Protein AF-A0A975XY23-F1 (afdb_monomer)

Mean predicted aligned error: 4.05 Å

Sequence (725 aa):
MSLVEAKDGEFTYAFKDMNANGKLDAFEDWRLGASERAADLAPQLSKEQQAGLMLFSSHERAPGDGLTDAQKDYLQSSHLRNVLNAGPSDTKQNVQWVNEMQAFVETLAGEGTPYVPVNYSSDPRSDASHTGLFTQSGEISKWPSSLGLAATFKPETVLEFGQMASAEYKALGISTALSPQIDLASEPRWLRNAGTFGEDSKMAGAMAKAYVEGFQGTFDESGQSIGWGADSVNAMIKHWPGDGAGEGGRESHTNAGKFAVFPGKNQQEHMSVFKEAIGAGAVMTDYSVILDGEGGSLYDDGIVATSYGAKRLSMLRDDNKYEGVICTDWGVTKALSDSADLPFGMAYGAEKMSPVERRFVILKNGTDMFGGDNDAKPVLEAYAMWDAAHAKGEVPVDAKTRWAQSAARVLTMEFNADAFDDPYLVLEDSQAEVGSQDKVDAGVEAQLNSVVTLKNNGVIKLDEKADFSDKVVYVPHTFDRGWDGVFGKAEVTEGLSVNEDVLKKYFKEVVTDSVTDNADGTFTYKAPDLAKVDMVLVGLNSPNNGNAFTKAGWNQKDNTWYPLTLQYKPYTADGANVRKTSIGGDTKEDGSKENRSYFGATSKISNAADLEAFERAVEAVKASGKDIPVLTLLRANNPVIPAEFEAASDAIVVGFGTADEALVRIALGLHESNGRLPMQFPKDMDTVEANKEDVPKDVTPYKDSAGNTYDYGFGLHADGKPITD

pLDDT: mean 96.42, std 3.15, range [70.56, 98.88]

Foldseek 3Di:
DDWAWDDDPPDIDIWDPQQAPNDDWPLRPLVDALLRNLLRVLLLADLLLLLLLQEAAAEDACLQVAQDPVNLCLCQVSVHQHYEHPYALQLVSLQRNLFRQQVSQSVNHYNSHGGDGHAYEYEDDQFQQPFFDFDAFLAFAHFFALCLLLLLLDLVLLLVLLQLVLLLCVLSLHQAYADQAAAAQQQQLAQQLLSHSFHQLVSSLSNLQSNQCNQLFDADPVRHTPGFDQSHHFYAYDAPPHLNQFFLNFFCQDPLGQAREFAVVQSVSSNSSCLSNLPGQHYEHDLHQYYYSQLFRPDPQGRWGQLLRLVRLCCSCPVSVRLHAYEYAAQCLPDCVVDVPDLTHRVGPNNPPDSLVSLLSSLQSPHLHYHHDSHSVSVVVSLVVQQVCVVVVNGPDHSSVSSSSSSSNSSSSCSSNVCPPDSHHDSVSSSCSRRPVVSSVSSLVSQLQSKFWQFALLLQDADLPDAAAAAEEEFEKFKFQAADFSVGHTDIDIDTLRDPVLVVVGHNYYAYWDWDQDPVRDIDTDHDQCPRHQAYEAHDEFFAQHHNGRSGQADPVVGAGARRAQELDKDFQQDPLFDPATSDADQDPVRDGDGRGRHRHIGDGRTSRSLVRLVNVLVSCVVNVDDHAYEYEYAYSGAHQCVSHQQSHNIYMYGSSHHSNSSVCSSNNSGKHNTFRSAARANGVNQSSNRNSSRGQSHQHHQGPVRGTNHGRWGAISVGDTDDD

Structure (mmCIF, N/CA/C/O backbone):
data_AF-A0A975XY23-F1
#
_entry.id   AF-A0A975XY23-F1
#
loop_
_atom_site.group_PDB
_atom_site.id
_atom_site.type_symbol
_atom_site.label_atom_id
_atom_site.label_alt_id
_atom_site.label_comp_id
_atom_site.label_asym_id
_atom_site.label_entity_id
_atom_site.label_seq_id
_atom_site.pdbx_PDB_ins_code
_atom_site.Cartn_x
_atom_site.Cartn_y
_atom_site.Cartn_z
_atom_site.occupancy
_atom_site.B_iso_or_equiv
_atom_site.auth_seq_id
_atom_site.auth_comp_id
_atom_site.auth_asym_id
_atom_site.auth_atom_id
_atom_site.pdbx_PDB_model_num
ATOM 1 N N . MET A 1 1 ? -17.551 -17.965 30.437 1.00 85.50 1 MET A N 1
ATOM 2 C CA . MET A 1 1 ? -18.830 -17.223 30.517 1.00 85.50 1 MET A CA 1
ATOM 3 C C . MET A 1 1 ? -19.971 -18.192 30.794 1.00 85.50 1 MET A C 1
ATOM 5 O O . MET A 1 1 ? -19.805 -19.383 30.537 1.00 85.50 1 MET A O 1
ATOM 9 N N . SER A 1 2 ? -21.069 -17.717 31.384 1.00 90.81 2 SER A N 1
ATOM 10 C CA . SER A 1 2 ? -22.278 -18.531 31.581 1.00 90.81 2 SER A CA 1
ATOM 11 C C . SER A 1 2 ? -23.135 -18.524 30.301 1.00 90.81 2 SER A C 1
ATOM 13 O O . SER A 1 2 ? -22.818 -17.784 29.369 1.00 90.81 2 SER A O 1
ATOM 15 N N . LEU A 1 3 ? -24.161 -19.377 30.219 1.00 93.88 3 LEU A N 1
ATOM 16 C CA . LEU A 1 3 ? -25.125 -19.352 29.115 1.00 93.88 3 LEU A CA 1
ATOM 17 C C . LEU A 1 3 ? -26.481 -18.864 29.616 1.00 93.88 3 LEU A C 1
ATOM 19 O O . LEU A 1 3 ? -26.939 -19.294 30.679 1.00 93.88 3 LEU A O 1
ATOM 23 N N . VAL A 1 4 ? -27.140 -18.043 28.805 1.00 94.38 4 VAL A N 1
ATOM 24 C CA . VAL A 1 4 ? -28.539 -17.643 28.985 1.00 94.38 4 VAL A CA 1
ATOM 25 C C . VAL A 1 4 ? -29.372 -18.261 27.867 1.00 94.38 4 VAL A C 1
ATOM 27 O O . VAL A 1 4 ? -28.935 -18.319 26.719 1.00 94.38 4 VAL A O 1
ATOM 30 N N . GLU A 1 5 ? -30.569 -18.748 28.189 1.00 94.56 5 GLU A N 1
ATOM 31 C CA . GLU A 1 5 ? -31.474 -19.357 27.210 1.00 94.56 5 GLU A CA 1
ATOM 32 C C . GLU A 1 5 ? -32.650 -18.428 26.894 1.00 94.56 5 GLU A C 1
ATOM 34 O O . GLU A 1 5 ? -33.266 -17.862 27.802 1.00 94.56 5 GLU A O 1
ATOM 39 N N . ALA A 1 6 ? -33.028 -18.336 25.617 1.00 93.69 6 ALA A N 1
ATOM 40 C CA . ALA A 1 6 ? -34.267 -17.687 25.193 1.00 93.69 6 ALA A CA 1
ATOM 41 C C . ALA A 1 6 ? -35.078 -18.591 24.262 1.00 93.69 6 ALA A C 1
ATOM 43 O O . ALA A 1 6 ? -34.534 -19.357 23.467 1.00 93.69 6 ALA A O 1
ATOM 44 N N . LYS A 1 7 ? -36.407 -18.498 24.368 1.00 92.38 7 LYS A N 1
ATOM 45 C CA . LYS A 1 7 ? -37.341 -19.238 23.513 1.00 92.38 7 LYS A CA 1
ATOM 46 C C . LYS A 1 7 ? -37.873 -18.348 22.405 1.00 92.38 7 LYS A C 1
ATOM 48 O O . LYS A 1 7 ? -38.327 -17.240 22.684 1.00 92.38 7 LYS A O 1
ATOM 53 N N . ASP A 1 8 ? -37.897 -18.875 21.191 1.00 88.69 8 ASP A N 1
ATOM 54 C CA . ASP A 1 8 ? -38.548 -18.253 20.042 1.00 88.69 8 ASP A CA 1
ATOM 55 C C . ASP A 1 8 ? -39.270 -19.333 19.224 1.00 88.69 8 ASP A C 1
ATOM 57 O O . ASP A 1 8 ? -38.670 -20.238 18.637 1.00 88.69 8 ASP A O 1
ATOM 61 N N . GLY A 1 9 ? -40.602 -19.297 19.303 1.00 91.44 9 GLY A N 1
ATOM 62 C CA . GLY A 1 9 ? -41.465 -20.379 18.847 1.00 91.44 9 GLY A CA 1
ATOM 63 C C . GLY A 1 9 ? -41.171 -21.701 19.566 1.00 91.44 9 GLY A C 1
ATOM 64 O O . GLY A 1 9 ? -41.231 -21.787 20.793 1.00 91.44 9 GLY A O 1
ATOM 65 N N . GLU A 1 10 ? -40.878 -22.734 18.777 1.00 94.06 10 GLU A N 1
ATOM 66 C CA . GLU A 1 10 ? -40.547 -24.086 19.252 1.00 94.06 10 GLU A CA 1
ATOM 67 C C . GLU A 1 10 ? -39.045 -24.263 19.551 1.00 94.06 10 GLU A C 1
ATOM 69 O O . GLU A 1 10 ? -38.635 -25.316 20.042 1.00 94.06 10 GLU A O 1
ATOM 74 N N . PHE A 1 11 ? -38.214 -23.258 19.257 1.00 94.12 11 PHE A N 1
ATOM 75 C CA . PHE A 1 11 ? -36.767 -23.333 19.432 1.00 94.12 11 PHE A CA 1
ATOM 76 C C . PHE A 1 11 ? -36.334 -22.705 20.762 1.00 94.12 11 PHE A C 1
ATOM 78 O O . PHE A 1 11 ? -36.850 -21.665 21.181 1.00 94.12 11 PHE A O 1
ATOM 85 N N . THR A 1 12 ? -35.356 -23.337 21.413 1.00 94.62 12 THR A N 1
ATOM 86 C CA . THR A 1 12 ? -34.594 -22.753 22.524 1.00 94.62 12 THR A CA 1
ATOM 87 C C . THR A 1 12 ? -33.194 -22.447 22.011 1.00 94.62 12 THR A C 1
ATOM 89 O O . THR A 1 12 ? -32.491 -23.361 21.581 1.00 94.62 12 THR A O 1
ATOM 92 N N . TYR A 1 13 ? -32.801 -21.180 22.071 1.00 94.81 13 TYR A N 1
ATOM 93 C CA . TYR A 1 13 ? -31.472 -20.702 21.701 1.00 94.81 13 TYR A CA 1
ATOM 94 C C . TYR A 1 13 ? -30.647 -20.420 22.958 1.00 94.81 13 TYR A C 1
ATOM 96 O O . TYR A 1 13 ? -31.206 -20.045 23.992 1.00 94.81 13 TYR A O 1
ATOM 104 N N . ALA A 1 14 ? -29.329 -20.596 22.859 1.00 94.44 14 ALA A N 1
ATOM 105 C CA . ALA A 1 14 ? -28.373 -20.285 23.915 1.00 94.44 14 ALA A CA 1
ATOM 106 C C . ALA A 1 14 ? -27.482 -19.110 23.494 1.00 94.44 14 ALA A C 1
ATOM 108 O O . ALA A 1 14 ? -27.076 -19.019 22.336 1.00 94.44 14 ALA A O 1
ATOM 109 N N . PHE A 1 15 ? -27.171 -18.246 24.455 1.00 95.19 15 PHE A N 1
ATOM 110 C CA . PHE A 1 15 ? -26.383 -17.030 24.276 1.00 95.19 15 PHE A CA 1
ATOM 111 C C . PHE A 1 15 ? -25.298 -16.963 25.349 1.00 95.19 15 PHE A C 1
ATOM 113 O O . PHE A 1 15 ? -25.511 -17.425 26.475 1.00 95.19 15 PHE A O 1
ATOM 120 N N . LYS A 1 16 ? -24.131 -16.412 25.006 1.00 93.56 16 LYS A N 1
ATOM 121 C CA . LYS A 1 16 ? -23.053 -16.173 25.974 1.00 93.56 16 LYS A CA 1
ATOM 122 C C . LYS A 1 16 ? -23.460 -14.986 26.858 1.00 93.56 16 LYS A C 1
ATOM 124 O O . LYS A 1 16 ? -23.727 -13.917 26.331 1.00 93.56 16 LYS A O 1
ATOM 129 N N . ASP A 1 17 ? -23.467 -15.184 28.175 1.00 94.88 17 ASP A N 1
ATOM 130 C CA . ASP A 1 17 ? -23.595 -14.111 29.174 1.00 94.88 17 ASP A CA 1
ATOM 131 C C . ASP A 1 17 ? -22.243 -13.391 29.282 1.00 94.88 17 ASP A C 1
ATOM 133 O O . ASP A 1 17 ? -21.351 -13.791 30.044 1.00 94.88 17 ASP A O 1
ATOM 137 N N . MET A 1 18 ? -22.058 -12.408 28.409 1.00 95.25 18 MET A N 1
ATOM 138 C CA . MET A 1 18 ? -20.816 -11.689 28.157 1.00 95.25 18 MET A CA 1
ATOM 139 C C . MET A 1 18 ? -20.544 -10.609 29.207 1.00 95.25 18 MET A C 1
ATOM 141 O O . MET A 1 18 ? -19.396 -10.192 29.352 1.00 95.25 18 MET A O 1
ATOM 145 N N . ASN A 1 19 ? -21.545 -10.174 29.977 1.00 94.75 19 ASN A N 1
ATOM 146 C CA . ASN A 1 19 ? -21.364 -9.242 31.100 1.00 94.75 19 ASN A CA 1
ATOM 147 C C . ASN A 1 19 ? -21.636 -9.864 32.488 1.00 94.75 19 ASN A C 1
ATOM 149 O O . ASN A 1 19 ? -21.569 -9.161 33.501 1.00 94.75 19 ASN A O 1
ATOM 153 N N . ALA A 1 20 ? -21.883 -11.177 32.536 1.00 94.12 20 ALA A N 1
ATOM 154 C CA . ALA A 1 20 ? -22.108 -11.977 33.739 1.00 94.12 20 ALA A CA 1
ATOM 155 C C . ALA A 1 20 ? -23.301 -11.515 34.599 1.00 94.12 20 ALA A C 1
ATOM 157 O O . ALA A 1 20 ? -23.264 -11.639 35.828 1.00 94.12 20 ALA A O 1
ATOM 158 N N . ASN A 1 21 ? -24.354 -10.973 33.979 1.00 93.81 21 ASN A N 1
ATOM 159 C CA . ASN A 1 21 ? -25.525 -10.460 34.692 1.00 93.81 21 ASN A CA 1
ATOM 160 C C . ASN A 1 21 ? -26.702 -11.460 34.760 1.00 93.81 21 ASN A C 1
ATOM 162 O O . ASN A 1 21 ? -27.697 -11.201 35.454 1.00 93.81 21 ASN A O 1
ATOM 166 N N . GLY A 1 22 ? -26.588 -12.605 34.074 1.00 93.62 22 GLY A N 1
ATOM 167 C CA . GLY A 1 22 ? -27.581 -13.680 34.059 1.00 93.62 22 GLY A CA 1
ATOM 168 C C . GLY A 1 22 ? -28.865 -13.378 33.277 1.00 93.62 22 GLY A C 1
ATOM 169 O O . GLY A 1 22 ? -29.885 -14.037 33.509 1.00 93.62 22 GLY A O 1
ATOM 170 N N . LYS A 1 23 ? -28.858 -12.379 32.392 1.00 94.06 23 LYS A N 1
ATOM 171 C CA . LYS A 1 23 ? -29.959 -12.003 31.495 1.00 94.06 23 LYS A CA 1
ATOM 172 C C . LYS A 1 23 ? -29.430 -11.939 30.069 1.00 94.06 23 LYS A C 1
ATOM 174 O O . LYS A 1 23 ? -28.252 -11.722 29.875 1.00 94.06 23 LYS A O 1
ATOM 179 N N . LEU A 1 24 ? -30.323 -12.125 29.100 1.00 96.06 24 LEU A N 1
ATOM 180 C CA . LEU A 1 24 ? -30.006 -11.889 27.696 1.00 96.06 24 LEU A CA 1
ATOM 181 C C . LEU A 1 24 ? -30.137 -10.390 27.415 1.00 96.06 24 LEU A C 1
ATOM 183 O O . LEU A 1 24 ? -31.264 -9.885 27.359 1.00 96.06 24 LEU A O 1
ATOM 187 N N . ASP A 1 25 ? -29.010 -9.700 27.270 1.00 96.25 25 ASP A N 1
ATOM 188 C CA . ASP A 1 25 ? -28.976 -8.314 26.793 1.00 96.25 25 ASP A CA 1
ATOM 189 C C . ASP A 1 25 ? -28.987 -8.253 25.258 1.00 96.25 25 ASP A C 1
ATOM 191 O O . ASP A 1 25 ? -28.688 -9.234 24.574 1.00 96.25 25 ASP A O 1
ATOM 195 N N . ALA A 1 26 ? -29.345 -7.099 24.686 1.00 97.44 26 ALA A N 1
ATOM 196 C CA . ALA A 1 26 ? -29.489 -6.985 23.235 1.00 97.44 26 ALA A CA 1
ATOM 197 C C . ALA A 1 26 ? -28.151 -7.219 22.516 1.00 97.44 26 ALA A C 1
ATOM 199 O O . ALA A 1 26 ? -28.124 -7.867 21.475 1.00 97.44 26 ALA A O 1
ATOM 200 N N . PHE A 1 27 ? -27.026 -6.770 23.082 1.00 97.50 27 PHE A N 1
ATOM 201 C CA . PHE A 1 27 ? -25.713 -7.010 22.476 1.00 97.50 27 PHE A CA 1
ATOM 202 C C . PHE A 1 27 ? -25.276 -8.484 22.460 1.00 97.50 27 PHE A C 1
ATOM 204 O O . PHE A 1 27 ? -24.426 -8.863 21.654 1.00 97.50 27 PHE A O 1
ATOM 211 N N . GLU A 1 28 ? -25.852 -9.325 23.314 1.00 96.75 28 GLU A N 1
ATOM 212 C CA . GLU A 1 28 ? -25.565 -10.762 23.371 1.00 96.75 28 GLU A CA 1
ATOM 213 C C . GLU A 1 28 ? -26.428 -11.555 22.383 1.00 96.75 28 GLU A C 1
ATOM 215 O O . GLU A 1 28 ? -26.100 -12.692 22.042 1.00 96.75 28 GLU A O 1
ATOM 220 N N . ASP A 1 29 ? -27.522 -10.961 21.902 1.00 96.25 29 ASP A N 1
ATOM 221 C CA . ASP A 1 29 ? -28.452 -11.586 20.974 1.00 96.25 29 ASP A CA 1
ATOM 222 C C . ASP A 1 29 ? -27.944 -11.483 19.527 1.00 96.25 29 ASP A C 1
ATOM 224 O O . ASP A 1 29 ? -28.204 -10.509 18.819 1.00 96.25 29 ASP A O 1
ATOM 228 N N . TRP A 1 30 ? -27.246 -12.525 19.064 1.00 93.19 30 TRP A N 1
ATOM 229 C CA . TRP A 1 30 ? -26.711 -12.645 17.697 1.00 93.19 30 TRP A CA 1
ATOM 230 C C . TRP A 1 30 ? -27.771 -12.580 16.584 1.00 93.19 30 TRP A C 1
ATOM 232 O O . TRP A 1 30 ? -27.433 -12.504 15.407 1.00 93.19 30 TRP A O 1
ATOM 242 N N . ARG A 1 31 ? -29.067 -12.579 16.925 1.00 92.44 31 ARG A N 1
ATOM 243 C CA . ARG A 1 31 ? -30.161 -12.376 15.962 1.00 92.44 31 ARG A CA 1
ATOM 244 C C . ARG A 1 31 ? -30.393 -10.899 15.634 1.00 92.44 31 ARG A C 1
ATOM 246 O O . ARG A 1 31 ? -31.107 -10.602 14.676 1.00 92.44 31 ARG A O 1
ATOM 253 N N . LEU A 1 32 ? -29.857 -9.983 16.441 1.00 95.69 32 LEU A N 1
ATOM 254 C CA . LEU A 1 32 ? -29.961 -8.540 16.235 1.00 95.69 32 LEU A CA 1
ATOM 255 C C . LEU A 1 32 ? -28.815 -8.026 15.359 1.00 95.69 32 LEU A C 1
ATOM 257 O O . LEU A 1 32 ? -27.720 -8.584 15.328 1.00 95.69 32 LEU A O 1
ATOM 261 N N . GLY A 1 33 ? -29.069 -6.929 14.646 1.00 95.38 33 GLY A N 1
ATOM 262 C CA . GLY A 1 33 ? -28.073 -6.327 13.761 1.00 95.38 33 GLY A CA 1
ATOM 263 C C . GLY A 1 33 ? -26.907 -5.697 14.528 1.00 95.38 33 GLY A C 1
ATOM 264 O O . GLY A 1 33 ? -27.077 -5.193 15.640 1.00 95.38 33 GLY A O 1
ATOM 265 N N . ALA A 1 34 ? -25.732 -5.646 13.897 1.00 96.44 34 ALA A N 1
ATOM 266 C CA . ALA A 1 34 ? -24.498 -5.129 14.493 1.00 96.44 34 ALA A CA 1
ATOM 267 C C . ALA A 1 34 ? -24.652 -3.747 15.151 1.00 96.44 34 ALA A C 1
ATOM 269 O O . ALA A 1 34 ? -24.221 -3.552 16.285 1.00 96.44 34 ALA A O 1
ATOM 270 N N . SER A 1 35 ? -25.311 -2.793 14.485 1.00 96.88 35 SER A N 1
ATOM 271 C CA . SER A 1 35 ? -25.507 -1.444 15.038 1.00 96.88 35 SER A CA 1
ATOM 272 C C . SER A 1 35 ? -26.429 -1.416 16.260 1.00 96.88 35 SER A C 1
ATOM 274 O O . SER A 1 35 ? -26.233 -0.587 17.146 1.00 96.88 35 SER A O 1
ATOM 276 N N . GLU A 1 36 ? -27.421 -2.308 16.333 1.00 98.31 36 GLU A N 1
ATOM 277 C CA . GLU A 1 36 ? -28.307 -2.426 17.497 1.00 98.31 36 GLU A CA 1
ATOM 278 C C . GLU A 1 36 ? -27.542 -3.002 18.692 1.00 98.31 36 GLU A C 1
ATOM 280 O O . GLU A 1 36 ? -27.562 -2.422 19.779 1.00 98.31 36 GLU A O 1
ATOM 285 N N . ARG A 1 37 ? -26.772 -4.071 18.458 1.00 98.50 37 ARG A N 1
ATOM 286 C CA . ARG A 1 37 ? -25.898 -4.688 19.465 1.00 98.50 37 ARG A CA 1
ATOM 287 C C . ARG A 1 37 ? -24.836 -3.708 19.972 1.00 98.50 37 ARG A C 1
ATOM 289 O O . ARG A 1 37 ? -24.637 -3.563 21.177 1.00 98.50 37 ARG A O 1
ATOM 296 N N . ALA A 1 38 ? -24.203 -2.961 19.070 1.00 98.44 38 ALA A N 1
ATOM 297 C CA . ALA A 1 38 ? -23.215 -1.946 19.420 1.00 98.44 38 ALA A CA 1
ATOM 298 C C . ALA A 1 38 ? -23.811 -0.784 20.227 1.00 98.44 38 ALA A C 1
ATOM 300 O O . ALA A 1 38 ? -23.180 -0.308 21.173 1.00 98.44 38 ALA A O 1
ATOM 301 N N . ALA A 1 39 ? -25.020 -0.331 19.878 1.00 98.31 39 ALA A N 1
ATOM 302 C CA . ALA A 1 39 ? -25.715 0.730 20.605 1.00 98.31 39 ALA A CA 1
ATOM 303 C C . ALA A 1 39 ? -26.092 0.313 22.035 1.00 98.31 39 ALA A C 1
ATOM 305 O O . ALA A 1 39 ? -26.118 1.168 22.924 1.00 98.31 39 ALA A O 1
ATOM 306 N N . ASP A 1 40 ? -26.351 -0.977 22.257 1.00 98.56 40 ASP A N 1
ATOM 307 C CA . ASP A 1 40 ? -26.618 -1.538 23.580 1.00 98.56 40 ASP A CA 1
ATOM 308 C C . ASP A 1 40 ? -25.338 -1.712 24.414 1.00 98.56 40 ASP A C 1
ATOM 310 O O . ASP A 1 40 ? -25.300 -1.282 25.569 1.00 98.56 40 ASP A O 1
ATOM 314 N N . LEU A 1 41 ? -24.261 -2.262 23.837 1.00 98.56 41 LEU A N 1
ATOM 315 C CA . LEU A 1 41 ? -23.009 -2.525 24.562 1.00 98.56 41 LEU A CA 1
ATOM 316 C C . LEU A 1 41 ? -22.213 -1.252 24.878 1.00 98.56 41 LEU A C 1
ATOM 318 O O . LEU A 1 41 ? -21.717 -1.090 25.994 1.00 98.56 41 LEU A O 1
ATOM 322 N N . ALA A 1 42 ? -22.089 -0.324 23.926 1.00 98.56 42 ALA A N 1
ATOM 323 C CA . ALA A 1 42 ? -21.238 0.859 24.070 1.00 98.56 42 ALA A CA 1
ATOM 324 C C . ALA A 1 42 ? -21.446 1.647 25.385 1.00 98.56 42 ALA A C 1
ATOM 326 O O . ALA A 1 42 ? -20.446 1.957 26.039 1.00 98.56 42 ALA A O 1
ATOM 327 N N . PRO A 1 43 ? -22.679 1.978 25.828 1.00 97.19 43 PRO A N 1
ATOM 328 C CA . PRO A 1 43 ? -22.900 2.693 27.088 1.00 97.19 43 PRO A CA 1
ATOM 329 C C . PRO A 1 43 ? -22.715 1.836 28.353 1.00 97.19 43 PRO A C 1
ATOM 331 O O . PRO A 1 43 ? -22.664 2.411 29.444 1.00 97.19 43 PRO A O 1
ATOM 334 N N . GLN A 1 44 ? -22.647 0.505 28.228 1.00 96.69 44 GLN A N 1
ATOM 335 C CA . GLN A 1 44 ? -22.396 -0.423 29.339 1.00 96.69 44 GLN A CA 1
ATOM 336 C C . GLN A 1 44 ? -20.902 -0.560 29.658 1.00 96.69 44 GLN A C 1
ATOM 338 O O . GLN A 1 44 ? -20.546 -0.873 30.793 1.00 96.69 44 GLN A O 1
ATOM 343 N N . LEU A 1 45 ? -20.032 -0.297 28.679 1.00 98.38 45 LEU A N 1
ATOM 344 C CA . LEU A 1 45 ? -18.583 -0.308 28.860 1.00 98.38 45 LEU A CA 1
ATOM 345 C C . LEU A 1 45 ? -18.114 0.810 29.803 1.00 98.38 45 LEU A C 1
ATOM 347 O O . LEU A 1 45 ? -18.626 1.935 29.780 1.00 98.38 45 LEU A O 1
ATOM 351 N N . SER A 1 46 ? -17.082 0.522 30.601 1.00 98.00 46 SER A N 1
ATOM 352 C CA . SER A 1 46 ? -16.388 1.555 31.377 1.00 98.00 46 SER A CA 1
ATOM 353 C C . SER A 1 46 ? -15.679 2.557 30.456 1.00 98.00 46 SER A C 1
ATOM 355 O O . SER A 1 46 ? -15.391 2.262 29.294 1.00 98.00 46 SER A O 1
ATOM 357 N N . LYS A 1 47 ? -15.333 3.747 30.968 1.00 98.06 47 LYS A N 1
ATOM 358 C CA . LYS A 1 47 ? -14.551 4.719 30.180 1.00 98.06 47 LYS A CA 1
ATOM 359 C C . LYS A 1 47 ? -13.174 4.160 29.796 1.00 98.06 47 LYS A C 1
ATOM 361 O O . LYS A 1 47 ? -12.642 4.531 28.757 1.00 98.06 47 LYS A O 1
ATOM 366 N N . GLU A 1 48 ? -12.610 3.270 30.614 1.00 98.44 48 GLU A N 1
ATOM 367 C CA . GLU A 1 48 ? -11.357 2.566 30.347 1.00 98.44 48 GLU A CA 1
ATOM 368 C C . GLU A 1 48 ? -11.513 1.569 29.191 1.00 98.44 48 GLU A C 1
ATOM 370 O O . GLU A 1 48 ? -10.691 1.582 28.280 1.00 98.44 48 GLU A O 1
ATOM 375 N N . GLN A 1 49 ? -12.596 0.784 29.156 1.00 98.62 49 GLN A N 1
ATOM 376 C CA . GLN A 1 49 ? -12.901 -0.100 28.023 1.00 98.62 49 GLN A CA 1
ATOM 377 C C . GLN A 1 49 ? -13.185 0.694 26.742 1.00 98.62 49 GLN A C 1
ATOM 379 O O . GLN A 1 49 ? -12.656 0.369 25.683 1.00 98.62 49 GLN A O 1
ATOM 384 N N . GLN A 1 50 ? -13.963 1.778 26.837 1.00 98.75 50 GLN A N 1
ATOM 385 C CA . GLN A 1 50 ? -14.229 2.664 25.700 1.00 98.75 50 GLN A CA 1
ATOM 386 C C . GLN A 1 50 ? -12.944 3.322 25.178 1.00 98.75 50 GLN A C 1
ATOM 388 O O . GLN A 1 50 ? -12.785 3.452 23.971 1.00 98.75 50 GLN A O 1
ATOM 393 N N . ALA A 1 51 ? -12.022 3.725 26.060 1.00 98.62 51 ALA A N 1
ATOM 394 C CA . ALA A 1 51 ? -10.717 4.246 25.658 1.00 98.62 51 ALA A CA 1
ATOM 395 C C . ALA A 1 51 ? -9.848 3.161 25.004 1.00 98.62 51 ALA A C 1
ATOM 397 O O . ALA A 1 51 ? -9.193 3.448 24.008 1.00 98.62 51 ALA A O 1
ATOM 398 N N . GLY A 1 52 ? -9.884 1.926 25.511 1.00 98.56 52 GLY A N 1
ATOM 399 C CA . GLY A 1 52 ? -9.178 0.783 24.930 1.00 98.56 52 GLY A CA 1
ATOM 400 C C . GLY A 1 52 ? -9.629 0.433 23.508 1.00 98.56 52 GLY A C 1
ATOM 401 O O . GLY A 1 52 ? -8.794 0.122 22.661 1.00 98.56 52 GLY A O 1
ATOM 402 N N . LEU A 1 53 ? -10.922 0.585 23.203 1.00 98.62 53 LEU A N 1
ATOM 403 C CA . LEU A 1 53 ? -11.456 0.466 21.838 1.00 98.62 53 LEU A CA 1
ATOM 404 C C . LEU A 1 53 ? -10.917 1.541 20.878 1.00 98.62 53 LEU A C 1
ATOM 406 O O . LEU A 1 53 ? -10.852 1.311 19.675 1.00 98.62 53 LEU A O 1
ATOM 410 N N . MET A 1 54 ? -10.520 2.713 21.383 1.00 98.62 54 MET A N 1
ATOM 411 C CA . MET A 1 54 ? -9.935 3.786 20.563 1.00 98.62 54 MET A CA 1
ATOM 412 C C . MET A 1 54 ? -8.455 3.544 20.240 1.00 98.62 54 MET A C 1
ATOM 414 O O . MET A 1 54 ? -7.867 4.295 19.461 1.00 98.62 54 MET A O 1
ATOM 418 N N . LEU A 1 55 ? -7.826 2.546 20.859 1.00 98.38 55 LEU A N 1
ATOM 419 C CA . LEU A 1 55 ? -6.427 2.217 20.629 1.00 98.38 55 LEU A CA 1
ATOM 420 C C . LEU A 1 55 ? -6.292 1.236 19.470 1.00 98.38 55 LEU A C 1
ATOM 422 O O . LEU A 1 55 ? -7.031 0.253 19.402 1.00 98.38 55 LEU A O 1
ATOM 426 N N . PHE A 1 56 ? -5.301 1.480 18.616 1.00 96.50 56 PHE A N 1
ATOM 427 C CA . PHE A 1 56 ? -4.775 0.515 17.660 1.00 96.50 56 PHE A CA 1
ATOM 428 C C . PHE A 1 56 ? -3.317 0.226 18.009 1.00 96.50 56 PHE A C 1
ATOM 430 O O . PHE A 1 56 ? -2.510 1.157 18.089 1.00 96.50 56 PHE A O 1
ATOM 437 N N . SER A 1 57 ? -2.964 -1.044 18.206 1.00 97.12 57 SER A N 1
ATOM 438 C CA . SER A 1 57 ? -1.633 -1.399 18.693 1.00 97.12 57 SER A CA 1
ATOM 439 C C . SER A 1 57 ? -0.496 -0.975 17.753 1.00 97.12 57 SER A C 1
ATOM 441 O O . SER A 1 57 ? -0.648 -0.730 16.551 1.00 97.12 57 SER A O 1
ATOM 443 N N . SER A 1 58 ? 0.717 -0.948 18.297 1.00 93.06 58 SER A N 1
ATOM 444 C CA . SER A 1 58 ? 1.935 -1.090 17.508 1.00 93.06 58 SER A CA 1
ATOM 445 C C . SER A 1 58 ? 1.942 -2.411 16.728 1.00 93.06 58 SER A C 1
ATOM 447 O O . SER A 1 58 ? 1.185 -3.330 17.025 1.00 93.06 58 SER A O 1
ATOM 449 N N . HIS A 1 59 ? 2.842 -2.516 15.753 1.00 94.62 59 HIS A N 1
ATOM 450 C CA . HIS A 1 59 ? 2.985 -3.709 14.922 1.00 94.62 59 HIS A CA 1
ATOM 451 C C . HIS A 1 59 ? 3.470 -4.913 15.748 1.00 94.62 59 HIS A C 1
ATOM 453 O O . HIS A 1 59 ? 4.599 -4.897 16.245 1.00 94.62 59 HIS A O 1
ATOM 459 N N . GLU A 1 60 ? 2.658 -5.964 15.836 1.00 96.69 60 GLU A N 1
ATOM 460 C CA . GLU A 1 60 ? 3.016 -7.250 16.442 1.00 96.69 60 GLU A CA 1
ATOM 461 C C . GLU A 1 60 ? 3.610 -8.171 15.370 1.00 96.69 60 GLU A C 1
ATOM 463 O O . GLU A 1 60 ? 2.951 -8.479 14.381 1.00 96.69 60 GLU A O 1
ATOM 468 N N . ARG A 1 61 ? 4.874 -8.587 15.517 1.00 95.75 61 ARG A N 1
ATOM 469 C CA . ARG A 1 61 ? 5.633 -9.248 14.429 1.00 95.75 61 ARG A CA 1
ATOM 470 C C . ARG A 1 61 ? 5.941 -10.726 14.656 1.00 95.75 61 ARG A C 1
ATOM 472 O O . ARG A 1 61 ? 6.420 -11.384 13.736 1.00 95.75 61 ARG A O 1
ATOM 479 N N . ALA A 1 62 ? 5.700 -11.240 15.859 1.00 96.50 62 ALA A N 1
ATOM 480 C CA . ALA A 1 62 ? 6.147 -12.568 16.275 1.00 96.50 62 ALA A CA 1
ATOM 481 C C . ALA A 1 62 ? 4.990 -13.427 16.823 1.00 96.50 62 ALA A C 1
ATOM 483 O O . ALA A 1 62 ? 5.024 -13.818 17.987 1.00 96.50 62 ALA A O 1
ATOM 484 N N . PRO A 1 63 ? 3.965 -13.756 16.010 1.00 96.44 63 PRO A N 1
ATOM 485 C CA . PRO A 1 63 ? 2.883 -14.643 16.446 1.00 96.44 63 PRO A CA 1
ATOM 486 C C . PRO A 1 63 ? 3.400 -16.020 16.908 1.00 96.44 63 PRO A C 1
ATOM 488 O O . PRO A 1 63 ? 2.809 -16.637 17.787 1.00 96.44 63 PRO A O 1
ATOM 491 N N . GLY A 1 64 ? 4.543 -16.486 16.386 1.00 96.81 64 GLY A N 1
ATOM 492 C CA . GLY A 1 64 ? 5.177 -17.738 16.814 1.00 96.81 64 GLY A CA 1
ATOM 493 C C . GLY A 1 64 ? 5.645 -17.778 18.275 1.00 96.81 64 GLY A C 1
ATOM 494 O O . GLY A 1 64 ? 5.875 -18.871 18.792 1.00 96.81 64 GLY A O 1
ATOM 495 N N . ASP A 1 65 ? 5.744 -16.628 18.949 1.00 97.19 65 ASP A N 1
ATOM 496 C CA . ASP A 1 65 ? 6.060 -16.557 20.381 1.00 97.19 65 ASP A CA 1
ATOM 497 C C . ASP A 1 65 ? 4.830 -16.828 21.272 1.00 97.19 65 ASP A C 1
ATOM 499 O O . ASP A 1 65 ? 4.969 -16.963 22.491 1.00 97.19 65 ASP A O 1
ATOM 503 N N . GLY A 1 66 ? 3.632 -16.928 20.682 1.00 97.06 66 GLY A N 1
ATOM 504 C CA . GLY A 1 66 ? 2.371 -16.983 21.418 1.00 97.06 66 GLY A CA 1
ATOM 505 C C . GLY A 1 66 ? 2.054 -15.663 22.127 1.00 97.06 66 GLY A C 1
ATOM 506 O O . GLY A 1 66 ? 2.626 -14.610 21.835 1.00 97.06 66 GLY A O 1
ATOM 507 N N . LEU A 1 67 ? 1.092 -15.692 23.048 1.00 98.12 67 LEU A N 1
ATOM 508 C CA . LEU A 1 67 ? 0.685 -14.523 23.823 1.00 98.12 67 LEU A CA 1
ATOM 509 C C . LEU A 1 67 ? 1.784 -14.113 24.819 1.00 98.12 67 LEU A C 1
ATOM 511 O O . LEU A 1 67 ? 2.025 -14.774 25.838 1.00 98.12 67 LEU A O 1
ATOM 515 N N . THR A 1 68 ? 2.398 -12.957 24.573 1.00 98.12 68 THR A N 1
ATOM 516 C CA . THR A 1 68 ? 3.490 -12.430 25.404 1.00 98.12 68 THR A CA 1
ATOM 517 C C . THR A 1 68 ? 2.988 -11.650 26.624 1.00 98.12 68 THR A C 1
ATOM 519 O O . THR A 1 68 ? 1.849 -11.185 26.676 1.00 98.12 68 THR A O 1
ATOM 522 N N . ASP A 1 69 ? 3.852 -11.447 27.623 1.00 98.06 69 ASP A N 1
ATOM 523 C CA . ASP A 1 69 ? 3.492 -10.666 28.815 1.00 98.06 69 ASP A CA 1
ATOM 524 C C . ASP A 1 69 ? 3.268 -9.176 28.511 1.00 98.06 69 ASP A C 1
ATOM 526 O O . ASP A 1 69 ? 2.406 -8.556 29.127 1.00 98.06 69 ASP A O 1
ATOM 530 N N . ALA A 1 70 ? 3.979 -8.610 27.529 1.00 97.12 70 ALA A N 1
ATOM 531 C CA . ALA A 1 70 ? 3.740 -7.238 27.074 1.00 97.12 70 ALA A CA 1
ATOM 532 C C . ALA A 1 70 ? 2.351 -7.089 26.434 1.00 97.12 70 ALA A C 1
ATOM 534 O O . ALA A 1 70 ? 1.673 -6.083 26.639 1.00 97.12 70 ALA A O 1
ATOM 535 N N . GLN A 1 71 ? 1.910 -8.116 25.702 1.00 98.25 71 GLN A N 1
ATOM 536 C CA . GLN A 1 71 ? 0.575 -8.151 25.115 1.00 98.25 71 GLN A CA 1
ATOM 537 C C . GLN A 1 71 ? -0.506 -8.304 26.187 1.00 98.25 71 GLN A C 1
ATOM 539 O O . GLN A 1 71 ? -1.476 -7.550 26.194 1.00 98.25 71 GLN A O 1
ATOM 544 N N . LYS A 1 72 ? -0.311 -9.200 27.165 1.00 98.56 72 LYS A N 1
ATOM 545 C CA . LYS A 1 72 ? -1.210 -9.301 28.331 1.00 98.56 72 LYS A CA 1
ATOM 546 C C . LYS A 1 72 ? -1.348 -7.964 29.054 1.00 98.56 72 LYS A C 1
ATOM 548 O O . LYS A 1 72 ? -2.460 -7.594 29.428 1.00 98.56 72 LYS A O 1
ATOM 553 N N . ASP A 1 73 ? -0.239 -7.243 29.223 1.00 98.31 73 ASP A N 1
ATOM 554 C CA . ASP A 1 73 ? -0.226 -5.952 29.903 1.00 98.31 73 ASP A CA 1
ATOM 555 C C . ASP A 1 73 ? -1.123 -4.929 29.200 1.00 98.31 73 ASP A C 1
ATOM 557 O O . ASP A 1 73 ? -2.010 -4.382 29.854 1.00 98.31 73 ASP A O 1
ATOM 561 N N . TYR A 1 74 ? -1.004 -4.707 27.884 1.00 98.25 74 TYR A N 1
ATOM 562 C CA . TYR A 1 74 ? -1.892 -3.745 27.210 1.00 98.25 74 TYR A CA 1
ATOM 563 C C . TYR A 1 74 ? -3.346 -4.236 27.103 1.00 98.25 74 TYR A C 1
ATOM 565 O O . TYR A 1 74 ? -4.273 -3.424 27.191 1.00 98.25 74 TYR A O 1
ATOM 573 N N . LEU A 1 75 ? -3.575 -5.550 26.957 1.00 98.62 75 LEU A N 1
ATOM 574 C CA . LEU A 1 75 ? -4.922 -6.132 26.864 1.00 98.62 75 LEU A CA 1
ATOM 575 C C . LEU A 1 75 ? -5.689 -5.960 28.182 1.00 98.62 75 LEU A C 1
ATOM 577 O O . LEU A 1 75 ? -6.907 -5.751 28.171 1.00 98.62 75 LEU A O 1
ATOM 581 N N . GLN A 1 76 ? -4.975 -6.040 29.308 1.00 98.12 76 GLN A N 1
ATOM 582 C CA . GLN A 1 76 ? -5.530 -5.919 30.651 1.00 98.12 76 GLN A CA 1
ATOM 583 C C . GLN A 1 76 ? -5.556 -4.474 31.157 1.00 98.12 76 GLN A C 1
ATOM 585 O O . GLN A 1 76 ? -6.587 -4.026 31.648 1.00 98.12 76 GLN A O 1
ATOM 590 N N . SER A 1 77 ? -4.434 -3.754 31.085 1.00 97.50 77 SER A N 1
ATOM 591 C CA . SER A 1 77 ? -4.281 -2.430 31.707 1.00 97.50 77 SER A CA 1
ATOM 592 C C . SER A 1 77 ? -4.882 -1.301 30.873 1.00 97.50 77 SER A C 1
ATOM 594 O O . SER A 1 77 ? -5.441 -0.358 31.429 1.00 97.50 77 SER A O 1
ATOM 596 N N . SER A 1 78 ? -4.784 -1.406 29.546 1.00 98.25 78 SER A N 1
ATOM 597 C CA . SER A 1 78 ? -5.275 -0.394 28.606 1.00 98.25 78 SER A CA 1
ATOM 598 C C . SER A 1 78 ? -6.560 -0.814 27.903 1.00 98.25 78 SER A C 1
ATOM 600 O O . SER A 1 78 ? -7.094 -0.041 27.116 1.00 98.25 78 SER A O 1
ATOM 602 N N . HIS A 1 79 ? -7.065 -2.022 28.184 1.00 98.44 79 HIS A N 1
ATOM 603 C CA . HIS A 1 79 ? -8.239 -2.601 27.528 1.00 98.44 79 HIS A CA 1
ATOM 604 C C . HIS A 1 79 ? -8.166 -2.557 25.995 1.00 98.44 79 HIS A C 1
ATOM 606 O O . HIS A 1 79 ? -9.201 -2.520 25.334 1.00 98.44 79 HIS A O 1
ATOM 612 N N . LEU A 1 80 ? -6.960 -2.549 25.420 1.00 98.56 80 LEU A N 1
ATOM 613 C CA . LEU A 1 80 ? -6.783 -2.493 23.974 1.00 98.56 80 LEU A CA 1
ATOM 614 C C . LEU A 1 80 ? -7.445 -3.720 23.340 1.00 98.56 80 LEU A C 1
ATOM 616 O O . LEU A 1 80 ? -7.314 -4.830 23.864 1.00 98.56 80 LEU A O 1
ATOM 620 N N . ARG A 1 81 ? -8.174 -3.515 22.241 1.00 98.06 81 ARG A N 1
ATOM 621 C CA . ARG A 1 81 ? -8.822 -4.604 21.489 1.00 98.06 81 ARG A CA 1
ATOM 622 C C . ARG A 1 81 ? -8.470 -4.650 20.011 1.00 98.06 81 ARG A C 1
ATOM 624 O O . ARG A 1 81 ? -8.648 -5.702 19.424 1.00 98.06 81 ARG A O 1
ATOM 631 N N . ASN A 1 82 ? -7.887 -3.601 19.432 1.00 98.25 82 ASN A N 1
ATOM 632 C CA . ASN A 1 82 ? -7.487 -3.597 18.022 1.00 98.25 82 ASN A CA 1
ATOM 633 C C . ASN A 1 82 ? -5.983 -3.859 17.883 1.00 98.25 82 ASN A C 1
ATOM 635 O O . ASN A 1 82 ? -5.164 -2.963 18.109 1.00 98.25 82 ASN A O 1
ATOM 639 N N . VAL A 1 83 ? -5.623 -5.092 17.531 1.00 98.44 83 VAL A N 1
ATOM 640 C CA . VAL A 1 83 ? -4.239 -5.576 17.475 1.00 98.44 83 VAL A CA 1
ATOM 641 C C . VAL A 1 83 ? -3.778 -5.718 16.025 1.00 98.44 83 VAL A C 1
ATOM 643 O O . VAL A 1 83 ? -4.356 -6.471 15.246 1.00 98.44 83 VAL A O 1
ATOM 646 N N . LEU A 1 84 ? -2.706 -5.014 15.658 1.00 97.94 84 LEU A N 1
ATOM 647 C CA . LEU A 1 84 ? -2.102 -5.093 14.329 1.00 97.94 84 LEU A CA 1
ATOM 648 C C . LEU A 1 84 ? -1.145 -6.285 14.228 1.00 97.94 84 LEU A C 1
ATOM 650 O O . LEU A 1 84 ? -0.030 -6.254 14.753 1.00 97.94 84 LEU A O 1
ATOM 654 N N . ASN A 1 85 ? -1.563 -7.304 13.481 1.00 97.75 85 ASN A N 1
ATOM 655 C CA . ASN A 1 85 ? -0.741 -8.433 13.083 1.00 97.75 85 ASN A CA 1
ATOM 656 C C . ASN A 1 85 ? 0.138 -8.057 11.880 1.00 97.75 85 ASN A C 1
ATOM 658 O O . ASN A 1 85 ? -0.312 -8.026 10.735 1.00 97.75 85 ASN A O 1
ATOM 662 N N . ALA A 1 86 ? 1.418 -7.828 12.151 1.00 95.88 86 ALA A N 1
ATOM 663 C CA . ALA A 1 86 ? 2.476 -7.587 11.174 1.00 95.88 86 ALA A CA 1
ATOM 664 C C . ALA A 1 86 ? 3.469 -8.768 11.092 1.00 95.88 86 ALA A C 1
ATOM 666 O O . ALA A 1 86 ? 4.624 -8.590 10.691 1.00 95.88 86 ALA A O 1
ATOM 667 N N . GLY A 1 87 ? 3.047 -9.953 11.545 1.00 95.44 87 GLY A N 1
ATOM 668 C CA . GLY A 1 87 ? 3.808 -11.197 11.482 1.00 95.44 87 GLY A CA 1
ATOM 669 C C . GLY A 1 87 ? 3.587 -11.982 10.181 1.00 95.44 87 GLY A C 1
ATOM 670 O O . GLY A 1 87 ? 2.737 -11.618 9.362 1.00 95.44 87 GLY A O 1
ATOM 671 N N . PRO A 1 88 ? 4.332 -13.084 9.980 1.00 94.94 88 PRO A N 1
ATOM 672 C CA . PRO A 1 88 ? 4.187 -13.946 8.807 1.00 94.94 88 PRO A CA 1
ATOM 673 C C . PRO A 1 88 ? 2.791 -14.581 8.732 1.00 94.94 88 PRO A C 1
ATOM 675 O O . PRO A 1 88 ? 2.117 -14.744 9.747 1.00 94.94 88 PRO A O 1
ATOM 678 N N . SER A 1 89 ? 2.375 -15.004 7.538 1.00 95.88 89 SER A N 1
ATOM 679 C CA . SER A 1 89 ? 1.106 -15.723 7.313 1.00 95.88 89 SER A CA 1
ATOM 680 C C . SER A 1 89 ? 1.191 -17.224 7.641 1.00 95.88 89 SER A C 1
ATOM 682 O O . SER A 1 89 ? 0.540 -18.036 6.996 1.00 95.88 89 SER A O 1
ATOM 684 N N . ASP A 1 90 ? 2.012 -17.617 8.620 1.00 97.12 90 ASP A N 1
ATOM 685 C CA . ASP A 1 90 ? 2.084 -19.008 9.086 1.00 97.12 90 ASP A CA 1
ATOM 686 C C . ASP A 1 90 ? 0.804 -19.352 9.856 1.00 97.12 90 ASP A C 1
ATOM 688 O O . ASP A 1 90 ? 0.570 -18.844 10.957 1.00 97.12 90 ASP A O 1
ATOM 692 N N . THR A 1 91 ? -0.034 -20.211 9.281 1.00 97.94 91 THR A N 1
ATOM 693 C CA . THR A 1 91 ? -1.347 -20.547 9.840 1.00 97.94 91 THR A CA 1
ATOM 694 C C . THR A 1 91 ? -1.262 -21.097 11.259 1.00 97.94 91 THR A C 1
ATOM 696 O O . THR A 1 91 ? -2.058 -20.725 12.116 1.00 97.94 91 THR A O 1
ATOM 699 N N . LYS A 1 92 ? -0.272 -21.946 11.556 1.00 98.19 92 LYS A N 1
ATOM 700 C CA . LYS A 1 92 ? -0.146 -22.562 12.881 1.00 98.19 92 LYS A CA 1
ATOM 701 C C . LYS A 1 92 ? 0.193 -21.522 13.943 1.00 98.19 92 LYS A C 1
ATOM 703 O O . LYS A 1 92 ? -0.400 -21.543 15.020 1.00 98.19 92 LYS A O 1
ATOM 708 N N . GLN A 1 93 ? 1.137 -20.635 13.640 1.00 98.25 93 GLN A N 1
ATOM 709 C CA . GLN A 1 93 ? 1.539 -19.561 14.548 1.00 98.25 93 GLN A CA 1
ATOM 710 C C . GLN A 1 93 ? 0.382 -18.590 14.798 1.00 98.25 93 GLN A C 1
ATOM 712 O O . GLN A 1 93 ? 0.107 -18.252 15.946 1.00 98.25 93 GLN A O 1
ATOM 717 N N . ASN A 1 94 ? -0.329 -18.186 13.742 1.00 98.38 94 ASN A N 1
ATOM 718 C CA . ASN A 1 94 ? -1.452 -17.256 13.864 1.00 98.38 94 ASN A CA 1
ATOM 719 C C . ASN A 1 94 ? -2.621 -17.866 14.647 1.00 98.38 94 ASN A C 1
ATOM 721 O O . ASN A 1 94 ? -3.090 -17.240 15.592 1.00 98.38 94 ASN A O 1
ATOM 725 N N . VAL A 1 95 ? -3.033 -19.102 14.340 1.00 98.62 95 VAL A N 1
ATOM 726 C CA . VAL A 1 95 ? -4.123 -19.784 15.064 1.00 98.62 95 VAL A CA 1
ATOM 727 C C . VAL A 1 95 ? -3.808 -19.927 16.550 1.00 98.62 95 VAL A C 1
ATOM 729 O O . VAL A 1 95 ? -4.664 -19.658 17.391 1.00 98.62 95 VAL A O 1
ATOM 732 N N . GLN A 1 96 ? -2.575 -20.314 16.890 1.00 98.56 96 GLN A N 1
ATOM 733 C CA . GLN A 1 96 ? -2.149 -20.389 18.285 1.00 98.56 96 GLN A CA 1
ATOM 734 C C . GLN A 1 96 ? -2.258 -19.019 18.969 1.00 98.56 96 GLN A C 1
ATOM 736 O O . GLN A 1 96 ? -2.889 -18.904 20.018 1.00 98.56 96 GLN A O 1
ATOM 741 N N . TRP A 1 97 ? -1.657 -17.990 18.373 1.00 98.62 97 TRP A N 1
ATOM 742 C CA . TRP A 1 97 ? -1.582 -16.651 18.950 1.00 98.62 97 TRP A CA 1
ATOM 743 C C . TRP A 1 97 ? -2.957 -15.995 19.126 1.00 98.62 97 TRP A C 1
ATOM 745 O O . TRP A 1 97 ? -3.252 -15.469 20.201 1.00 98.62 97 TRP A O 1
ATOM 755 N N . VAL A 1 98 ? -3.818 -16.091 18.108 1.00 98.56 98 VAL A N 1
ATOM 756 C CA . VAL A 1 98 ? -5.204 -15.602 18.139 1.00 98.56 98 VAL A CA 1
ATOM 757 C C . VAL A 1 98 ? -5.977 -16.284 19.264 1.00 98.56 98 VAL A C 1
ATOM 759 O O . VAL A 1 98 ? -6.513 -15.612 20.144 1.00 98.56 98 VAL A O 1
ATOM 762 N N . ASN A 1 99 ? -5.965 -17.618 19.313 1.00 98.69 99 ASN A N 1
ATOM 763 C CA . ASN A 1 99 ? -6.728 -18.358 20.317 1.00 98.69 99 ASN A CA 1
ATOM 764 C C . ASN A 1 99 ? -6.230 -18.098 21.748 1.00 98.69 99 ASN A C 1
ATOM 766 O O . ASN A 1 99 ? -7.040 -17.997 22.668 1.00 98.69 99 ASN A O 1
ATOM 770 N N . GLU A 1 100 ? -4.917 -17.964 21.959 1.00 98.75 100 GLU A N 1
ATOM 771 C CA . GLU A 1 100 ? -4.349 -17.626 23.270 1.00 98.75 100 GLU A CA 1
ATOM 772 C C . GLU A 1 100 ? -4.768 -16.224 23.739 1.00 98.75 100 GLU A C 1
ATOM 774 O O . GLU A 1 100 ? -5.127 -16.039 24.905 1.00 98.75 100 GLU A O 1
ATOM 779 N N . MET A 1 101 ? -4.755 -15.239 22.839 1.00 98.62 101 MET A N 1
ATOM 780 C CA . MET A 1 101 ? -5.200 -13.873 23.115 1.00 98.62 101 MET A CA 1
ATOM 781 C C . MET A 1 101 ? -6.698 -13.792 23.416 1.00 98.62 101 MET A C 1
ATOM 783 O O . MET A 1 101 ? -7.076 -13.166 24.409 1.00 98.62 101 MET A O 1
ATOM 787 N N . GLN A 1 102 ? -7.535 -14.451 22.609 1.00 98.06 102 GLN A N 1
ATOM 788 C CA . GLN A 1 102 ? -8.982 -14.505 22.831 1.00 98.06 102 GLN A CA 1
ATOM 789 C C . GLN A 1 102 ? -9.304 -15.164 24.174 1.00 98.06 102 GLN A C 1
ATOM 791 O O . GLN A 1 102 ? -10.009 -14.577 24.997 1.00 98.06 102 GLN A O 1
ATOM 796 N N . ALA A 1 103 ? -8.683 -16.313 24.465 1.00 98.12 103 ALA A N 1
ATOM 797 C CA . ALA A 1 103 ? -8.832 -16.982 25.754 1.00 98.12 103 ALA A CA 1
ATOM 798 C C . ALA A 1 103 ? -8.411 -16.082 26.922 1.00 98.12 103 ALA A C 1
ATOM 800 O O . ALA A 1 103 ? -9.078 -16.059 27.955 1.00 98.12 103 ALA A O 1
ATOM 801 N N . PHE A 1 104 ? -7.336 -15.304 26.773 1.00 98.62 104 PHE A N 1
ATOM 802 C CA . PHE A 1 104 ? -6.912 -14.364 27.805 1.00 98.62 104 PHE A CA 1
ATOM 803 C C . PHE A 1 104 ? -7.944 -13.256 28.044 1.00 98.62 104 PHE A C 1
ATOM 805 O O . PHE A 1 104 ? -8.316 -13.038 29.198 1.00 98.62 104 PHE A O 1
ATOM 812 N N . VAL A 1 105 ? -8.452 -12.585 27.004 1.00 98.06 105 VAL A N 1
ATOM 813 C CA . VAL A 1 105 ? -9.429 -11.495 27.197 1.00 98.06 105 VAL A CA 1
ATOM 814 C C . VAL A 1 105 ? -10.777 -11.981 27.730 1.00 98.06 105 VAL A C 1
ATOM 816 O O . VAL A 1 105 ? -11.427 -11.241 28.468 1.00 98.06 105 VAL A O 1
ATOM 819 N N . GLU A 1 106 ? -11.167 -13.232 27.469 1.00 96.19 106 GLU A N 1
ATOM 820 C CA . GLU A 1 106 ? -12.335 -13.848 28.111 1.00 96.19 106 GLU A CA 1
ATOM 821 C C . GLU A 1 106 ? -12.179 -13.967 29.634 1.00 96.19 106 GLU A C 1
ATOM 823 O O . GLU A 1 106 ? -13.155 -13.799 30.365 1.00 96.19 106 GLU A O 1
ATOM 828 N N . THR A 1 107 ? -10.962 -14.210 30.144 1.00 96.31 107 THR A N 1
ATOM 829 C CA . THR A 1 107 ? -10.715 -14.276 31.601 1.00 96.31 107 THR A CA 1
ATOM 830 C C . THR A 1 107 ? -10.833 -12.922 32.297 1.00 96.31 107 THR A C 1
ATOM 832 O O . THR A 1 107 ? -10.963 -12.875 33.520 1.00 96.31 107 THR A O 1
ATOM 835 N N . LEU A 1 108 ? -10.779 -11.826 31.533 1.00 95.94 108 LEU A N 1
ATOM 836 C CA . LEU A 1 108 ? -10.898 -10.466 32.054 1.00 95.94 108 LEU A CA 1
ATOM 837 C C . LEU A 1 108 ? -12.360 -10.021 32.203 1.00 95.94 108 LEU A C 1
ATOM 839 O O . LEU A 1 108 ? -12.621 -9.030 32.886 1.00 95.94 108 LEU A O 1
ATOM 843 N N . ALA A 1 109 ? -13.296 -10.724 31.560 1.00 94.31 109 ALA A N 1
ATOM 844 C CA . ALA A 1 109 ? -14.712 -10.395 31.590 1.00 94.31 109 ALA A CA 1
ATOM 845 C C . ALA A 1 109 ? -15.377 -10.826 32.906 1.00 94.31 109 ALA A C 1
ATOM 847 O O . ALA A 1 109 ? -15.025 -11.839 33.517 1.00 94.31 109 ALA A O 1
ATOM 848 N N . GLY A 1 110 ? -16.381 -10.068 33.334 1.00 91.00 110 GLY A N 1
ATOM 849 C CA . GLY A 1 110 ? -17.156 -10.363 34.532 1.00 91.00 110 GLY A CA 1
ATOM 850 C C . GLY A 1 110 ? -18.184 -9.282 34.837 1.00 91.00 110 GLY A C 1
ATOM 851 O O . GLY A 1 110 ? -18.385 -8.356 34.053 1.00 91.00 110 GLY A O 1
ATOM 852 N N . GLU A 1 111 ? -18.817 -9.381 36.006 1.00 87.88 111 GLU A N 1
ATOM 853 C CA . GLU A 1 111 ? -19.813 -8.400 36.440 1.00 87.88 111 GLU A CA 1
ATOM 854 C C . GLU A 1 111 ? -19.185 -6.995 36.494 1.00 87.88 111 GLU A C 1
ATOM 856 O O . GLU A 1 111 ? -18.210 -6.758 37.210 1.00 87.88 111 GLU A O 1
ATOM 861 N N . GLY A 1 112 ? -19.732 -6.061 35.710 1.00 87.12 112 GLY A N 1
ATOM 862 C CA . GLY A 1 112 ? -19.222 -4.689 35.591 1.00 87.12 112 GLY A CA 1
ATOM 863 C C . GLY A 1 112 ? -18.074 -4.490 34.591 1.00 87.12 112 GLY A C 1
ATOM 864 O O . GLY A 1 112 ? -17.677 -3.346 34.377 1.00 87.12 112 GLY A O 1
ATOM 865 N N . THR A 1 113 ? -17.592 -5.558 33.949 1.00 94.62 113 THR A N 1
ATOM 866 C CA . THR A 1 113 ? -16.599 -5.517 32.864 1.00 94.62 113 THR A CA 1
ATOM 867 C C . THR A 1 113 ? -17.062 -6.446 31.736 1.00 94.62 113 THR A C 1
ATOM 869 O O . THR A 1 113 ? -16.646 -7.608 31.695 1.00 94.62 113 THR A O 1
ATOM 872 N N . PRO A 1 114 ? -17.935 -5.973 30.825 1.00 96.81 114 PRO A N 1
ATOM 873 C CA . PRO A 1 114 ? -18.402 -6.782 29.702 1.00 96.81 114 PRO A CA 1
ATOM 874 C C . PRO A 1 114 ? -17.251 -7.316 28.843 1.00 96.81 114 PRO A C 1
ATOM 876 O O . PRO A 1 114 ? -16.234 -6.639 28.662 1.00 96.81 114 PRO A O 1
ATOM 879 N N . TYR A 1 115 ? -17.416 -8.520 28.304 1.00 97.00 115 TYR A N 1
ATOM 880 C CA . TYR A 1 115 ? -16.503 -9.113 27.336 1.00 97.00 115 TYR A CA 1
ATOM 881 C C . TYR A 1 115 ? -16.495 -8.311 26.029 1.00 97.00 115 TYR A C 1
ATOM 883 O O . TYR A 1 115 ? -17.540 -7.908 25.524 1.00 97.00 115 TYR A O 1
ATOM 891 N N . VAL A 1 116 ? -15.294 -8.107 25.491 1.00 98.19 116 VAL A N 1
ATOM 892 C CA . VAL A 1 116 ? -15.045 -7.565 24.152 1.00 98.19 116 VAL A CA 1
ATOM 893 C C . VAL A 1 116 ? -13.887 -8.382 23.565 1.00 98.19 116 VAL A C 1
ATOM 895 O O . VAL A 1 116 ? -12.842 -8.454 24.236 1.00 98.19 116 VAL A O 1
ATOM 898 N N . PRO A 1 117 ? -14.056 -9.015 22.389 1.00 97.88 117 PRO A N 1
ATOM 899 C CA . PRO A 1 117 ? -13.036 -9.833 21.740 1.00 97.88 117 PRO A CA 1
ATOM 900 C C . PRO A 1 117 ? -11.873 -8.976 21.238 1.00 97.88 117 PRO A C 1
ATOM 902 O O . PRO A 1 117 ? -11.979 -7.757 21.113 1.00 97.88 117 PRO A O 1
ATOM 905 N N . VAL A 1 118 ? -10.744 -9.611 20.934 1.00 98.44 118 VAL A N 1
ATOM 906 C CA . VAL A 1 118 ? -9.665 -8.950 20.192 1.00 98.44 118 VAL A CA 1
ATOM 907 C C . VAL A 1 118 ? -10.038 -8.905 18.705 1.00 98.44 118 VAL A C 1
ATOM 909 O O . VAL A 1 118 ? -10.350 -9.934 18.113 1.00 98.44 118 VAL A O 1
ATOM 912 N N . ASN A 1 119 ? -9.981 -7.716 18.108 1.00 97.62 119 ASN A N 1
ATOM 913 C CA . ASN A 1 119 ? -10.030 -7.475 16.670 1.00 97.62 119 ASN A CA 1
ATOM 914 C C . ASN A 1 119 ? -8.601 -7.469 16.118 1.00 97.62 119 ASN A C 1
ATOM 916 O O . ASN A 1 119 ? -7.787 -6.619 16.494 1.00 97.62 119 ASN A O 1
ATOM 920 N N . TYR A 1 120 ? -8.296 -8.387 15.206 1.00 98.12 120 TYR A N 1
ATOM 921 C CA . TYR A 1 120 ? -6.986 -8.443 14.563 1.00 98.12 120 TYR A CA 1
ATOM 922 C C . TYR A 1 120 ? -7.032 -7.738 13.220 1.00 98.12 120 TYR A C 1
ATOM 924 O O . TYR A 1 120 ? -7.956 -7.935 12.426 1.00 98.12 120 TYR A O 1
ATOM 932 N N . SER A 1 121 ? -5.999 -6.952 12.939 1.00 97.75 121 SER A N 1
ATOM 933 C CA . SER A 1 121 ? -5.834 -6.305 11.646 1.00 97.75 121 SER A CA 1
ATOM 934 C C . SER A 1 121 ? -4.528 -6.653 10.965 1.00 97.75 121 SER A C 1
ATOM 936 O O . SER A 1 121 ? -3.613 -7.194 11.583 1.00 97.75 121 SER A O 1
ATOM 938 N N . SER A 1 122 ? -4.440 -6.339 9.676 1.00 97.69 122 SER A N 1
ATOM 939 C CA . SER A 1 122 ? -3.205 -6.490 8.920 1.00 97.69 122 SER A CA 1
ATOM 940 C C . SER A 1 122 ? -3.106 -5.496 7.772 1.00 97.69 122 SER A C 1
ATOM 942 O O . SER A 1 122 ? -4.098 -5.221 7.096 1.00 97.69 122 SER A O 1
ATOM 944 N N . ASP A 1 123 ? -1.884 -5.049 7.486 1.00 95.38 123 ASP A N 1
ATOM 945 C CA . ASP A 1 123 ? -1.507 -4.546 6.161 1.00 95.38 123 ASP A CA 1
ATOM 946 C C . ASP A 1 123 ? -1.657 -5.649 5.086 1.00 95.38 123 ASP A C 1
ATOM 948 O O . ASP A 1 123 ? -1.769 -6.831 5.437 1.00 95.38 123 ASP A O 1
ATOM 952 N N . PRO A 1 124 ? -1.677 -5.306 3.782 1.00 95.00 124 PRO A N 1
ATOM 953 C CA . PRO A 1 124 ? -1.786 -6.280 2.691 1.00 95.00 124 PRO A CA 1
ATOM 954 C C . PRO A 1 124 ? -0.771 -7.433 2.776 1.00 95.00 124 PRO A C 1
ATOM 956 O O . PRO A 1 124 ? 0.423 -7.200 2.952 1.00 95.00 124 PRO A O 1
ATOM 959 N N . ARG A 1 125 ? -1.231 -8.681 2.602 1.00 94.62 125 ARG A N 1
ATOM 960 C CA . ARG A 1 125 ? -0.388 -9.895 2.698 1.00 94.62 125 ARG A CA 1
ATOM 961 C C . ARG A 1 125 ? -0.159 -10.624 1.371 1.00 94.62 125 ARG A C 1
ATOM 963 O O . ARG A 1 125 ? 0.758 -11.445 1.271 1.00 94.62 125 ARG A O 1
ATOM 970 N N . SER A 1 126 ? -0.955 -10.310 0.355 1.00 95.19 126 SER A N 1
ATOM 971 C CA . SER A 1 126 ? -1.023 -11.073 -0.897 1.00 95.19 126 SER A CA 1
ATOM 972 C C . SER A 1 126 ? -0.154 -10.518 -2.032 1.00 95.19 126 SER A C 1
ATOM 974 O O . SER A 1 126 ? -0.248 -11.006 -3.144 1.00 95.19 126 SER A O 1
ATOM 976 N N . ASP A 1 127 ? 0.717 -9.536 -1.791 1.00 93.38 127 ASP A N 1
ATOM 977 C CA . ASP A 1 127 ? 1.546 -8.929 -2.849 1.00 93.38 127 ASP A CA 1
ATOM 978 C C . ASP A 1 127 ? 2.637 -9.889 -3.379 1.00 93.38 127 ASP A C 1
ATOM 980 O O . ASP A 1 127 ? 3.419 -10.446 -2.593 1.00 93.38 127 ASP A O 1
ATOM 984 N N . ALA A 1 128 ? 2.684 -10.073 -4.705 1.00 95.81 128 ALA A N 1
ATOM 985 C CA . ALA A 1 128 ? 3.643 -10.905 -5.434 1.00 95.81 128 ALA A CA 1
ATOM 986 C C . ALA A 1 128 ? 4.958 -10.188 -5.810 1.00 95.81 128 ALA A C 1
ATOM 988 O O . ALA A 1 128 ? 5.893 -10.852 -6.262 1.00 95.81 128 ALA A O 1
ATOM 989 N N . SER A 1 129 ? 5.074 -8.872 -5.600 1.00 85.69 129 SER A N 1
ATOM 990 C CA . SER A 1 129 ? 6.189 -8.010 -6.046 1.00 85.69 129 SER A CA 1
ATOM 991 C C . SER A 1 129 ? 7.609 -8.464 -5.666 1.00 85.69 129 SER A C 1
ATOM 993 O O . SER A 1 129 ? 8.572 -8.085 -6.329 1.00 85.69 129 SER A O 1
ATOM 995 N N . HIS A 1 130 ? 7.755 -9.282 -4.621 1.00 79.44 130 HIS A N 1
ATOM 996 C CA . HIS A 1 130 ? 9.044 -9.775 -4.116 1.00 79.44 130 HIS A CA 1
ATOM 997 C C . HIS A 1 130 ? 9.255 -11.277 -4.370 1.00 79.44 130 HIS A C 1
ATOM 999 O O . HIS A 1 130 ? 10.103 -11.906 -3.736 1.00 79.44 130 HIS A O 1
ATOM 1005 N N . THR A 1 131 ? 8.464 -11.875 -5.263 1.00 80.31 131 THR A N 1
ATOM 1006 C CA . THR A 1 131 ? 8.512 -13.311 -5.556 1.00 80.31 131 THR A CA 1
ATOM 1007 C C . THR A 1 131 ? 9.096 -13.572 -6.941 1.00 80.31 131 THR A C 1
ATOM 1009 O O . THR A 1 131 ? 8.810 -12.874 -7.910 1.00 80.31 131 THR A O 1
ATOM 1012 N N . GLY A 1 132 ? 9.956 -14.586 -7.046 1.00 78.44 132 GLY A N 1
ATOM 1013 C CA . GLY A 1 132 ? 10.423 -15.057 -8.351 1.00 78.44 132 GLY A CA 1
ATOM 1014 C C . GLY A 1 132 ? 9.384 -15.953 -9.023 1.00 78.44 132 GLY A C 1
ATOM 1015 O O . GLY A 1 132 ? 9.006 -15.748 -10.173 1.00 78.44 132 GLY A O 1
ATOM 1016 N N . LEU A 1 133 ? 8.923 -16.949 -8.273 1.00 90.12 133 LEU A N 1
ATOM 1017 C CA . LEU A 1 133 ? 8.040 -18.017 -8.726 1.00 90.12 133 LEU A CA 1
ATOM 1018 C C . LEU A 1 133 ? 6.600 -17.742 -8.305 1.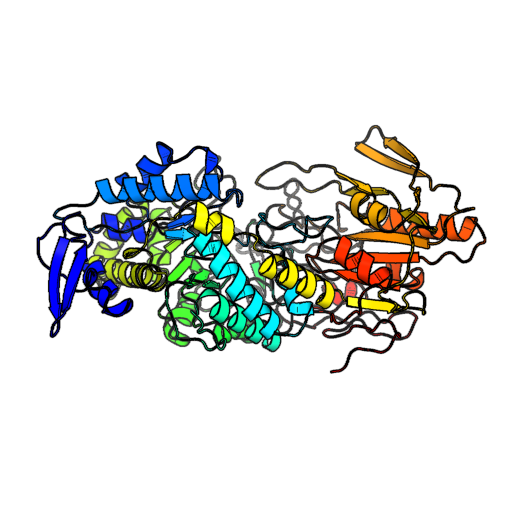00 90.12 133 LEU A C 1
ATOM 1020 O O . LEU A 1 133 ? 6.365 -17.063 -7.306 1.00 90.12 133 LEU A O 1
ATOM 1024 N N . PHE A 1 134 ? 5.650 -18.349 -9.014 1.00 93.94 134 PHE A N 1
ATOM 1025 C CA . PHE A 1 134 ? 4.286 -18.432 -8.504 1.00 93.94 134 PHE A CA 1
ATOM 1026 C C . PHE A 1 134 ? 4.232 -19.182 -7.170 1.00 93.94 134 PHE A C 1
ATOM 1028 O O . PHE A 1 134 ? 4.962 -20.154 -6.946 1.00 93.94 134 PHE A O 1
ATOM 1035 N N . THR A 1 135 ? 3.333 -18.721 -6.309 1.00 90.75 135 THR A N 1
ATOM 1036 C CA . THR A 1 135 ? 3.040 -19.322 -5.008 1.00 90.75 135 THR A CA 1
ATOM 1037 C C . THR A 1 135 ? 2.522 -20.740 -5.156 1.00 90.75 135 THR A C 1
ATOM 1039 O O . THR A 1 135 ? 1.899 -21.090 -6.157 1.00 90.75 135 THR A O 1
ATOM 1042 N N . GLN A 1 136 ? 2.782 -21.562 -4.146 1.00 89.31 136 GLN A N 1
ATOM 1043 C CA . GLN A 1 136 ? 2.308 -22.939 -4.091 1.00 89.31 136 GLN A CA 1
ATOM 1044 C C . GLN A 1 136 ? 1.162 -23.076 -3.091 1.00 89.31 136 GLN A C 1
ATOM 1046 O O . GLN A 1 136 ? 1.017 -22.267 -2.177 1.00 89.31 136 GLN A O 1
ATOM 1051 N N . SER A 1 137 ? 0.351 -24.123 -3.248 1.00 91.62 137 SER A N 1
ATOM 1052 C CA . SER A 1 137 ? -0.730 -24.390 -2.299 1.00 91.62 137 SER A CA 1
ATOM 1053 C C . SER A 1 137 ? -0.198 -24.610 -0.875 1.00 91.62 137 SER A C 1
ATOM 1055 O O . SER A 1 137 ? 0.832 -25.259 -0.678 1.00 91.62 137 SER A O 1
ATOM 1057 N N . GLY A 1 138 ? -0.915 -24.066 0.110 1.00 89.50 138 GLY A N 1
ATOM 1058 C CA . GLY A 1 138 ? -0.531 -24.030 1.524 1.00 89.50 138 GLY A CA 1
ATOM 1059 C C . GLY A 1 138 ? 0.262 -22.783 1.934 1.00 89.50 138 GLY A C 1
ATOM 1060 O O . GLY A 1 138 ? 0.583 -22.626 3.112 1.00 89.50 138 GLY A O 1
ATOM 1061 N N . GLU A 1 139 ? 0.564 -21.887 0.992 1.00 91.06 139 GLU A N 1
ATOM 1062 C CA . GLU A 1 139 ? 1.076 -20.540 1.248 1.00 91.06 139 GLU A CA 1
ATOM 1063 C C . GLU A 1 139 ? 0.006 -19.512 0.883 1.00 91.06 139 GLU A C 1
ATOM 1065 O O . GLU A 1 139 ? -0.688 -19.689 -0.116 1.00 91.06 139 GLU A O 1
ATOM 1070 N N . ILE A 1 140 ? -0.100 -18.421 1.651 1.00 96.19 140 ILE A N 1
ATOM 1071 C CA . ILE A 1 140 ? -1.070 -17.356 1.357 1.00 96.19 140 ILE A CA 1
ATOM 1072 C C . ILE A 1 140 ? -1.000 -16.940 -0.114 1.00 96.19 140 ILE A C 1
ATOM 1074 O O . ILE A 1 140 ? 0.088 -16.657 -0.634 1.00 96.19 140 ILE A O 1
ATOM 1078 N N . SER A 1 141 ? -2.154 -16.916 -0.776 1.00 97.75 141 SER A N 1
ATOM 1079 C CA . SER A 1 141 ?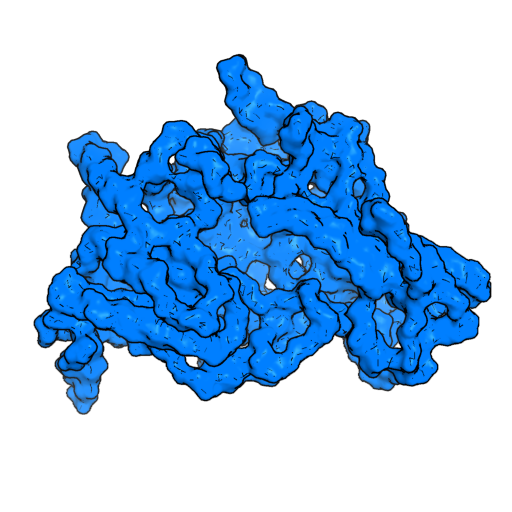 -2.220 -16.691 -2.214 1.00 97.75 141 SER A CA 1
ATOM 1080 C C . SER A 1 141 ? -1.582 -15.350 -2.596 1.00 97.75 141 SER A C 1
ATOM 1082 O O . SER A 1 141 ? -1.722 -14.339 -1.894 1.00 97.75 141 SER A O 1
ATOM 1084 N N . LYS A 1 142 ? -0.822 -15.337 -3.701 1.00 97.62 142 LYS A N 1
ATOM 1085 C CA . LYS A 1 142 ? -0.154 -14.127 -4.194 1.00 97.62 142 LYS A CA 1
ATOM 1086 C C . LYS A 1 142 ? -0.806 -13.614 -5.463 1.00 97.62 142 LYS A C 1
ATOM 1088 O O . LYS A 1 142 ? -1.036 -14.350 -6.419 1.00 97.62 142 LYS A O 1
ATOM 1093 N N . TRP A 1 143 ? -1.042 -12.318 -5.444 1.00 98.19 143 TRP A N 1
ATOM 1094 C CA . TRP A 1 143 ? -1.761 -11.530 -6.420 1.00 98.19 143 TRP A CA 1
ATOM 1095 C C . TRP A 1 143 ? -0.878 -10.357 -6.844 1.00 98.19 143 TRP A C 1
ATOM 1097 O O . TRP A 1 143 ? 0.083 -10.022 -6.140 1.00 98.19 143 TRP A O 1
ATOM 1107 N N . PRO A 1 144 ? -1.185 -9.707 -7.977 1.00 97.38 144 PRO A N 1
ATOM 1108 C CA . PRO A 1 144 ? -0.552 -8.440 -8.308 1.00 97.38 144 PRO A CA 1
ATOM 1109 C C . PRO A 1 144 ? -0.747 -7.423 -7.178 1.00 97.38 144 PRO A C 1
ATOM 1111 O O . PRO A 1 144 ? -1.726 -7.499 -6.430 1.00 97.38 144 PRO A O 1
ATOM 1114 N N . SER A 1 145 ? 0.126 -6.418 -7.088 1.00 96.88 145 SER A N 1
ATOM 1115 C CA . SER A 1 145 ? -0.162 -5.256 -6.237 1.00 96.88 145 SER A CA 1
ATOM 1116 C C . SER A 1 145 ? -1.461 -4.567 -6.683 1.00 96.88 145 SER A C 1
ATOM 1118 O O . SER A 1 145 ? -1.962 -4.824 -7.779 1.00 96.88 145 SER A O 1
ATOM 1120 N N . SER A 1 146 ? -2.004 -3.638 -5.888 1.00 97.50 146 SER A N 1
ATOM 1121 C CA . SER A 1 146 ? -3.186 -2.851 -6.291 1.00 97.50 146 SER A CA 1
ATOM 1122 C C . SER A 1 146 ? -3.021 -2.217 -7.677 1.00 97.50 146 SER A C 1
ATOM 1124 O O . SER A 1 146 ? -3.957 -2.203 -8.475 1.00 97.50 146 SER A O 1
ATOM 1126 N N . LEU A 1 147 ? -1.809 -1.755 -7.996 1.00 97.56 147 LEU A N 1
ATOM 1127 C CA . LEU A 1 147 ? -1.502 -1.164 -9.292 1.00 97.56 147 LEU A CA 1
ATOM 1128 C C . LEU A 1 147 ? -1.495 -2.214 -10.418 1.00 97.56 147 LEU A C 1
ATOM 1130 O O . LEU A 1 147 ? -1.930 -1.925 -11.531 1.00 97.56 147 LEU A O 1
ATOM 1134 N N . GLY A 1 148 ? -1.067 -3.447 -10.134 1.00 98.12 148 GLY A N 1
ATOM 1135 C CA . GLY A 1 148 ? -1.201 -4.576 -11.058 1.00 98.12 148 GLY A CA 1
ATOM 1136 C C . GLY A 1 148 ? -2.640 -5.030 -11.246 1.00 98.12 148 GLY A C 1
ATOM 1137 O O . GLY A 1 148 ? -3.068 -5.254 -12.374 1.00 98.12 148 GLY A O 1
ATOM 1138 N N . LEU A 1 149 ? -3.440 -5.064 -10.183 1.00 98.62 149 LEU A N 1
ATOM 1139 C CA . LEU A 1 149 ? -4.877 -5.295 -10.302 1.00 98.62 149 LEU A CA 1
ATOM 1140 C C . LEU A 1 149 ? -5.534 -4.211 -11.170 1.00 98.62 149 LEU A C 1
ATOM 1142 O O . LEU A 1 149 ? -6.331 -4.532 -12.051 1.00 98.62 149 LEU A O 1
ATOM 1146 N N . ALA A 1 150 ? -5.138 -2.945 -11.011 1.00 98.44 150 ALA A N 1
ATOM 1147 C CA . ALA A 1 150 ? -5.595 -1.858 -11.874 1.00 98.44 150 ALA A CA 1
ATOM 1148 C C . ALA A 1 150 ? -5.186 -2.054 -13.342 1.00 98.44 150 ALA A C 1
ATOM 1150 O O . ALA A 1 150 ? -5.974 -1.740 -14.233 1.00 98.44 150 ALA A O 1
ATOM 1151 N N . ALA A 1 151 ? -4.012 -2.637 -13.609 1.00 98.56 151 ALA A N 1
ATOM 1152 C CA . ALA A 1 151 ? -3.558 -2.948 -14.964 1.00 98.56 151 ALA A CA 1
ATOM 1153 C C . ALA A 1 151 ? -4.433 -3.994 -15.682 1.00 98.56 151 ALA A C 1
ATOM 1155 O O . ALA A 1 151 ? -4.388 -4.085 -16.908 1.00 98.56 151 ALA A O 1
ATOM 1156 N N . THR A 1 152 ? -5.287 -4.733 -14.962 1.00 98.31 152 THR A N 1
ATOM 1157 C CA . THR A 1 152 ? -6.292 -5.618 -15.581 1.00 98.31 152 THR A CA 1
ATOM 1158 C C . THR A 1 152 ? -7.478 -4.859 -16.182 1.00 98.31 152 THR A C 1
ATOM 1160 O O . THR A 1 152 ? -8.182 -5.411 -17.024 1.00 98.31 152 THR A O 1
ATOM 1163 N N . PHE A 1 153 ? -7.729 -3.615 -15.742 1.00 97.94 153 PHE A N 1
ATOM 1164 C CA . PHE A 1 153 ? -8.900 -2.802 -16.108 1.00 97.94 153 PHE A CA 1
ATOM 1165 C C . PHE A 1 153 ? -10.254 -3.488 -15.827 1.00 97.94 153 PHE A C 1
ATOM 1167 O O . PHE A 1 153 ? -11.269 -3.136 -16.429 1.00 97.94 153 PHE A O 1
ATOM 1174 N N . LYS A 1 154 ? -10.278 -4.450 -14.893 1.00 97.75 154 LYS A N 1
ATOM 1175 C CA . LYS A 1 154 ? -11.451 -5.249 -14.520 1.00 97.75 154 LYS A CA 1
ATOM 1176 C C . LYS A 1 154 ? -11.725 -5.177 -13.013 1.00 97.75 154 LYS A C 1
ATOM 1178 O O . LYS A 1 154 ? -11.074 -5.894 -12.249 1.00 97.75 154 LYS A O 1
ATOM 1183 N N . PRO A 1 155 ? -12.693 -4.356 -12.567 1.00 98.56 155 PRO A N 1
ATOM 1184 C CA . PRO A 1 155 ? -13.170 -4.370 -11.183 1.00 98.56 155 PRO A CA 1
ATOM 1185 C C . PRO A 1 155 ? -13.614 -5.758 -10.712 1.00 98.56 155 PRO A C 1
ATOM 1187 O O . PRO A 1 155 ? -13.490 -6.073 -9.534 1.00 98.56 155 PRO A O 1
ATOM 1190 N N . GLU A 1 156 ? -14.062 -6.617 -11.626 1.00 97.88 156 GLU A N 1
ATOM 1191 C CA . GLU A 1 156 ? -14.447 -7.999 -11.340 1.00 97.88 156 GLU A CA 1
ATOM 1192 C C . GLU A 1 156 ? -13.273 -8.825 -10.794 1.00 97.88 156 GLU A C 1
ATOM 1194 O O . GLU A 1 156 ? -13.457 -9.582 -9.846 1.00 97.88 156 GLU A O 1
ATOM 1199 N N . THR A 1 157 ? -12.056 -8.624 -11.314 1.00 98.50 157 THR A N 1
ATOM 1200 C CA . THR A 1 157 ? -10.844 -9.276 -10.788 1.00 98.50 157 THR A CA 1
ATOM 1201 C C . THR A 1 157 ? -10.533 -8.804 -9.364 1.00 98.50 157 THR A C 1
ATOM 1203 O O . THR A 1 157 ? -10.042 -9.571 -8.542 1.00 98.50 157 THR A O 1
ATOM 1206 N N . VAL A 1 158 ? -10.821 -7.536 -9.045 1.00 98.75 158 VAL A N 1
ATOM 1207 C CA . VAL A 1 158 ? -10.617 -6.989 -7.692 1.00 98.75 158 VAL A CA 1
ATOM 1208 C C . VAL A 1 158 ? -11.672 -7.496 -6.714 1.00 98.75 158 VAL A C 1
ATOM 1210 O O . VAL A 1 158 ? -11.347 -7.737 -5.555 1.00 98.75 158 VAL A O 1
ATOM 1213 N N . LEU A 1 159 ? -12.910 -7.693 -7.173 1.00 98.62 159 LEU A N 1
ATOM 1214 C CA . LEU A 1 159 ? -13.959 -8.335 -6.383 1.00 98.62 159 LEU A CA 1
ATOM 1215 C C . LEU A 1 159 ? -13.576 -9.781 -6.038 1.00 98.62 159 LEU A C 1
ATOM 1217 O O . LEU A 1 159 ? -13.642 -10.154 -4.870 1.00 98.62 159 LEU A O 1
ATOM 1221 N N . GLU A 1 160 ? -13.128 -10.559 -7.028 1.00 98.38 160 GLU A N 1
ATOM 1222 C CA . GLU A 1 160 ? -12.657 -11.939 -6.835 1.00 98.38 160 GLU A CA 1
ATOM 1223 C C . GLU A 1 160 ? -11.467 -11.995 -5.868 1.00 98.38 160 GLU A C 1
ATOM 1225 O O . GLU A 1 160 ? -11.484 -12.760 -4.902 1.00 98.38 160 GLU A O 1
ATOM 1230 N N . PHE A 1 161 ? -10.475 -11.117 -6.058 1.00 98.62 161 PHE A N 1
ATOM 1231 C CA . PHE A 1 161 ? -9.375 -10.965 -5.109 1.00 98.62 161 PHE A CA 1
ATOM 1232 C C . PHE A 1 161 ? -9.883 -10.662 -3.695 1.00 98.62 161 PHE A C 1
ATOM 1234 O O . PHE A 1 161 ? -9.437 -11.290 -2.738 1.00 98.62 161 PHE A O 1
ATOM 1241 N N . GLY A 1 162 ? -10.816 -9.716 -3.555 1.00 98.31 162 GLY A N 1
ATOM 1242 C CA . GLY A 1 162 ? -11.377 -9.330 -2.266 1.00 98.31 162 GLY A CA 1
ATOM 1243 C C . GLY A 1 162 ? -12.051 -10.496 -1.547 1.00 98.31 162 GLY A C 1
ATOM 1244 O O . GLY A 1 162 ? -11.778 -10.711 -0.371 1.00 98.31 162 GLY A O 1
ATOM 1245 N N . GLN A 1 163 ? -12.852 -11.287 -2.263 1.00 97.69 163 GLN A N 1
ATOM 1246 C CA . GLN A 1 163 ? -13.515 -12.482 -1.729 1.00 97.69 163 GLN A CA 1
ATOM 1247 C C . GLN A 1 163 ? -12.498 -13.514 -1.227 1.00 97.69 163 GLN A C 1
ATOM 1249 O O . GLN A 1 163 ? -12.570 -13.974 -0.087 1.00 97.69 163 GLN A O 1
ATOM 1254 N N . MET A 1 164 ? -11.513 -13.846 -2.064 1.00 97.81 164 MET A N 1
ATOM 1255 C CA . MET A 1 164 ? -10.510 -14.862 -1.743 1.00 97.81 164 MET A CA 1
ATOM 1256 C C . MET A 1 164 ? -9.582 -14.418 -0.609 1.00 97.81 164 MET A C 1
ATOM 1258 O O . MET A 1 164 ? -9.309 -15.195 0.306 1.00 97.81 164 MET A O 1
ATOM 1262 N N . ALA A 1 165 ? -9.136 -13.161 -0.629 1.00 98.25 165 ALA A N 1
ATOM 1263 C CA . ALA A 1 165 ? -8.289 -12.605 0.416 1.00 98.25 165 ALA A CA 1
ATOM 1264 C C . ALA A 1 165 ? -9.040 -12.455 1.747 1.00 98.25 165 ALA A C 1
ATOM 1266 O O . ALA A 1 165 ? -8.437 -12.686 2.794 1.00 98.25 165 ALA A O 1
ATOM 1267 N N . SER A 1 166 ? -10.337 -12.121 1.730 1.00 97.94 166 SER A N 1
ATOM 1268 C CA . SER A 1 166 ? -11.164 -12.065 2.943 1.00 97.94 166 SER A CA 1
ATOM 1269 C C . SER A 1 166 ? -11.213 -13.417 3.651 1.00 97.94 166 SER A C 1
ATOM 1271 O O . SER A 1 166 ? -10.949 -13.499 4.853 1.00 97.94 166 SER A O 1
ATOM 1273 N N . ALA A 1 167 ? -11.446 -14.492 2.893 1.00 97.12 167 ALA A N 1
ATOM 1274 C CA . ALA A 1 167 ? -11.476 -15.849 3.427 1.00 97.12 167 ALA A CA 1
ATOM 1275 C C . ALA A 1 167 ? -10.121 -16.266 4.033 1.00 97.12 167 ALA A C 1
ATOM 1277 O O . ALA A 1 167 ? -10.067 -16.770 5.157 1.00 97.12 167 ALA A O 1
ATOM 1278 N N . GLU A 1 168 ? -9.002 -15.966 3.357 1.00 98.12 168 GLU A N 1
ATOM 1279 C CA . GLU A 1 168 ? -7.664 -16.214 3.918 1.00 98.12 168 GLU A CA 1
ATOM 1280 C C . GLU A 1 168 ? -7.388 -15.369 5.172 1.00 98.12 168 GLU A C 1
ATOM 1282 O O . GLU A 1 168 ? -6.754 -15.842 6.117 1.00 98.12 168 GLU A O 1
ATOM 1287 N N . TYR A 1 169 ? -7.859 -14.120 5.212 1.00 98.19 169 TYR A N 1
ATOM 1288 C CA . TYR A 1 169 ? -7.694 -13.234 6.364 1.00 98.19 169 TYR A CA 1
ATOM 1289 C C . TYR A 1 169 ? -8.472 -13.761 7.571 1.00 98.19 169 TYR A C 1
ATOM 1291 O O . TYR A 1 169 ? -7.882 -13.896 8.646 1.00 98.19 169 TYR A O 1
ATOM 1299 N N . LYS A 1 170 ? -9.738 -14.157 7.392 1.00 96.38 170 LYS A N 1
ATOM 1300 C CA . LYS A 1 170 ? -10.540 -14.805 8.441 1.00 96.38 170 LYS A CA 1
ATOM 1301 C C . LYS A 1 170 ? -9.879 -16.079 8.950 1.00 96.38 170 LYS A C 1
ATOM 1303 O O . LYS A 1 170 ? -9.771 -16.255 10.161 1.00 96.38 170 LYS A O 1
ATOM 1308 N N . ALA A 1 171 ? -9.341 -16.910 8.058 1.00 97.38 171 ALA A N 1
ATOM 1309 C CA . ALA A 1 171 ? -8.613 -18.122 8.427 1.00 97.38 171 ALA A CA 1
ATOM 1310 C C . ALA A 1 171 ? -7.329 -17.852 9.240 1.00 97.38 171 ALA A C 1
ATOM 1312 O O . ALA A 1 171 ? -6.880 -18.720 9.991 1.00 97.38 171 ALA A O 1
ATOM 1313 N N . LEU A 1 172 ? -6.757 -16.648 9.145 1.00 97.81 172 LEU A N 1
ATOM 1314 C CA . LEU A 1 172 ? -5.643 -16.167 9.973 1.00 97.81 172 LEU A CA 1
ATOM 1315 C C . LEU A 1 172 ? -6.099 -15.377 11.217 1.00 97.81 172 LEU A C 1
ATOM 1317 O O . LEU A 1 172 ? -5.252 -14.888 11.968 1.00 97.81 172 LEU A O 1
ATOM 1321 N N . GLY A 1 173 ? -7.410 -15.244 11.441 1.00 96.62 173 GLY A N 1
ATOM 1322 C CA . GLY A 1 173 ? -8.021 -14.502 12.551 1.00 96.62 173 GLY A CA 1
ATOM 1323 C C . GLY A 1 173 ? -8.147 -13.004 12.322 1.00 96.62 173 GLY A C 1
ATOM 1324 O O . GLY A 1 173 ? -8.519 -12.280 13.239 1.00 96.62 173 GLY A O 1
ATOM 1325 N N . ILE A 1 174 ? -7.828 -12.524 11.123 1.00 97.88 174 ILE A N 1
ATOM 1326 C CA . ILE A 1 174 ? -7.853 -11.110 10.766 1.00 97.88 174 ILE A CA 1
ATOM 1327 C C . ILE A 1 174 ? -9.284 -10.714 10.403 1.00 97.88 174 ILE A C 1
ATOM 1329 O O . ILE A 1 174 ? -9.873 -11.256 9.475 1.00 97.88 174 ILE A O 1
ATOM 1333 N N . SER A 1 175 ? -9.818 -9.723 11.113 1.00 96.44 175 SER A N 1
ATOM 1334 C CA . SER A 1 175 ? -11.170 -9.177 10.937 1.00 96.44 175 SER A CA 1
ATOM 1335 C C . SER A 1 175 ? -11.175 -7.727 10.440 1.00 96.44 175 SER A C 1
ATOM 1337 O O . SER A 1 175 ? -12.238 -7.168 10.170 1.00 96.44 175 SER A O 1
ATOM 1339 N N . THR A 1 176 ? -9.999 -7.106 10.284 1.00 98.25 176 THR A N 1
ATOM 1340 C CA . THR A 1 176 ? -9.840 -5.775 9.676 1.00 98.25 176 THR A CA 1
ATOM 1341 C C . THR A 1 176 ? -8.642 -5.731 8.721 1.00 98.25 176 THR A C 1
ATOM 1343 O O . THR A 1 176 ? -7.491 -5.863 9.128 1.00 98.25 176 THR A O 1
ATOM 1346 N N . ALA A 1 177 ? -8.876 -5.477 7.441 1.00 98.38 177 ALA A N 1
ATOM 1347 C CA . ALA A 1 177 ? -7.828 -5.200 6.470 1.00 98.38 177 ALA A CA 1
ATOM 1348 C C . ALA A 1 177 ? -7.482 -3.700 6.491 1.00 98.38 177 ALA A C 1
ATOM 1350 O O . ALA A 1 177 ? -8.351 -2.853 6.282 1.00 98.38 177 ALA A O 1
ATOM 1351 N N . LEU A 1 178 ? -6.210 -3.346 6.719 1.00 98.12 178 LEU A N 1
ATOM 1352 C CA . LEU A 1 178 ? -5.710 -1.962 6.637 1.00 98.12 178 LEU A CA 1
ATOM 1353 C C . LEU A 1 178 ? -5.494 -1.538 5.175 1.00 98.12 178 LEU A C 1
ATOM 1355 O O . LEU A 1 178 ? -4.429 -1.049 4.789 1.00 98.12 178 LEU A O 1
ATOM 1359 N N . SER A 1 179 ? -6.495 -1.800 4.345 1.00 97.94 179 SER A N 1
ATOM 1360 C CA . SER A 1 179 ? -6.470 -1.709 2.893 1.00 97.94 179 SER A CA 1
ATOM 1361 C C . SER A 1 179 ? -7.903 -1.628 2.347 1.00 97.94 179 SER A C 1
ATOM 1363 O O . SER A 1 179 ? -8.853 -1.982 3.053 1.00 97.94 179 SER A O 1
ATOM 1365 N N . PRO A 1 180 ? -8.083 -1.154 1.103 1.00 98.12 180 PRO A N 1
ATOM 1366 C CA . PRO A 1 180 ? -7.068 -0.763 0.119 1.00 98.12 180 PRO A CA 1
ATOM 1367 C C . PRO A 1 180 ? -6.512 0.652 0.331 1.00 98.12 180 PRO A C 1
ATOM 1369 O O . PRO A 1 180 ? -7.167 1.524 0.903 1.00 98.12 180 PRO A O 1
ATOM 1372 N N . GLN A 1 181 ? -5.304 0.894 -0.187 1.00 98.12 181 GLN A N 1
ATOM 1373 C CA . GLN A 1 181 ? -4.839 2.254 -0.464 1.00 98.12 181 GLN A CA 1
ATOM 1374 C C . GLN A 1 181 ? -5.492 2.725 -1.772 1.00 98.12 181 GLN A C 1
ATOM 1376 O O . GLN A 1 181 ? -5.311 2.113 -2.820 1.00 98.12 181 GLN A O 1
ATOM 1381 N N . ILE A 1 182 ? -6.264 3.804 -1.697 1.00 98.38 182 ILE A N 1
ATOM 1382 C CA . ILE A 1 182 ? -7.099 4.330 -2.787 1.00 98.38 182 ILE A CA 1
ATOM 1383 C C . ILE A 1 182 ? -6.755 5.778 -3.138 1.00 98.38 182 ILE A C 1
ATOM 1385 O O . ILE A 1 182 ? -7.527 6.461 -3.806 1.00 98.38 182 ILE A O 1
ATOM 1389 N N . ASP A 1 183 ? -5.596 6.253 -2.682 1.00 98.50 183 ASP A N 1
ATOM 1390 C CA . ASP A 1 183 ? -5.027 7.513 -3.148 1.00 98.50 183 ASP A CA 1
ATOM 1391 C C . ASP A 1 183 ? -4.867 7.492 -4.674 1.00 98.50 183 ASP A C 1
ATOM 1393 O O . ASP A 1 183 ? -4.590 6.448 -5.270 1.00 98.50 183 ASP A O 1
ATOM 1397 N N . LEU A 1 184 ? -5.019 8.654 -5.304 1.00 9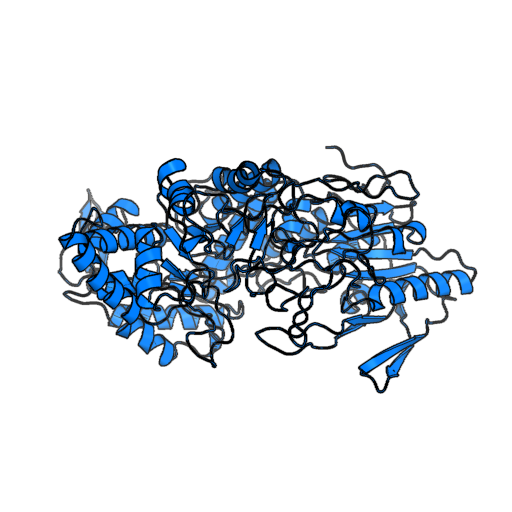7.94 184 LEU A N 1
ATOM 1398 C CA . LEU A 1 184 ? -4.848 8.800 -6.744 1.00 97.94 184 LEU A CA 1
ATOM 1399 C C . LEU A 1 184 ? -3.366 8.995 -7.078 1.00 97.94 184 LEU A C 1
ATOM 1401 O O . LEU A 1 184 ? -2.726 9.871 -6.501 1.00 97.94 184 LEU A O 1
ATOM 1405 N N . ALA A 1 185 ? -2.824 8.235 -8.032 1.00 98.06 185 ALA A N 1
ATOM 1406 C CA . ALA A 1 185 ? -1.429 8.367 -8.469 1.00 98.06 185 ALA A CA 1
ATOM 1407 C C . ALA A 1 185 ? -1.205 9.603 -9.372 1.00 98.06 185 ALA A C 1
ATOM 1409 O O . ALA A 1 185 ? -0.819 9.470 -10.530 1.00 98.06 185 ALA A O 1
ATOM 1410 N N . SER A 1 186 ? -1.498 10.811 -8.876 1.00 98.44 186 SER A N 1
ATOM 1411 C CA . SER A 1 186 ? -1.417 12.051 -9.665 1.00 98.44 186 SER A CA 1
ATOM 1412 C C . SER A 1 186 ? -0.008 12.637 -9.777 1.00 98.44 186 SER A C 1
ATOM 1414 O O . SER A 1 186 ? 0.297 13.272 -10.783 1.00 98.44 186 SER A O 1
ATOM 1416 N N . GLU A 1 187 ? 0.858 12.402 -8.785 1.00 98.44 187 GLU A N 1
ATOM 1417 C CA . GLU A 1 187 ? 2.283 12.733 -8.856 1.00 98.44 187 GLU A CA 1
ATOM 1418 C C . GLU A 1 187 ? 3.088 11.474 -9.239 1.00 98.44 187 GLU A C 1
ATOM 1420 O O . GLU A 1 187 ? 3.254 10.551 -8.429 1.00 98.44 187 GLU A O 1
ATOM 1425 N N . PRO A 1 188 ? 3.635 11.396 -10.464 1.00 98.06 188 PRO A N 1
ATOM 1426 C CA . PRO A 1 188 ? 4.260 10.175 -10.972 1.00 98.06 188 PRO A CA 1
ATOM 1427 C C . PRO A 1 188 ? 5.541 9.776 -10.213 1.00 98.06 188 PRO A C 1
ATOM 1429 O O . PRO A 1 188 ? 5.932 8.605 -10.247 1.00 98.06 188 PRO A O 1
ATOM 1432 N N . ARG A 1 189 ? 6.182 10.701 -9.482 1.00 98.31 189 ARG A N 1
ATOM 1433 C CA . ARG A 1 189 ? 7.344 10.425 -8.614 1.00 98.31 189 ARG A CA 1
ATOM 1434 C C . ARG A 1 189 ? 6.974 9.922 -7.220 1.00 98.31 189 ARG A C 1
ATOM 1436 O O . ARG A 1 189 ? 7.877 9.549 -6.473 1.00 98.31 189 ARG A O 1
ATOM 1443 N N . TRP A 1 190 ? 5.695 9.935 -6.842 1.00 98.31 190 TRP A N 1
ATOM 1444 C CA . TRP A 1 190 ? 5.282 9.578 -5.488 1.00 98.31 190 TRP A CA 1
ATOM 1445 C C . TRP A 1 190 ? 5.621 8.122 -5.160 1.00 98.31 190 TRP A C 1
ATOM 1447 O O . TRP A 1 190 ? 5.279 7.195 -5.895 1.00 98.31 190 TRP A O 1
ATOM 1457 N N . LEU A 1 191 ? 6.305 7.909 -4.033 1.00 96.62 191 LEU A N 1
ATOM 1458 C CA . LEU A 1 191 ? 6.919 6.619 -3.682 1.00 96.62 191 LEU A CA 1
ATOM 1459 C C . LEU A 1 191 ? 5.921 5.496 -3.363 1.00 96.62 191 LEU A C 1
ATOM 1461 O O . LEU A 1 191 ? 6.329 4.362 -3.122 1.00 96.62 191 LEU A O 1
ATOM 1465 N N . ARG A 1 192 ? 4.622 5.805 -3.312 1.00 96.19 192 ARG A N 1
ATOM 1466 C CA . ARG A 1 192 ? 3.557 4.862 -2.946 1.00 96.19 192 ARG A CA 1
ATOM 1467 C C . ARG A 1 192 ? 2.588 4.563 -4.090 1.00 96.19 192 ARG A C 1
ATOM 1469 O O . ARG A 1 192 ? 1.567 3.922 -3.844 1.00 96.19 192 ARG A O 1
ATOM 1476 N N . ASN A 1 193 ? 2.917 4.955 -5.325 1.00 97.38 193 ASN A N 1
ATOM 1477 C CA . ASN A 1 193 ? 2.083 4.702 -6.508 1.00 97.38 193 ASN A CA 1
ATOM 1478 C C . ASN A 1 193 ? 1.737 3.213 -6.688 1.00 97.38 193 ASN A C 1
ATOM 1480 O O . ASN A 1 193 ? 0.594 2.894 -7.011 1.00 97.38 193 ASN A O 1
ATOM 1484 N N . ALA A 1 194 ? 2.660 2.299 -6.371 1.00 95.00 194 ALA A N 1
ATOM 1485 C CA . ALA A 1 194 ? 2.439 0.849 -6.437 1.00 95.00 194 ALA A CA 1
ATOM 1486 C C . ALA A 1 194 ? 1.265 0.332 -5.579 1.00 95.00 194 ALA A C 1
ATOM 1488 O O . ALA A 1 194 ? 0.707 -0.723 -5.881 1.00 95.00 194 ALA A O 1
ATOM 1489 N N . GLY A 1 195 ? 0.893 1.056 -4.517 1.00 95.38 195 GLY A N 1
ATOM 1490 C CA . GLY A 1 195 ? -0.226 0.704 -3.640 1.00 95.38 195 GLY A CA 1
ATOM 1491 C C . GLY A 1 195 ? -1.590 1.216 -4.113 1.00 95.38 195 GLY A C 1
ATOM 1492 O O . GLY A 1 195 ? -2.600 0.803 -3.551 1.00 95.38 195 GLY A O 1
ATOM 1493 N N . THR A 1 196 ? -1.626 2.098 -5.115 1.00 98.06 196 THR A N 1
ATOM 1494 C CA . THR A 1 196 ? -2.850 2.735 -5.636 1.00 98.06 196 THR A CA 1
ATOM 1495 C C . THR A 1 196 ? -3.554 1.874 -6.686 1.00 98.06 196 THR A C 1
ATOM 1497 O O . THR A 1 196 ? -2.993 0.896 -7.172 1.00 98.06 196 THR A O 1
ATOM 1500 N N . PHE A 1 197 ? -4.748 2.293 -7.115 1.00 98.69 197 PHE A N 1
ATOM 1501 C CA . PHE A 1 197 ? -5.404 1.771 -8.322 1.00 98.69 197 PHE A CA 1
ATOM 1502 C C . PHE A 1 197 ? -5.119 2.614 -9.585 1.00 98.69 197 PHE A C 1
ATOM 1504 O O . PHE A 1 197 ? -5.907 2.613 -10.531 1.00 98.69 197 PHE A O 1
ATOM 1511 N N . GLY A 1 198 ? -3.989 3.328 -9.613 1.00 98.06 198 GLY A N 1
ATOM 1512 C CA . GLY A 1 198 ? -3.553 4.145 -10.746 1.00 98.06 198 GLY A CA 1
ATOM 1513 C C . GLY A 1 198 ? -4.048 5.591 -10.699 1.00 98.06 198 GLY A C 1
ATOM 1514 O O . GLY A 1 198 ? -4.433 6.115 -9.653 1.00 98.06 198 GLY A O 1
ATOM 1515 N N . GLU A 1 199 ? -3.984 6.264 -11.847 1.00 97.56 199 GLU A N 1
ATOM 1516 C CA . GLU A 1 199 ? -4.212 7.715 -11.948 1.00 97.56 199 GLU A CA 1
ATOM 1517 C C . GLU A 1 199 ? -5.608 8.106 -12.473 1.00 97.56 199 GLU A C 1
ATOM 1519 O O . GLU A 1 199 ? -5.972 9.276 -12.441 1.00 97.56 199 GLU A O 1
ATOM 1524 N N . ASP A 1 200 ? -6.429 7.171 -12.961 1.00 98.38 200 ASP A N 1
ATOM 1525 C CA . ASP A 1 200 ? -7.808 7.488 -13.365 1.00 98.38 200 ASP A CA 1
ATOM 1526 C C . ASP A 1 200 ? -8.776 7.347 -12.190 1.00 98.38 200 ASP A C 1
ATOM 1528 O O . ASP A 1 200 ? -9.020 6.247 -11.699 1.00 98.38 200 ASP A O 1
ATOM 1532 N N . SER A 1 201 ? -9.380 8.460 -11.776 1.00 98.38 201 SER A N 1
ATOM 1533 C CA . SER A 1 201 ? -10.273 8.516 -10.616 1.00 98.38 201 SER A CA 1
ATOM 1534 C C . SER A 1 201 ? -11.516 7.628 -10.744 1.00 98.38 201 SER A C 1
ATOM 1536 O O . SER A 1 201 ? -11.973 7.069 -9.747 1.00 98.38 201 SER A O 1
ATOM 1538 N N . LYS A 1 202 ? -12.059 7.440 -11.954 1.00 98.38 202 LYS A N 1
ATOM 1539 C CA . LYS A 1 202 ? -13.250 6.600 -12.161 1.00 98.38 202 LYS A CA 1
ATOM 1540 C C . LYS A 1 202 ? -12.914 5.124 -12.042 1.00 98.38 202 LYS A C 1
ATOM 1542 O O . LYS A 1 202 ? -13.618 4.402 -11.341 1.00 98.38 202 LYS A O 1
ATOM 1547 N N . MET A 1 203 ? -11.854 4.682 -12.716 1.00 98.50 203 MET A N 1
ATOM 1548 C CA . MET A 1 203 ? -11.388 3.305 -12.616 1.00 98.50 203 MET A CA 1
ATOM 1549 C C . MET A 1 203 ? -10.919 3.003 -11.192 1.00 98.50 203 MET A C 1
ATOM 1551 O O . MET A 1 203 ? -11.349 2.009 -10.619 1.00 98.50 203 MET A O 1
ATOM 1555 N N . ALA A 1 204 ? -10.132 3.890 -10.575 1.00 98.62 204 ALA A N 1
ATOM 1556 C CA . ALA A 1 204 ? -9.699 3.732 -9.190 1.00 98.62 204 ALA A CA 1
ATOM 1557 C C . ALA A 1 204 ? -10.888 3.641 -8.219 1.00 98.62 204 ALA A C 1
ATOM 1559 O O . ALA A 1 204 ? -10.888 2.779 -7.345 1.00 98.62 204 ALA A O 1
ATOM 1560 N N . GLY A 1 205 ? -11.928 4.463 -8.404 1.00 98.69 205 GLY A N 1
ATOM 1561 C CA . GLY A 1 205 ? -13.170 4.386 -7.630 1.00 98.69 205 GLY A CA 1
ATOM 1562 C C . GLY A 1 205 ? -13.912 3.059 -7.810 1.00 98.69 205 GLY A C 1
ATOM 1563 O O . GLY A 1 205 ? -14.334 2.454 -6.826 1.00 98.69 205 GLY A O 1
ATOM 1564 N N . ALA A 1 206 ? -14.019 2.560 -9.046 1.00 98.81 206 ALA A N 1
ATOM 1565 C CA . ALA A 1 206 ? -14.646 1.268 -9.333 1.00 98.81 206 ALA A CA 1
ATOM 1566 C C . ALA A 1 206 ? -13.876 0.092 -8.704 1.00 98.81 206 ALA A C 1
ATOM 1568 O O . ALA A 1 206 ? -14.489 -0.788 -8.102 1.00 98.81 206 ALA A O 1
ATOM 1569 N N . MET A 1 207 ? -12.543 0.108 -8.788 1.00 98.81 207 MET A N 1
ATOM 1570 C CA . MET A 1 207 ? -11.667 -0.893 -8.167 1.00 98.81 207 MET A CA 1
ATOM 1571 C C . MET A 1 207 ? -11.745 -0.836 -6.636 1.00 98.81 207 MET A C 1
ATOM 1573 O O . MET A 1 207 ? -11.896 -1.865 -5.983 1.00 98.81 207 MET A O 1
ATOM 1577 N N . ALA A 1 208 ? -11.713 0.367 -6.053 1.00 98.75 208 ALA A N 1
ATOM 1578 C CA . ALA A 1 208 ? -11.854 0.573 -4.614 1.00 98.75 208 ALA A CA 1
ATOM 1579 C C . ALA A 1 208 ? -13.195 0.048 -4.090 1.00 98.75 208 ALA A C 1
ATOM 1581 O O . ALA A 1 208 ? -13.236 -0.634 -3.067 1.00 98.75 208 ALA A O 1
ATOM 1582 N N . LYS A 1 209 ? -14.285 0.324 -4.810 1.00 98.75 209 LYS A N 1
ATOM 1583 C CA . LYS A 1 209 ? -15.609 -0.199 -4.482 1.00 98.75 209 LYS A CA 1
ATOM 1584 C C . LYS A 1 209 ? -15.643 -1.729 -4.541 1.00 98.75 209 LYS A C 1
ATOM 1586 O O . LYS A 1 209 ? -16.089 -2.344 -3.578 1.00 98.75 209 LYS A O 1
ATOM 1591 N N . ALA A 1 210 ? -15.138 -2.331 -5.619 1.00 98.69 210 ALA A N 1
ATOM 1592 C CA . ALA A 1 210 ? -15.088 -3.786 -5.773 1.00 98.69 210 ALA A CA 1
ATOM 1593 C C . ALA A 1 210 ? -14.270 -4.463 -4.661 1.00 98.69 210 ALA A C 1
ATOM 1595 O O . ALA A 1 210 ? -14.687 -5.485 -4.124 1.00 98.69 210 ALA A O 1
ATOM 1596 N N . TYR A 1 211 ? -13.151 -3.855 -4.257 1.00 98.75 211 TYR A N 1
ATOM 1597 C CA . TYR A 1 211 ? -12.349 -4.332 -3.130 1.00 98.75 211 TYR A CA 1
ATOM 1598 C C . TYR A 1 211 ? -13.163 -4.333 -1.831 1.00 98.75 211 TYR A C 1
ATOM 1600 O O . TYR A 1 211 ? -13.192 -5.333 -1.117 1.00 98.75 211 TYR A O 1
ATOM 1608 N N . VAL A 1 212 ? -13.821 -3.210 -1.513 1.00 98.69 212 VAL A N 1
ATOM 1609 C CA . VAL A 1 212 ? -14.634 -3.074 -0.294 1.00 98.69 212 VAL A CA 1
ATOM 1610 C C . VAL A 1 212 ? -15.791 -4.073 -0.299 1.00 98.69 212 VAL A C 1
ATOM 1612 O O . VAL A 1 212 ? -16.048 -4.701 0.724 1.00 98.69 212 VAL A O 1
ATOM 1615 N N . GLU A 1 213 ? -16.462 -4.258 -1.437 1.00 98.00 213 GLU A N 1
ATOM 1616 C CA . GLU A 1 213 ? -17.528 -5.253 -1.594 1.00 98.00 213 GLU A CA 1
ATOM 1617 C C . GLU A 1 213 ? -17.012 -6.685 -1.401 1.00 98.00 213 GLU A C 1
ATOM 1619 O O . GLU A 1 213 ? -17.665 -7.466 -0.714 1.00 98.00 213 GLU A O 1
ATOM 1624 N N . GLY A 1 214 ? -15.840 -7.022 -1.947 1.00 98.12 214 GLY A N 1
ATOM 1625 C CA . GLY A 1 214 ? -15.243 -8.353 -1.817 1.00 98.12 214 GLY A CA 1
ATOM 1626 C C . GLY A 1 214 ? -14.799 -8.690 -0.395 1.00 98.12 214 GLY A C 1
ATOM 1627 O O . GLY A 1 214 ? -15.051 -9.797 0.062 1.00 98.12 214 GLY A O 1
ATOM 1628 N N . PHE A 1 215 ? -14.193 -7.735 0.319 1.00 98.38 215 PHE A N 1
ATOM 1629 C CA . PHE A 1 215 ? -13.767 -7.938 1.710 1.00 98.38 215 PHE A CA 1
ATOM 1630 C C . PHE A 1 215 ? -14.944 -7.962 2.690 1.00 98.38 215 PHE A C 1
ATOM 1632 O O . PHE A 1 215 ? -14.987 -8.780 3.600 1.00 98.38 215 PHE A O 1
ATOM 1639 N N . GLN A 1 216 ? -15.913 -7.060 2.533 1.00 97.75 216 GLN A N 1
ATOM 1640 C CA . GLN A 1 216 ? -16.981 -6.897 3.525 1.00 97.75 216 GLN A CA 1
ATOM 1641 C C . GLN A 1 216 ? -18.217 -7.744 3.235 1.00 97.75 216 GLN A C 1
ATOM 1643 O O . GLN A 1 216 ? -19.057 -7.919 4.118 1.00 97.75 216 GLN A O 1
ATOM 1648 N N . GLY A 1 217 ? -18.371 -8.233 2.008 1.00 95.56 217 GLY A N 1
ATOM 1649 C CA . GLY A 1 217 ? -19.506 -9.044 1.601 1.00 95.56 217 GLY A CA 1
ATOM 1650 C C . GLY A 1 217 ? -19.324 -10.518 1.943 1.00 95.56 217 GLY A C 1
ATOM 1651 O O . GLY A 1 217 ? -18.257 -11.088 1.771 1.00 95.56 217 GLY A O 1
ATOM 1652 N N . THR A 1 218 ? -20.412 -11.151 2.358 1.00 93.94 218 THR A N 1
ATOM 1653 C CA . THR A 1 218 ? -20.614 -12.597 2.264 1.00 93.94 218 THR A CA 1
ATOM 1654 C C . THR A 1 218 ? -21.408 -12.886 0.993 1.00 93.94 218 THR A C 1
ATOM 1656 O O . THR A 1 218 ? -22.297 -12.108 0.620 1.00 93.94 218 THR A O 1
ATOM 1659 N N . PHE A 1 219 ? -21.088 -13.985 0.316 1.00 94.00 219 PHE A N 1
ATOM 1660 C CA . PHE A 1 219 ? -21.644 -14.326 -0.992 1.00 94.00 219 PHE A CA 1
ATOM 1661 C C . PHE A 1 219 ? -22.272 -15.719 -0.962 1.00 94.00 219 PHE A C 1
ATOM 1663 O O . PHE A 1 219 ? -21.742 -16.636 -0.344 1.00 94.00 219 PHE A O 1
ATOM 1670 N N . ASP A 1 220 ? -23.424 -15.879 -1.611 1.00 91.38 220 ASP A N 1
ATOM 1671 C CA . ASP A 1 220 ? -24.046 -17.194 -1.761 1.00 91.38 220 ASP A CA 1
ATOM 1672 C C . ASP A 1 220 ? -23.359 -18.042 -2.851 1.00 91.38 220 ASP A C 1
ATOM 1674 O O . ASP A 1 220 ? -22.490 -17.570 -3.584 1.00 91.38 220 ASP A O 1
ATOM 1678 N N . GLU A 1 221 ? -23.779 -19.303 -3.007 1.00 88.75 221 GLU A N 1
ATOM 1679 C CA . GLU A 1 221 ? -23.232 -20.223 -4.023 1.00 88.75 221 GLU A CA 1
ATOM 1680 C C . GLU A 1 221 ? -23.379 -19.713 -5.473 1.00 88.75 221 GLU A C 1
ATOM 1682 O O . GLU A 1 221 ? -22.729 -20.231 -6.381 1.00 88.75 221 GLU A O 1
ATOM 1687 N N . SER A 1 222 ? -24.246 -18.722 -5.718 1.00 87.69 222 SER A N 1
ATOM 1688 C CA . SER A 1 222 ? -24.420 -18.090 -7.030 1.00 87.69 222 SER A CA 1
ATOM 1689 C C . SER A 1 222 ? -23.513 -16.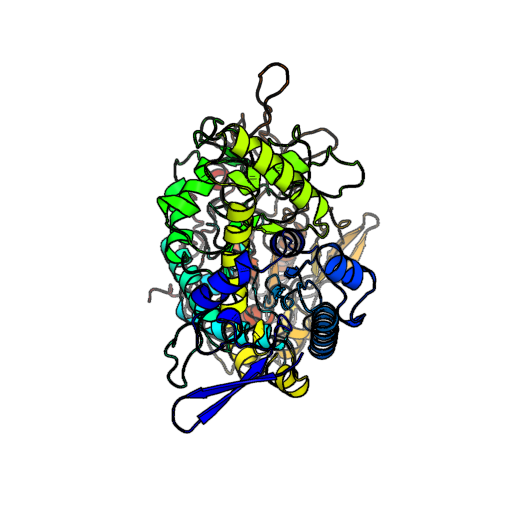872 -7.246 1.00 87.69 222 SER A C 1
ATOM 1691 O O . SER A 1 222 ? -23.532 -16.285 -8.330 1.00 87.69 222 SER A O 1
ATOM 1693 N N . GLY A 1 223 ? -22.717 -16.500 -6.237 1.00 86.06 223 GLY A N 1
ATOM 1694 C CA . GLY A 1 223 ? -21.856 -15.320 -6.236 1.00 86.06 223 GLY A CA 1
ATOM 1695 C C . GLY A 1 223 ? -22.603 -14.018 -5.941 1.00 86.06 223 GLY A C 1
ATOM 1696 O O . GLY A 1 223 ? -22.069 -12.937 -6.188 1.00 86.06 223 GLY A O 1
ATOM 1697 N N . GLN A 1 224 ? -23.842 -14.079 -5.439 1.00 89.69 224 GLN A N 1
ATOM 1698 C CA . GLN A 1 224 ? -24.600 -12.888 -5.062 1.00 89.69 224 GLN A CA 1
ATOM 1699 C C . GLN A 1 224 ? -24.260 -12.474 -3.628 1.00 89.69 224 GLN A C 1
ATOM 1701 O O . GLN A 1 224 ? -24.328 -13.284 -2.707 1.00 89.69 224 GLN A O 1
ATOM 1706 N N . SER A 1 225 ? -23.942 -11.190 -3.429 1.00 91.94 225 SER A N 1
ATOM 1707 C CA . SER A 1 225 ? -23.738 -10.648 -2.083 1.00 91.94 225 SER A CA 1
ATOM 1708 C C . SER A 1 225 ? -25.035 -10.704 -1.274 1.00 91.94 225 SER A C 1
ATOM 1710 O O . SER A 1 225 ? -26.080 -10.223 -1.723 1.00 91.94 225 SER A O 1
ATOM 1712 N N . ILE A 1 226 ? -24.943 -11.240 -0.060 1.00 93.44 226 ILE A N 1
ATOM 1713 C CA . ILE A 1 226 ? -26.019 -11.268 0.938 1.00 93.44 226 ILE A CA 1
ATOM 1714 C C . ILE A 1 226 ? -25.785 -10.263 2.080 1.00 93.44 226 ILE A C 1
ATOM 1716 O O . ILE A 1 226 ? -26.523 -10.258 3.063 1.00 93.44 226 ILE A O 1
ATOM 1720 N N . GLY A 1 227 ? -24.808 -9.363 1.919 1.00 92.38 227 GLY A N 1
ATOM 1721 C CA . GLY A 1 227 ? -24.414 -8.371 2.921 1.00 92.38 227 GLY A CA 1
ATOM 1722 C C . GLY A 1 227 ? -23.315 -8.881 3.853 1.00 92.38 227 GLY A C 1
ATOM 1723 O O . GLY A 1 227 ? -22.520 -9.727 3.460 1.00 92.38 227 GLY A O 1
ATOM 1724 N N . TRP A 1 228 ? -23.252 -8.335 5.067 1.00 93.50 228 TRP A N 1
ATOM 1725 C CA . TRP A 1 228 ? -22.311 -8.764 6.108 1.00 93.50 228 TRP A CA 1
ATOM 1726 C C . TRP A 1 228 ? -22.609 -10.193 6.587 1.00 93.50 228 TRP A C 1
ATOM 1728 O O . TRP A 1 228 ? -23.779 -10.576 6.673 1.00 93.50 228 TRP A O 1
ATOM 1738 N N . GLY A 1 229 ? -21.575 -10.957 6.937 1.00 89.19 229 GLY A N 1
ATOM 1739 C CA . GLY A 1 229 ? -21.709 -12.331 7.424 1.00 89.19 229 GLY A CA 1
ATOM 1740 C C . GLY A 1 229 ? -20.369 -12.980 7.784 1.00 89.19 229 GLY A C 1
ATOM 1741 O O . GLY A 1 229 ? -19.390 -12.292 8.061 1.00 89.19 229 GLY A O 1
ATOM 1742 N N . ALA A 1 230 ? -20.339 -14.315 7.801 1.00 86.00 230 ALA A N 1
ATOM 1743 C CA . ALA A 1 230 ? -19.213 -15.103 8.315 1.00 86.00 230 ALA A CA 1
ATOM 1744 C C . ALA A 1 230 ? -17.888 -14.875 7.560 1.00 86.00 230 ALA A C 1
ATOM 1746 O O . ALA A 1 230 ? -16.817 -14.974 8.160 1.00 86.00 230 ALA A O 1
ATOM 1747 N N . ASP A 1 231 ? -17.959 -14.513 6.277 1.00 89.62 231 ASP A N 1
ATOM 1748 C CA . ASP A 1 231 ? -16.783 -14.299 5.422 1.00 89.62 231 ASP A CA 1
ATOM 1749 C C . ASP A 1 231 ? -16.257 -12.858 5.480 1.00 89.62 231 ASP A C 1
ATOM 1751 O O . ASP A 1 231 ? -15.245 -12.533 4.858 1.00 89.62 231 ASP A O 1
ATOM 1755 N N . SER A 1 232 ? -16.947 -11.969 6.198 1.00 95.88 232 SER A N 1
ATOM 1756 C CA . SER A 1 232 ? -16.685 -10.535 6.162 1.00 95.88 232 SER A CA 1
ATOM 1757 C C . SER A 1 232 ? -15.443 -10.132 6.961 1.00 95.88 232 SER A C 1
ATOM 1759 O O . SER A 1 232 ? -15.318 -10.395 8.159 1.00 95.88 232 SER A O 1
ATOM 1761 N N . VAL A 1 233 ? -14.577 -9.359 6.314 1.00 98.00 233 VAL A N 1
ATOM 1762 C CA . VAL A 1 233 ? -13.458 -8.622 6.905 1.00 98.00 233 VAL A CA 1
ATOM 1763 C C . VAL A 1 233 ? -13.675 -7.135 6.650 1.00 98.00 233 VAL A C 1
ATOM 1765 O O . VAL A 1 233 ? -13.966 -6.705 5.536 1.00 98.00 233 VAL A O 1
ATOM 1768 N N . ASN A 1 234 ? -13.516 -6.309 7.682 1.00 98.12 234 ASN A N 1
ATOM 1769 C CA . ASN A 1 234 ? -13.672 -4.866 7.533 1.00 98.12 234 ASN A CA 1
ATOM 1770 C C . ASN A 1 234 ? -12.584 -4.298 6.619 1.00 98.12 234 ASN A C 1
ATOM 1772 O O . ASN A 1 234 ? -11.400 -4.508 6.875 1.00 98.12 234 ASN A O 1
ATOM 1776 N N . ALA A 1 235 ? -12.967 -3.526 5.605 1.00 98.62 235 ALA A N 1
ATOM 1777 C CA . ALA A 1 235 ? -12.015 -2.768 4.807 1.00 98.62 235 ALA A CA 1
ATOM 1778 C C . ALA A 1 235 ? -11.762 -1.400 5.456 1.00 98.62 235 ALA A C 1
ATOM 1780 O O . ALA A 1 235 ? -12.701 -0.708 5.867 1.00 98.62 235 ALA A O 1
ATOM 1781 N N . MET A 1 236 ? -10.493 -0.994 5.516 1.00 98.69 236 MET A N 1
ATOM 1782 C CA . MET A 1 236 ? -10.083 0.350 5.911 1.00 98.69 236 MET A CA 1
ATOM 1783 C C . MET A 1 236 ? -9.483 1.085 4.712 1.00 98.69 236 MET A C 1
ATOM 1785 O O . MET A 1 236 ? -8.290 0.959 4.424 1.00 98.69 236 MET A O 1
ATOM 1789 N N . ILE A 1 237 ? -10.308 1.875 4.022 1.00 98.69 237 ILE A N 1
ATOM 1790 C CA . ILE A 1 237 ? -9.845 2.669 2.877 1.00 98.69 237 ILE A CA 1
ATOM 1791 C C . ILE A 1 237 ? -8.911 3.791 3.342 1.00 98.69 237 ILE A C 1
ATOM 1793 O O . ILE A 1 237 ? -9.132 4.408 4.391 1.00 98.69 237 ILE A O 1
ATOM 1797 N N . LYS A 1 238 ? -7.860 4.070 2.565 1.00 98.06 238 LYS A N 1
ATOM 1798 C CA . LYS A 1 238 ? -6.827 5.039 2.956 1.00 98.06 238 LYS A CA 1
ATOM 1799 C C . LYS A 1 238 ? -6.169 5.759 1.767 1.00 98.06 238 LYS A C 1
ATOM 1801 O O . LYS A 1 238 ? -6.121 5.189 0.686 1.00 98.06 238 LYS A O 1
ATOM 1806 N N . HIS A 1 239 ? -5.677 6.990 1.909 1.00 98.00 239 HIS A N 1
ATOM 1807 C CA . HIS A 1 239 ? -5.600 7.795 3.137 1.00 98.00 239 HIS A CA 1
ATOM 1808 C C . HIS A 1 239 ? -6.397 9.084 2.934 1.00 98.00 239 HIS A C 1
ATOM 1810 O O . HIS A 1 239 ? -6.070 9.908 2.090 1.00 98.00 239 HIS A O 1
ATOM 1816 N N . TRP A 1 240 ? -7.494 9.257 3.667 1.00 98.25 240 TRP A N 1
ATOM 1817 C CA . TRP A 1 240 ? -8.385 10.395 3.464 1.00 98.25 240 TRP A CA 1
ATOM 1818 C C . TRP A 1 240 ? -7.679 11.728 3.774 1.00 98.25 240 TRP A C 1
ATOM 1820 O O . TRP A 1 240 ? -7.076 11.821 4.848 1.00 98.25 240 TRP A O 1
ATOM 1830 N N . PRO A 1 241 ? -7.865 12.788 2.953 1.00 95.94 241 PRO A N 1
ATOM 1831 C CA . PRO A 1 241 ? -8.696 12.857 1.740 1.00 95.94 241 PRO A CA 1
ATOM 1832 C C . PRO A 1 241 ? -7.943 12.632 0.406 1.00 95.94 241 PRO A C 1
ATOM 1834 O O . PRO A 1 241 ? -8.457 13.051 -0.635 1.00 95.94 241 PRO A O 1
ATOM 1837 N N . GLY A 1 242 ? -6.759 12.019 0.434 1.00 95.31 242 GLY A N 1
ATOM 1838 C CA . GLY A 1 242 ? -5.927 11.663 -0.719 1.00 95.31 242 GLY A CA 1
ATOM 1839 C C . GLY A 1 242 ? -4.495 12.187 -0.577 1.00 95.31 242 GLY A C 1
ATOM 1840 O O . GLY A 1 242 ? -4.277 13.393 -0.666 1.00 95.31 242 GLY A O 1
ATOM 1841 N N . ASP A 1 243 ? -3.519 11.287 -0.413 1.00 95.44 243 ASP A N 1
ATOM 1842 C CA . ASP A 1 243 ? -2.109 11.652 -0.152 1.00 95.44 243 ASP A CA 1
ATOM 1843 C C . ASP A 1 243 ? -1.224 11.714 -1.417 1.00 95.44 243 ASP A C 1
ATOM 1845 O O . ASP A 1 243 ? -0.050 12.080 -1.364 1.00 95.44 243 ASP A O 1
ATOM 1849 N N . GLY A 1 244 ? -1.784 11.386 -2.586 1.00 96.88 244 GLY A N 1
ATOM 1850 C CA . GLY A 1 244 ? -1.036 11.231 -3.841 1.00 96.88 244 GLY A CA 1
ATOM 1851 C C . GLY A 1 244 ? -0.430 12.511 -4.430 1.00 96.88 244 GLY A C 1
ATOM 1852 O O . GLY A 1 244 ? 0.327 12.433 -5.393 1.00 96.88 244 GLY A O 1
ATOM 1853 N N . ALA A 1 245 ? -0.723 13.680 -3.852 1.00 97.69 245 ALA A N 1
ATOM 1854 C CA . ALA A 1 245 ? -0.259 14.995 -4.308 1.00 97.69 245 ALA A CA 1
ATOM 1855 C C . ALA A 1 245 ? 0.982 15.517 -3.545 1.00 97.69 245 ALA A C 1
ATOM 1857 O O . ALA A 1 245 ? 1.151 16.728 -3.359 1.00 97.69 245 ALA A O 1
ATOM 1858 N N . GLY A 1 246 ? 1.841 14.618 -3.050 1.00 97.56 246 GLY A N 1
ATOM 1859 C CA . GLY A 1 246 ? 3.062 14.976 -2.319 1.00 97.56 246 GLY A CA 1
ATOM 1860 C C . GLY A 1 246 ? 4.024 15.829 -3.156 1.00 97.56 246 GLY A C 1
ATOM 1861 O O . GLY A 1 246 ? 4.416 15.439 -4.253 1.00 97.56 246 GLY A O 1
ATOM 1862 N N . GLU A 1 247 ? 4.454 16.988 -2.641 1.00 98.12 247 GLU A N 1
ATOM 1863 C CA . GLU A 1 247 ? 5.258 17.954 -3.407 1.00 98.12 247 GLU A CA 1
ATOM 1864 C C . GLU A 1 247 ? 6.579 17.345 -3.919 1.00 98.12 247 GLU A C 1
ATOM 1866 O O . GLU A 1 247 ? 7.500 17.068 -3.135 1.00 98.12 247 GLU A O 1
ATOM 1871 N N . GLY A 1 248 ? 6.715 17.201 -5.242 1.00 97.19 248 GLY A N 1
ATOM 1872 C CA . GLY A 1 248 ? 7.884 16.591 -5.885 1.00 97.19 248 GLY A CA 1
ATOM 1873 C C . GLY A 1 248 ? 8.014 15.077 -5.659 1.00 97.19 248 GLY A C 1
ATOM 1874 O O . GLY A 1 248 ? 9.122 14.547 -5.748 1.00 97.19 248 GLY A O 1
ATOM 1875 N N . GLY A 1 249 ? 6.921 14.396 -5.297 1.00 97.44 249 GLY A N 1
ATOM 1876 C CA . GLY A 1 249 ? 6.861 12.951 -5.046 1.00 97.44 249 GLY A CA 1
ATOM 1877 C C . GLY A 1 249 ? 7.399 12.494 -3.687 1.00 97.44 249 GLY A C 1
ATOM 1878 O O . GLY A 1 249 ? 7.494 11.293 -3.429 1.00 97.44 249 GLY A O 1
ATOM 1879 N N . ARG A 1 250 ? 7.770 13.428 -2.803 1.00 97.25 250 ARG A N 1
ATOM 1880 C CA . ARG A 1 250 ? 8.300 13.113 -1.466 1.00 97.25 250 ARG A CA 1
ATOM 1881 C C . ARG A 1 250 ? 7.196 12.594 -0.550 1.00 97.25 250 ARG A C 1
ATOM 1883 O O . ARG A 1 250 ? 6.035 12.951 -0.702 1.00 97.25 250 ARG A O 1
ATOM 1890 N N . GLU A 1 251 ? 7.587 11.789 0.432 1.00 95.50 251 GLU A N 1
ATOM 1891 C CA . GLU A 1 251 ? 6.648 10.985 1.212 1.00 95.50 251 GLU A CA 1
ATOM 1892 C C . GLU A 1 251 ? 6.438 11.500 2.659 1.00 95.50 251 GLU A C 1
ATOM 1894 O O . GLU A 1 251 ? 7.391 11.922 3.336 1.00 95.50 251 GLU A O 1
ATOM 1899 N N . SER A 1 252 ? 5.165 11.510 3.083 1.00 96.50 252 SER A N 1
ATOM 1900 C CA . SER A 1 252 ? 4.610 12.167 4.272 1.00 96.50 252 SER A CA 1
ATOM 1901 C C . SER A 1 252 ? 4.812 11.407 5.597 1.00 96.50 252 SER A C 1
ATOM 1903 O O . SER A 1 252 ? 4.711 12.015 6.657 1.00 96.50 252 SER A O 1
ATOM 1905 N N . HIS A 1 253 ? 5.240 10.142 5.593 1.00 95.75 253 HIS A N 1
ATOM 1906 C CA . HIS A 1 253 ? 5.760 9.440 6.777 1.00 95.75 253 HIS A CA 1
ATOM 1907 C C . HIS A 1 253 ? 7.071 10.052 7.290 1.00 95.75 253 HIS A C 1
ATOM 1909 O O . HIS A 1 253 ? 7.567 9.703 8.367 1.00 95.75 253 HIS A O 1
ATOM 1915 N N . THR A 1 254 ? 7.677 10.970 6.531 1.00 94.12 254 THR A N 1
ATOM 1916 C CA . THR A 1 254 ? 8.864 11.705 6.954 1.00 94.12 254 THR A CA 1
ATOM 1917 C C . THR A 1 254 ? 8.706 13.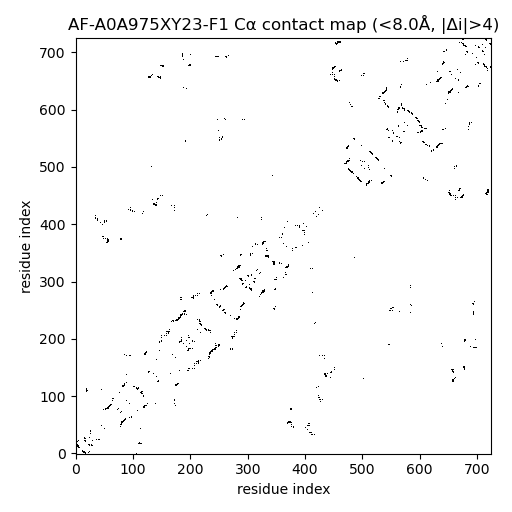206 6.745 1.00 94.12 254 THR A C 1
ATOM 1919 O O . THR A 1 254 ? 8.014 13.681 5.849 1.00 94.12 254 THR A O 1
ATOM 1922 N N . ASN A 1 255 ? 9.460 13.997 7.519 1.00 92.69 255 ASN A N 1
ATOM 1923 C CA . ASN A 1 255 ? 9.451 15.457 7.376 1.00 92.69 255 ASN A CA 1
ATOM 1924 C C . ASN A 1 255 ? 9.877 15.933 5.967 1.00 92.69 255 ASN A C 1
ATOM 1926 O O . ASN A 1 255 ? 9.626 17.091 5.621 1.00 92.69 255 ASN A O 1
ATOM 1930 N N . ALA A 1 256 ? 10.510 15.067 5.160 1.00 94.38 256 ALA A N 1
ATOM 1931 C CA . ALA A 1 256 ? 10.875 15.373 3.780 1.00 94.38 256 ALA A CA 1
ATOM 1932 C C . ALA A 1 256 ? 9.637 15.654 2.911 1.00 94.38 256 ALA A C 1
ATOM 1934 O O . ALA A 1 256 ? 9.656 16.622 2.151 1.00 94.38 256 ALA A O 1
ATOM 1935 N N . GLY A 1 257 ? 8.570 14.862 3.060 1.00 95.56 257 GLY A N 1
ATOM 1936 C CA . GLY A 1 257 ? 7.378 14.907 2.210 1.00 95.56 257 GLY A CA 1
ATOM 1937 C C . GLY A 1 257 ? 6.084 15.293 2.913 1.00 95.56 257 GLY A C 1
ATOM 1938 O O . GLY A 1 257 ? 5.017 15.036 2.383 1.00 95.56 257 GLY A O 1
ATOM 1939 N N . LYS A 1 258 ? 6.142 15.939 4.083 1.00 95.88 258 LYS A N 1
ATOM 1940 C CA . LYS A 1 258 ? 4.945 16.311 4.864 1.00 95.88 258 LYS A CA 1
ATOM 1941 C C . LYS A 1 258 ? 3.925 17.238 4.179 1.00 95.88 258 LYS A C 1
ATOM 1943 O O . LYS A 1 258 ? 2.929 17.583 4.807 1.00 95.88 258 LYS A O 1
ATOM 1948 N N . PHE A 1 259 ? 4.201 17.734 2.974 1.00 97.81 259 PHE A N 1
ATOM 1949 C CA . PHE A 1 259 ? 3.347 18.690 2.270 1.00 97.81 259 PHE A CA 1
ATOM 1950 C C . PHE A 1 259 ? 2.757 18.050 1.014 1.00 97.81 259 PHE A C 1
ATOM 1952 O O . PHE A 1 259 ? 3.504 17.700 0.098 1.00 97.81 259 PHE A O 1
ATOM 1959 N N . ALA A 1 260 ? 1.427 17.997 0.957 1.00 97.81 260 ALA A N 1
ATOM 1960 C CA . ALA A 1 260 ? 0.670 17.742 -0.264 1.00 97.81 260 ALA A CA 1
ATOM 1961 C C . ALA A 1 260 ? 0.179 19.082 -0.832 1.00 97.81 260 ALA A C 1
ATOM 1963 O O . ALA A 1 260 ? -0.308 19.932 -0.078 1.00 97.81 260 ALA A O 1
ATOM 1964 N N . VAL A 1 261 ? 0.341 19.307 -2.136 1.00 98.25 261 VAL A N 1
ATOM 1965 C CA . VAL A 1 261 ? 0.128 20.623 -2.767 1.00 98.25 261 VAL A CA 1
ATOM 1966 C C . VAL A 1 261 ? -0.856 20.536 -3.927 1.00 98.25 261 VAL A C 1
ATOM 1968 O O . VAL A 1 261 ? -0.811 19.596 -4.710 1.00 98.25 261 VAL A O 1
ATOM 1971 N N . PHE A 1 262 ? -1.729 21.543 -4.055 1.00 98.12 262 PHE A N 1
ATOM 1972 C CA . PHE A 1 262 ? -2.836 21.540 -5.024 1.00 98.12 262 PHE A CA 1
ATOM 1973 C C . PHE A 1 262 ? -2.776 22.694 -6.045 1.00 98.12 262 PHE A C 1
ATOM 1975 O O . PHE A 1 262 ? -3.701 23.515 -6.114 1.00 98.12 262 PHE A O 1
ATOM 1982 N N . PRO A 1 263 ? -1.705 22.807 -6.860 1.00 98.06 263 PRO A N 1
ATOM 1983 C CA . PRO A 1 263 ? -1.591 23.849 -7.887 1.00 98.06 263 PRO A CA 1
ATOM 1984 C C . PRO A 1 263 ? -2.617 23.718 -9.028 1.00 98.06 263 PRO A C 1
ATOM 1986 O O . PRO A 1 263 ? -2.893 24.694 -9.734 1.00 98.06 263 PRO A O 1
ATOM 1989 N N . GLY A 1 264 ? -3.196 22.534 -9.227 1.00 97.88 264 GLY A N 1
ATOM 1990 C CA . GLY A 1 264 ? -4.289 22.251 -10.155 1.00 97.88 264 GLY A CA 1
ATOM 1991 C C . GLY A 1 264 ? -5.680 22.568 -9.617 1.00 97.88 264 GLY A C 1
ATOM 1992 O O . GLY A 1 264 ? -6.613 22.674 -10.414 1.00 97.88 264 GLY A O 1
ATOM 1993 N N . LYS A 1 265 ? -5.818 22.800 -8.304 1.00 97.31 265 LYS A N 1
ATOM 1994 C CA . LYS A 1 265 ? -7.101 22.995 -7.604 1.00 97.31 265 LYS A CA 1
ATOM 1995 C C . LYS A 1 265 ? -8.027 21.778 -7.740 1.00 97.31 265 LYS A C 1
ATOM 1997 O O . LYS A 1 265 ? -9.243 21.933 -7.850 1.00 97.31 265 LYS A O 1
ATOM 2002 N N . ASN A 1 266 ? -7.453 20.575 -7.721 1.00 97.00 266 ASN A N 1
ATOM 2003 C CA . ASN A 1 266 ? -8.106 19.329 -8.121 1.00 97.00 266 ASN A CA 1
ATOM 2004 C C . ASN A 1 266 ? -8.423 18.358 -6.966 1.00 97.00 266 ASN A C 1
ATOM 2006 O O . ASN A 1 266 ? -8.727 17.187 -7.173 1.00 97.00 266 ASN A O 1
ATOM 2010 N N . GLN A 1 267 ? -8.432 18.841 -5.725 1.00 95.56 267 GLN A N 1
ATOM 2011 C CA . GLN A 1 267 ? -8.699 18.018 -4.539 1.00 95.56 267 GLN A CA 1
ATOM 2012 C C . GLN A 1 267 ? -10.046 17.266 -4.568 1.00 95.56 267 GLN A C 1
ATOM 2014 O O . GLN A 1 267 ? -10.196 16.216 -3.948 1.00 95.56 267 GLN A O 1
ATOM 2019 N N . GLN A 1 268 ? -11.047 17.777 -5.292 1.00 96.19 268 GLN A N 1
ATOM 2020 C CA . GLN A 1 268 ? -12.332 17.081 -5.423 1.00 96.19 268 GLN A CA 1
ATOM 2021 C C . GLN A 1 268 ? -12.231 15.770 -6.210 1.00 96.19 268 GLN A C 1
ATOM 2023 O O . GLN A 1 268 ? -13.025 14.868 -5.947 1.00 96.19 268 GLN A O 1
ATOM 2028 N N . GLU A 1 269 ? -11.284 15.656 -7.145 1.00 97.94 269 GLU A N 1
ATOM 2029 C CA . GLU A 1 269 ? -11.060 14.418 -7.891 1.00 97.94 269 GLU A CA 1
ATOM 2030 C C . GLU A 1 269 ? -10.433 13.342 -6.997 1.00 97.94 269 GLU A C 1
ATOM 2032 O O . GLU A 1 269 ? -10.936 12.222 -6.963 1.00 97.94 269 GLU A O 1
ATOM 2037 N N . HIS A 1 270 ? -9.442 13.698 -6.175 1.00 98.00 270 HIS A N 1
ATOM 2038 C CA . HIS A 1 270 ? -8.868 12.803 -5.158 1.00 98.00 270 HIS A CA 1
ATOM 2039 C C . HIS A 1 270 ? -9.941 12.264 -4.206 1.00 98.00 270 HIS A C 1
ATOM 2041 O O . HIS A 1 270 ? -10.093 11.057 -4.030 1.00 98.00 270 HIS A O 1
ATOM 2047 N N . MET A 1 271 ? -10.787 13.154 -3.680 1.00 97.44 271 MET A N 1
ATOM 2048 C CA . MET A 1 271 ? -11.902 12.769 -2.808 1.00 97.44 271 MET A CA 1
ATOM 2049 C C . MET A 1 271 ? -12.976 11.932 -3.515 1.00 97.44 271 MET A C 1
ATOM 2051 O O . MET A 1 271 ? -13.768 11.280 -2.838 1.00 97.44 271 MET A O 1
ATOM 2055 N N . SER A 1 272 ? -13.072 11.976 -4.849 1.00 97.62 272 SER A N 1
ATOM 2056 C CA . SER A 1 272 ? -14.107 11.236 -5.581 1.00 97.62 272 SER A CA 1
ATOM 2057 C C . SER A 1 272 ? -13.923 9.723 -5.477 1.00 97.62 272 SER A C 1
ATOM 2059 O O . SER A 1 272 ? -14.915 9.013 -5.342 1.00 97.62 272 SER A O 1
ATOM 2061 N N . VAL A 1 273 ? -12.676 9.248 -5.402 1.00 98.12 273 VAL A N 1
ATOM 2062 C CA . VAL A 1 273 ? -12.355 7.823 -5.233 1.00 98.12 273 VAL A CA 1
ATOM 2063 C C . VAL A 1 273 ? -12.886 7.303 -3.891 1.00 98.12 273 VAL A C 1
ATOM 2065 O O . VAL A 1 273 ? -13.554 6.273 -3.838 1.00 98.12 273 VAL A O 1
ATOM 2068 N N . PHE A 1 274 ? -12.699 8.066 -2.809 1.00 98.19 274 PHE A N 1
ATOM 2069 C CA . PHE A 1 274 ? -13.235 7.727 -1.483 1.00 98.19 274 PHE A CA 1
ATOM 2070 C C . PHE A 1 274 ? -14.767 7.718 -1.442 1.00 98.19 274 PHE A C 1
ATOM 2072 O O . PHE A 1 274 ? -15.351 6.931 -0.703 1.00 98.19 274 PHE A O 1
ATOM 2079 N N . LYS A 1 275 ? -15.432 8.577 -2.225 1.00 97.00 275 LYS A N 1
ATOM 2080 C CA . LYS A 1 275 ? -16.904 8.620 -2.284 1.00 97.00 275 LYS A CA 1
ATOM 2081 C C . LYS A 1 275 ? -17.491 7.351 -2.902 1.00 97.00 275 LYS A C 1
ATOM 2083 O O . LYS A 1 275 ? -18.540 6.908 -2.446 1.00 97.00 275 LYS A O 1
ATOM 2088 N N . GLU A 1 276 ? -16.818 6.757 -3.887 1.00 97.88 276 GLU A N 1
ATOM 2089 C CA . GLU A 1 276 ? -17.240 5.485 -4.496 1.00 97.88 276 GLU A CA 1
ATOM 2090 C C . GLU A 1 276 ? -17.116 4.300 -3.521 1.00 97.88 276 GLU A C 1
ATOM 2092 O O . GLU A 1 276 ? -17.916 3.368 -3.575 1.00 97.88 276 GLU A O 1
ATOM 2097 N N . ALA A 1 277 ? -16.161 4.363 -2.586 1.00 97.00 277 ALA A N 1
ATOM 2098 C CA . ALA A 1 277 ? -15.875 3.312 -1.607 1.00 97.00 277 ALA A CA 1
ATOM 2099 C C . ALA A 1 277 ? -16.334 3.649 -0.171 1.00 97.00 277 ALA A C 1
ATOM 2101 O O . ALA A 1 277 ? -15.912 3.005 0.787 1.00 97.00 277 ALA A O 1
ATOM 2102 N N . ILE A 1 278 ? -17.220 4.638 0.005 1.00 94.81 278 ILE A N 1
ATOM 2103 C CA . ILE A 1 278 ? -17.608 5.183 1.323 1.00 94.81 278 ILE A CA 1
ATOM 2104 C C . ILE A 1 278 ? -18.324 4.175 2.241 1.00 94.81 278 ILE A C 1
ATOM 2106 O O . ILE A 1 278 ? -18.481 4.426 3.432 1.00 94.81 278 ILE A O 1
ATOM 2110 N N . GLY A 1 279 ? -18.757 3.036 1.689 1.00 95.19 279 GLY A N 1
ATOM 2111 C CA . GLY A 1 279 ? -19.319 1.908 2.436 1.00 95.19 279 GLY A CA 1
ATOM 2112 C C . GLY A 1 279 ? -18.289 1.077 3.213 1.00 95.19 279 GLY A C 1
ATOM 2113 O O . GLY A 1 279 ? -18.673 0.092 3.841 1.00 95.19 279 GLY A O 1
ATOM 2114 N N . ALA A 1 280 ? -17.003 1.436 3.168 1.00 98.31 280 ALA A N 1
ATOM 2115 C CA . ALA A 1 280 ? -15.967 0.818 3.990 1.00 98.31 280 ALA A CA 1
ATOM 2116 C C . ALA A 1 280 ? -16.283 0.946 5.494 1.00 98.31 280 ALA A C 1
ATOM 2118 O O . ALA A 1 280 ? -16.820 1.956 5.947 1.00 98.31 280 ALA A O 1
ATOM 2119 N N . GLY A 1 281 ? -15.943 -0.073 6.281 1.00 97.88 281 GLY A N 1
ATOM 2120 C CA . GLY A 1 281 ? -16.158 -0.100 7.728 1.00 97.88 281 GLY A CA 1
ATOM 2121 C C . GLY A 1 281 ? -15.259 0.892 8.465 1.00 97.88 281 GLY A C 1
ATOM 2122 O O . GLY A 1 281 ? -15.640 1.417 9.518 1.00 97.88 281 GLY A O 1
ATOM 2123 N N . ALA A 1 282 ? -14.088 1.185 7.890 1.00 98.50 282 ALA A N 1
ATOM 2124 C CA . ALA A 1 282 ? -13.148 2.163 8.408 1.00 98.50 282 ALA A CA 1
ATOM 2125 C C . ALA A 1 282 ? -12.525 3.051 7.309 1.00 98.50 282 ALA A C 1
ATOM 2127 O O . ALA A 1 282 ? -12.402 2.671 6.145 1.00 98.50 282 ALA A O 1
ATOM 2128 N N . VAL A 1 283 ? -12.080 4.245 7.707 1.00 98.75 283 VAL A N 1
ATOM 2129 C CA . VAL A 1 283 ? -11.288 5.174 6.890 1.00 98.75 283 VAL A CA 1
ATOM 2130 C C . VAL A 1 283 ? -10.073 5.612 7.697 1.00 98.75 283 VAL A C 1
ATOM 2132 O O . VAL A 1 283 ? -10.219 6.078 8.830 1.00 98.75 283 VAL A O 1
ATOM 2135 N N . MET A 1 284 ? -8.883 5.502 7.111 1.00 98.75 284 MET A N 1
ATOM 2136 C CA . MET A 1 284 ? -7.650 6.032 7.695 1.00 98.75 284 MET A CA 1
ATOM 2137 C C . MET A 1 284 ? -7.349 7.426 7.140 1.00 98.75 284 MET A C 1
ATOM 2139 O O . MET A 1 284 ? -7.503 7.649 5.939 1.00 98.75 284 MET A O 1
ATOM 2143 N N . THR A 1 285 ? -6.922 8.365 7.982 1.00 98.12 285 THR A N 1
ATOM 2144 C CA . THR A 1 285 ? -6.506 9.713 7.554 1.00 98.12 285 THR A CA 1
ATOM 2145 C C . THR A 1 285 ? -5.055 9.753 7.084 1.00 98.12 285 THR A C 1
ATOM 2147 O O . THR A 1 285 ? -4.223 9.008 7.594 1.00 98.12 285 THR A O 1
ATOM 2150 N N . ASP A 1 286 ? -4.735 10.650 6.150 1.00 95.88 286 ASP A N 1
ATOM 2151 C CA . ASP A 1 286 ? -3.349 10.903 5.744 1.00 95.88 286 ASP A CA 1
ATOM 2152 C C . ASP A 1 286 ? -2.536 11.689 6.796 1.00 95.88 286 ASP A C 1
ATOM 2154 O O . ASP A 1 286 ? -3.058 12.221 7.791 1.00 95.88 286 ASP A O 1
ATOM 2158 N N . TYR A 1 287 ? -1.225 11.768 6.554 1.00 97.12 287 TYR A N 1
ATOM 2159 C CA . TYR A 1 287 ? -0.284 12.551 7.358 1.00 97.12 287 TYR A CA 1
ATOM 2160 C C . TYR A 1 287 ? -0.151 14.006 6.904 1.00 97.12 287 TYR A C 1
ATOM 2162 O O . TYR A 1 287 ? 0.391 14.835 7.640 1.00 97.12 287 TYR A O 1
ATOM 2170 N N . SER A 1 288 ? -0.577 14.325 5.688 1.00 96.88 288 SER A N 1
ATOM 2171 C CA . SER A 1 288 ? -0.111 15.499 4.965 1.00 96.88 288 SER A CA 1
ATOM 2172 C C . SER A 1 288 ? -0.666 16.817 5.496 1.00 96.88 288 SER A C 1
ATOM 2174 O O . SER A 1 288 ? -1.820 16.964 5.910 1.00 96.88 288 SER A O 1
ATOM 2176 N N . VAL A 1 289 ? 0.184 17.840 5.434 1.00 97.50 289 VAL A N 1
ATOM 2177 C CA . VAL A 1 289 ? -0.218 19.242 5.510 1.00 97.50 289 VAL A CA 1
ATOM 2178 C C . VAL A 1 289 ? -0.644 19.667 4.108 1.00 97.50 289 VAL A C 1
ATOM 2180 O O . VAL A 1 289 ? 0.196 19.851 3.228 1.00 97.50 289 VAL A O 1
ATOM 2183 N N . ILE A 1 290 ? -1.953 19.800 3.907 1.00 96.69 290 ILE A N 1
ATOM 2184 C CA . ILE A 1 290 ? -2.559 20.081 2.601 1.00 96.69 290 ILE A CA 1
ATOM 2185 C C . ILE A 1 290 ? -2.539 21.588 2.309 1.00 96.69 290 ILE A C 1
ATOM 2187 O O . ILE A 1 290 ? -3.117 22.382 3.060 1.00 96.69 290 ILE A O 1
ATOM 2191 N N . LEU A 1 291 ? -1.905 21.977 1.200 1.00 97.44 291 LEU A N 1
ATOM 2192 C CA . LEU A 1 291 ? -1.734 23.369 0.780 1.00 97.44 291 LEU A CA 1
ATOM 2193 C C . LEU A 1 291 ? -2.371 23.663 -0.585 1.00 97.44 291 LEU A C 1
ATOM 2195 O O . LEU A 1 291 ? -2.422 22.802 -1.461 1.00 97.44 291 LEU A O 1
ATOM 2199 N N . ASP A 1 292 ? -2.811 24.905 -0.784 1.00 96.81 292 ASP A N 1
ATOM 2200 C CA . ASP A 1 292 ? -3.172 25.418 -2.110 1.00 96.81 292 ASP A CA 1
ATOM 2201 C C . ASP A 1 292 ? -1.928 25.663 -2.992 1.00 96.81 292 ASP A C 1
ATOM 2203 O O . ASP A 1 292 ? -0.784 25.487 -2.567 1.00 96.81 292 ASP A O 1
ATOM 2207 N N . GLY A 1 293 ? -2.143 26.069 -4.248 1.00 95.69 293 GLY A N 1
ATOM 2208 C CA . GLY A 1 293 ? -1.063 26.348 -5.202 1.00 95.69 293 GLY A CA 1
ATOM 2209 C C . GLY A 1 293 ? -0.176 27.543 -4.835 1.00 95.69 293 GLY A C 1
ATOM 2210 O O . GLY A 1 293 ? 0.879 27.737 -5.440 1.00 95.69 293 GLY A O 1
ATOM 2211 N N . GLU A 1 294 ? -0.592 28.347 -3.861 1.00 94.50 294 GLU A N 1
ATOM 2212 C CA . GLU A 1 294 ? 0.089 29.542 -3.384 1.00 94.50 294 GLU A CA 1
ATOM 2213 C C . GLU A 1 294 ? 0.813 29.315 -2.036 1.00 94.50 294 GLU A C 1
ATOM 2215 O O . GLU A 1 294 ? 1.454 30.234 -1.516 1.00 94.50 294 GLU A O 1
ATOM 2220 N N . GLY A 1 295 ? 0.758 28.096 -1.481 1.00 94.69 295 GLY A N 1
ATOM 2221 C CA . GLY A 1 295 ? 1.393 27.709 -0.213 1.00 94.69 295 GLY A CA 1
ATOM 2222 C C . GLY A 1 295 ? 0.586 28.097 1.034 1.00 94.69 295 GLY A C 1
ATOM 2223 O O . GLY A 1 295 ? 1.107 28.071 2.158 1.00 94.69 295 GLY A O 1
ATOM 2224 N N . GLY A 1 296 ? -0.672 28.499 0.843 1.00 94.62 296 GLY A N 1
ATOM 2225 C CA . GLY A 1 296 ? -1.673 28.706 1.880 1.00 94.62 296 GLY A CA 1
ATOM 2226 C C . GLY A 1 296 ? -2.370 27.404 2.270 1.00 94.62 296 GLY A C 1
ATOM 2227 O O . GLY A 1 296 ? -2.198 26.368 1.637 1.00 94.62 296 GLY A O 1
ATOM 2228 N N . SER A 1 297 ? -3.159 27.444 3.343 1.00 93.69 297 SER A N 1
ATOM 2229 C CA . SER A 1 297 ? -4.012 26.309 3.708 1.00 93.69 297 SER A CA 1
ATOM 2230 C C . SER A 1 297 ? -5.114 26.142 2.666 1.00 93.69 297 SER A C 1
ATOM 2232 O O . SER A 1 297 ? -5.821 27.108 2.388 1.00 93.69 297 SER A O 1
ATOM 2234 N N . LEU A 1 298 ? -5.309 24.929 2.140 1.00 94.19 298 LEU A N 1
ATOM 2235 C CA . LEU A 1 298 ? -6.394 24.672 1.183 1.00 94.19 298 LEU A CA 1
ATOM 2236 C C . LEU A 1 298 ? -7.788 24.819 1.822 1.00 94.19 298 LEU A C 1
ATOM 2238 O O . LEU A 1 298 ? -8.768 25.119 1.140 1.00 94.19 298 LEU A O 1
ATOM 2242 N N . TYR A 1 299 ? -7.872 24.607 3.136 1.00 93.62 299 TYR A N 1
ATOM 2243 C CA . TYR A 1 299 ? -9.099 24.698 3.922 1.00 93.62 299 TYR A CA 1
ATOM 2244 C C . TYR A 1 299 ? -8.966 25.715 5.056 1.00 93.62 299 TYR A C 1
ATOM 2246 O O . TYR A 1 299 ? -7.873 25.959 5.570 1.00 93.62 299 TYR A O 1
ATOM 2254 N N . ASP A 1 300 ? -10.099 26.237 5.526 1.00 90.69 300 ASP A N 1
ATOM 2255 C CA . ASP A 1 300 ? -10.183 27.172 6.659 1.00 90.69 300 ASP A CA 1
ATOM 2256 C C . ASP A 1 300 ? -9.972 26.479 8.030 1.00 90.69 300 ASP A C 1
ATOM 2258 O O . ASP A 1 300 ? -10.652 26.780 9.010 1.00 90.69 300 ASP A O 1
ATOM 2262 N N . ASP A 1 301 ? -9.046 25.519 8.111 1.00 91.81 301 ASP A N 1
ATOM 2263 C CA . ASP A 1 301 ? -8.687 24.778 9.329 1.00 91.81 301 ASP A CA 1
ATOM 2264 C C . ASP A 1 301 ? -7.180 24.803 9.660 1.00 91.81 301 ASP A C 1
ATOM 2266 O O . ASP A 1 301 ? -6.741 24.169 10.620 1.00 91.81 301 ASP A O 1
ATOM 2270 N N . GLY A 1 302 ? -6.412 25.623 8.934 1.00 91.88 302 GLY A N 1
ATOM 2271 C CA . GLY A 1 302 ? -5.011 25.930 9.220 1.00 91.88 302 GLY A CA 1
ATOM 2272 C C . GLY A 1 302 ? -3.992 24.976 8.585 1.00 91.88 302 GLY A C 1
ATOM 2273 O O . GLY A 1 302 ? -4.309 23.908 8.073 1.00 91.88 302 GLY A O 1
ATOM 2274 N N . ILE A 1 303 ? -2.718 25.376 8.649 1.00 94.81 303 ILE A N 1
ATOM 2275 C CA . ILE A 1 303 ? -1.575 24.636 8.086 1.00 94.81 303 ILE A CA 1
ATOM 2276 C C . ILE A 1 303 ? -1.129 23.568 9.093 1.00 94.81 303 ILE A C 1
ATOM 2278 O O . ILE A 1 303 ? -0.156 23.735 9.826 1.00 94.81 303 ILE A O 1
ATOM 2282 N N . VAL A 1 304 ? -1.911 22.498 9.168 1.00 96.44 304 VAL A N 1
ATOM 2283 C CA . VAL A 1 304 ? -1.712 21.343 10.056 1.00 96.44 304 VAL A CA 1
ATOM 2284 C C . VAL A 1 304 ? -1.974 20.045 9.294 1.00 96.44 304 VAL A C 1
ATOM 2286 O O . VAL A 1 304 ? -2.646 20.078 8.259 1.00 96.44 304 VAL A O 1
ATOM 2289 N N . ALA A 1 305 ? -1.465 18.913 9.787 1.00 96.06 305 ALA A N 1
ATOM 2290 C CA . ALA A 1 305 ? -1.774 17.598 9.221 1.00 96.06 305 ALA A CA 1
ATOM 2291 C C . ALA A 1 305 ? -3.281 17.304 9.271 1.00 96.06 305 ALA A C 1
ATOM 2293 O O . ALA A 1 305 ? -3.992 17.824 10.137 1.00 96.06 305 ALA A O 1
ATOM 2294 N N . THR A 1 306 ? -3.765 16.456 8.363 1.00 96.62 306 THR A N 1
ATOM 2295 C CA . THR A 1 306 ? -5.198 16.193 8.162 1.00 96.62 306 THR A CA 1
ATOM 2296 C C . THR A 1 306 ? -5.960 15.886 9.441 1.00 96.62 306 THR A C 1
ATOM 2298 O O . THR A 1 306 ? -6.978 16.526 9.687 1.00 96.62 306 THR A O 1
ATOM 2301 N N . SER A 1 307 ? -5.441 15.019 10.315 1.00 97.12 307 SER A N 1
ATOM 2302 C CA . SER A 1 307 ? -6.105 14.654 11.581 1.00 97.12 307 SER A CA 1
ATOM 2303 C C . SER A 1 307 ? -6.365 15.842 12.530 1.00 97.12 307 SER A C 1
ATOM 2305 O O . SER A 1 307 ? -7.260 15.790 13.376 1.00 97.12 307 SER A O 1
ATOM 2307 N N . TYR A 1 308 ? -5.621 16.942 12.385 1.00 97.94 308 TYR A N 1
ATOM 2308 C CA . TYR A 1 308 ? -5.785 18.163 13.180 1.00 97.94 308 TYR A CA 1
ATOM 2309 C C . TYR A 1 308 ? -6.696 19.209 12.511 1.00 97.94 308 TYR A C 1
ATOM 2311 O O . TYR A 1 308 ? -7.113 20.157 13.179 1.00 97.94 308 TYR A O 1
ATOM 2319 N N . GLY A 1 309 ? -7.051 19.030 11.235 1.00 96.88 309 GLY A N 1
ATOM 2320 C CA . GLY A 1 309 ? -7.894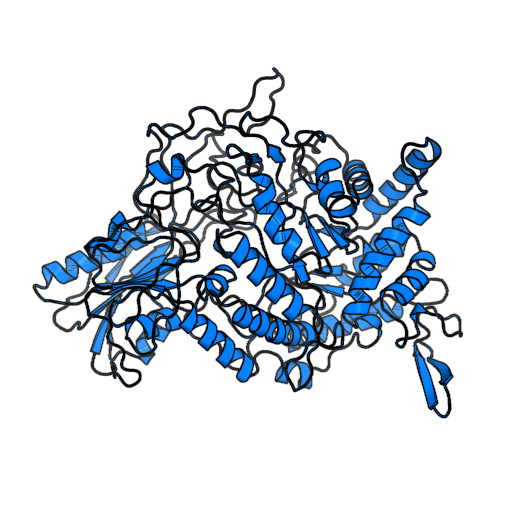 19.945 10.464 1.00 96.88 309 GLY A CA 1
ATOM 2321 C C . GLY A 1 309 ? -9.390 19.629 10.560 1.00 96.88 309 GLY A C 1
ATOM 2322 O O . GLY A 1 309 ? -9.889 18.708 9.918 1.00 96.88 309 GLY A O 1
ATOM 2323 N N . ALA A 1 310 ? -10.144 20.429 11.320 1.00 96.00 310 ALA A N 1
ATOM 2324 C CA . ALA A 1 310 ? -11.575 20.197 11.546 1.00 96.00 310 ALA A CA 1
ATOM 2325 C C . ALA A 1 310 ? -12.417 20.182 10.255 1.00 96.00 310 ALA A C 1
ATOM 2327 O O . ALA A 1 310 ? -13.345 19.377 10.137 1.00 96.00 310 ALA A O 1
ATOM 2328 N N . LYS A 1 311 ? -12.107 21.039 9.265 1.00 96.38 311 LYS A N 1
ATOM 2329 C CA . LYS A 1 311 ? -12.877 21.078 8.013 1.00 96.38 311 LYS A CA 1
ATOM 2330 C C . LYS A 1 311 ? -12.649 19.794 7.223 1.00 96.38 311 LYS A C 1
ATOM 2332 O O . LYS A 1 311 ? -13.627 19.206 6.763 1.00 96.38 311 LYS A O 1
ATOM 2337 N N . ARG A 1 312 ? -11.406 19.315 7.136 1.00 94.94 312 ARG A N 1
ATOM 2338 C CA . ARG A 1 312 ? -11.056 18.062 6.447 1.00 94.94 312 ARG A CA 1
ATOM 2339 C C . ARG A 1 312 ? -11.780 16.836 6.991 1.00 94.94 312 ARG A C 1
ATOM 2341 O O . ARG A 1 312 ? -12.278 16.037 6.197 1.00 94.94 312 ARG A O 1
ATOM 2348 N N . LEU A 1 313 ? -11.915 16.721 8.311 1.00 97.12 313 LEU A N 1
ATOM 2349 C CA . LEU A 1 313 ? -12.669 15.624 8.925 1.00 97.12 313 LEU A CA 1
ATOM 2350 C C . LEU A 1 313 ? -14.184 15.809 8.786 1.00 97.12 313 LEU A C 1
ATOM 2352 O O . LEU A 1 313 ? -14.885 14.840 8.498 1.00 97.12 313 LEU A O 1
ATOM 2356 N N . SER A 1 314 ? -14.698 17.040 8.907 1.00 96.56 314 SER A N 1
ATOM 2357 C CA . SER A 1 314 ? -16.131 17.307 8.692 1.00 96.56 314 SER A CA 1
ATOM 2358 C C . SER A 1 314 ? -16.575 16.976 7.266 1.00 96.56 314 SER A C 1
ATOM 2360 O O . SER A 1 314 ? -17.698 16.533 7.061 1.00 96.56 314 SER A O 1
ATOM 2362 N N . MET A 1 315 ? -15.696 17.108 6.266 1.00 96.06 315 MET A N 1
ATOM 2363 C CA . MET A 1 315 ? -16.038 16.685 4.909 1.00 96.06 315 MET A CA 1
ATOM 2364 C C . MET A 1 315 ? -16.305 15.179 4.836 1.00 96.06 315 MET A C 1
ATOM 2366 O O . MET A 1 315 ? -17.211 14.762 4.123 1.00 96.06 315 MET A O 1
ATOM 2370 N N . LEU A 1 316 ? -15.557 14.358 5.577 1.00 97.00 316 LEU A N 1
ATOM 2371 C CA . LEU A 1 316 ? -15.813 12.920 5.646 1.00 97.00 316 LEU A CA 1
ATOM 2372 C C . LEU A 1 316 ? -17.084 12.633 6.447 1.00 97.00 316 LEU A C 1
ATOM 2374 O O . LEU A 1 316 ? -18.039 12.050 5.935 1.00 97.00 316 LEU A O 1
ATOM 2378 N N . ARG A 1 317 ? -17.100 13.082 7.705 1.00 96.44 317 ARG A N 1
ATOM 2379 C CA . ARG A 1 317 ? -18.148 12.749 8.673 1.00 96.44 317 ARG A CA 1
ATOM 2380 C C . ARG A 1 317 ? -19.493 13.384 8.321 1.00 96.44 317 ARG A C 1
ATOM 2382 O O . ARG A 1 317 ? -20.507 12.694 8.279 1.00 96.44 317 ARG A O 1
ATOM 2389 N N . ASP A 1 318 ? -19.501 14.686 8.055 1.00 95.81 318 ASP A N 1
ATOM 2390 C CA . ASP A 1 318 ? -20.720 15.481 7.919 1.00 95.81 318 ASP A CA 1
ATOM 2391 C C . ASP A 1 318 ? -21.127 15.675 6.459 1.00 95.81 318 ASP A C 1
ATOM 2393 O O . ASP A 1 318 ? -22.296 15.459 6.132 1.00 95.81 318 ASP A O 1
ATOM 2397 N N . ASP A 1 319 ? -20.206 16.071 5.574 1.00 95.44 319 ASP A N 1
ATOM 2398 C CA . ASP A 1 319 ? -20.558 16.372 4.178 1.00 95.44 319 ASP A CA 1
ATOM 2399 C C . ASP A 1 319 ? -20.851 15.079 3.387 1.00 95.44 319 ASP A C 1
ATOM 2401 O O . ASP A 1 319 ? -21.805 15.054 2.609 1.00 95.44 319 ASP A O 1
ATOM 2405 N N . ASN A 1 320 ? -20.102 13.990 3.632 1.00 94.88 320 ASN A N 1
ATOM 2406 C CA . ASN A 1 320 ? -20.303 12.676 2.993 1.00 94.88 320 ASN A CA 1
ATOM 2407 C C . ASN A 1 320 ? -21.054 11.650 3.864 1.00 94.88 320 ASN A C 1
ATOM 2409 O O . ASN A 1 320 ? -21.218 10.510 3.440 1.00 94.88 320 ASN A O 1
ATOM 2413 N N . LYS A 1 321 ? -21.553 12.045 5.046 1.00 95.62 321 LYS A N 1
ATOM 2414 C CA . LYS A 1 321 ? -22.380 11.197 5.933 1.00 95.62 321 LYS A CA 1
ATOM 2415 C C . LYS A 1 321 ? -21.735 9.855 6.283 1.00 95.62 321 LYS A C 1
ATOM 2417 O O . LYS A 1 321 ? -22.423 8.848 6.402 1.00 95.62 321 LYS A O 1
ATOM 2422 N N . TYR A 1 322 ? -20.418 9.839 6.445 1.00 97.88 322 TYR A N 1
ATOM 2423 C CA . TYR A 1 322 ? -19.712 8.618 6.789 1.00 97.88 322 TYR A CA 1
ATOM 2424 C C . TYR A 1 322 ? -20.003 8.207 8.239 1.00 97.88 322 TYR A C 1
ATOM 2426 O O . TYR A 1 322 ? -19.707 8.952 9.176 1.00 97.88 322 TYR A O 1
ATOM 2434 N N . GLU A 1 323 ? -20.574 7.022 8.444 1.00 95.25 323 GLU A N 1
ATOM 2435 C CA . GLU A 1 323 ? -20.993 6.544 9.772 1.00 95.25 323 GLU A CA 1
ATOM 2436 C C . GLU A 1 323 ? -19.983 5.590 10.426 1.00 95.25 323 GLU A C 1
ATOM 2438 O O . GLU A 1 323 ? -19.993 5.456 11.651 1.00 95.25 323 GLU A O 1
ATOM 2443 N N . GLY A 1 324 ? -19.073 5.007 9.638 1.00 97.38 324 GLY A N 1
ATOM 2444 C CA . GLY A 1 324 ? -18.054 4.063 10.096 1.00 97.38 324 GLY A CA 1
ATOM 2445 C C . GLY A 1 324 ? -16.923 4.695 10.912 1.00 97.38 324 GLY A C 1
ATOM 2446 O O . GLY A 1 324 ? -16.960 5.871 11.298 1.00 97.38 324 GLY A O 1
ATOM 2447 N N . VAL A 1 325 ? -15.893 3.900 11.185 1.00 98.56 325 VAL A N 1
ATOM 2448 C CA . VAL A 1 325 ? -14.746 4.296 12.012 1.00 98.56 325 VAL A CA 1
ATOM 2449 C C . VAL A 1 325 ? -13.821 5.236 11.241 1.00 98.56 325 VAL A C 1
ATOM 2451 O O . VAL A 1 325 ? -13.476 4.965 10.092 1.00 98.56 325 VAL A O 1
ATOM 2454 N N . ILE A 1 326 ? -13.376 6.323 11.875 1.00 98.75 326 ILE A N 1
ATOM 2455 C CA . ILE A 1 326 ? -12.238 7.123 11.396 1.00 98.75 326 ILE A CA 1
ATOM 2456 C C . ILE A 1 326 ? -11.026 6.819 12.281 1.00 98.75 326 ILE A C 1
ATOM 2458 O O . ILE A 1 326 ? -11.080 7.022 13.495 1.00 98.75 326 ILE A O 1
ATOM 2462 N N . CYS A 1 327 ? -9.927 6.377 11.679 1.00 98.56 327 CYS A N 1
ATOM 2463 C CA . CYS A 1 327 ? -8.673 6.063 12.361 1.00 98.56 327 CYS A CA 1
ATOM 2464 C C . CYS A 1 327 ? -7.563 7.013 11.904 1.00 98.56 327 CYS A C 1
ATOM 2466 O O . CYS A 1 327 ? -7.475 7.342 10.722 1.00 98.56 327 CYS A O 1
ATOM 2468 N N . THR A 1 328 ? -6.694 7.452 12.816 1.00 98.50 328 THR A N 1
ATOM 2469 C CA . THR A 1 328 ? -5.426 8.055 12.380 1.00 98.50 328 THR A CA 1
ATOM 2470 C C . THR A 1 328 ? -4.509 6.991 11.797 1.00 98.50 328 THR A C 1
ATOM 2472 O O . THR A 1 328 ? -4.528 5.849 12.256 1.00 98.50 328 THR A O 1
ATOM 2475 N N . ASP A 1 329 ? -3.625 7.376 10.884 1.00 96.94 329 ASP A N 1
ATOM 2476 C CA . ASP A 1 329 ? -2.457 6.551 10.577 1.00 96.94 329 ASP A CA 1
ATOM 2477 C C . ASP A 1 329 ? -1.445 6.558 11.757 1.00 96.94 329 ASP A C 1
ATOM 2479 O O . ASP A 1 329 ? -1.622 7.261 12.770 1.00 96.94 329 ASP A O 1
ATOM 2483 N N . TRP A 1 330 ? -0.407 5.727 11.680 1.00 95.19 330 TRP A N 1
ATOM 2484 C CA . TRP A 1 330 ? 0.510 5.424 12.775 1.00 95.19 330 TRP A CA 1
ATOM 2485 C C . TRP A 1 330 ? 1.426 6.599 13.107 1.00 95.19 330 TRP A C 1
ATOM 2487 O O . TRP A 1 330 ? 2.170 7.096 12.277 1.00 95.19 330 TRP A O 1
ATOM 2497 N N . GLY A 1 331 ? 1.468 7.012 14.376 1.00 94.06 331 GLY A N 1
ATOM 2498 C CA . GLY A 1 331 ? 2.412 8.046 14.831 1.00 94.06 331 GLY A CA 1
ATOM 2499 C C . GLY A 1 331 ? 1.971 9.492 14.577 1.00 94.06 331 GLY A C 1
ATOM 2500 O O . GLY A 1 331 ? 2.731 10.415 14.882 1.00 94.06 331 GLY A O 1
ATOM 2501 N N . VAL A 1 332 ? 0.732 9.714 14.124 1.00 96.75 332 VAL A N 1
ATOM 2502 C CA . VAL A 1 332 ? 0.107 11.048 14.022 1.00 96.75 332 VAL A CA 1
ATOM 2503 C C . VAL A 1 332 ? 0.105 11.786 15.366 1.00 96.75 332 VAL A C 1
ATOM 2505 O O . VAL A 1 332 ? 0.263 13.004 15.407 1.00 96.75 332 VAL A O 1
ATOM 2508 N N . THR A 1 333 ? -0.032 11.067 16.485 1.00 96.06 333 THR A N 1
ATOM 2509 C CA . THR A 1 333 ? -0.073 11.637 17.846 1.00 96.06 333 THR A CA 1
ATOM 2510 C C . THR A 1 333 ? 1.313 11.987 18.413 1.00 96.06 333 THR A C 1
ATOM 2512 O O . THR A 1 333 ? 1.400 12.581 19.495 1.00 96.06 333 THR A O 1
ATOM 2515 N N . LYS A 1 334 ? 2.398 11.657 17.695 1.00 95.44 334 LYS A N 1
ATOM 2516 C CA . LYS A 1 334 ? 3.794 11.782 18.144 1.00 95.44 334 LYS A CA 1
ATOM 2517 C C . LYS A 1 334 ? 4.514 12.875 17.355 1.00 95.44 334 LYS A C 1
ATOM 2519 O O . LYS A 1 334 ? 4.495 12.883 16.126 1.00 95.44 334 LYS A O 1
ATOM 2524 N N . ALA A 1 335 ? 5.190 13.780 18.055 1.00 95.19 335 ALA A N 1
ATOM 2525 C CA . ALA A 1 335 ? 6.139 14.708 17.451 1.00 95.19 335 ALA A CA 1
ATOM 2526 C C . ALA A 1 335 ? 7.563 14.243 17.749 1.00 95.19 335 ALA A C 1
ATOM 2528 O O . ALA A 1 335 ? 7.860 13.801 18.857 1.00 95.19 335 ALA A O 1
ATOM 2529 N N . LEU A 1 336 ? 8.479 14.432 16.799 1.00 91.56 336 LEU A N 1
ATOM 2530 C CA . LEU A 1 336 ? 9.905 14.143 17.012 1.00 91.56 336 LEU A CA 1
ATOM 2531 C C . LEU A 1 336 ? 10.525 14.960 18.162 1.00 91.56 336 LEU A C 1
ATOM 2533 O O . LEU A 1 336 ? 11.572 14.597 18.684 1.00 91.56 336 LEU A O 1
ATOM 2537 N N . SER A 1 337 ? 9.889 16.062 18.572 1.00 92.19 337 SER A N 1
ATOM 2538 C CA . SER A 1 337 ? 10.290 16.863 19.732 1.00 92.19 337 SER A CA 1
ATOM 2539 C C . SER A 1 337 ? 9.851 16.285 21.081 1.00 92.19 337 SER A C 1
ATOM 2541 O O . SER A 1 337 ? 10.313 16.776 22.108 1.00 92.19 337 SER A O 1
ATOM 2543 N N . ASP A 1 338 ? 8.963 15.286 21.107 1.00 93.56 338 ASP A N 1
ATOM 2544 C CA . ASP A 1 338 ? 8.450 14.715 22.360 1.00 93.56 338 ASP A CA 1
ATOM 2545 C C . ASP A 1 338 ? 9.517 13.882 23.087 1.00 93.56 338 ASP A C 1
ATOM 2547 O O . ASP A 1 338 ? 9.552 13.845 24.316 1.00 93.56 338 ASP A O 1
ATOM 2551 N N . SER A 1 339 ? 10.390 13.208 22.334 1.00 90.00 339 SER A N 1
ATOM 2552 C CA . SER A 1 339 ? 11.527 12.450 22.857 1.00 90.00 339 SER A CA 1
ATOM 2553 C C . SER A 1 339 ? 12.579 12.241 21.770 1.00 90.00 339 SER A C 1
ATOM 2555 O O . SER A 1 339 ? 12.242 12.001 20.612 1.00 90.00 339 SER A O 1
ATOM 2557 N N . ALA A 1 340 ? 13.857 12.268 22.159 1.00 85.12 340 ALA A N 1
ATOM 2558 C CA . ALA A 1 340 ? 14.978 11.976 21.265 1.00 85.12 340 ALA A CA 1
ATOM 2559 C C . ALA A 1 340 ? 15.018 10.507 20.797 1.00 85.12 340 ALA A C 1
ATOM 2561 O O . ALA A 1 340 ? 15.669 10.210 19.799 1.00 85.12 340 ALA A O 1
ATOM 2562 N N . ASP A 1 341 ? 14.318 9.611 21.500 1.00 85.12 341 ASP A N 1
ATOM 2563 C CA . ASP A 1 341 ? 14.292 8.173 21.210 1.00 85.12 341 ASP A CA 1
ATOM 2564 C C . ASP A 1 341 ? 13.186 7.779 20.217 1.00 85.12 341 ASP A C 1
ATOM 2566 O O . ASP A 1 341 ? 13.058 6.607 19.863 1.00 85.12 341 ASP A O 1
ATOM 2570 N N . LEU A 1 342 ? 12.359 8.731 19.767 1.00 84.38 342 LEU A N 1
ATOM 2571 C CA . LEU A 1 342 ? 11.316 8.449 18.784 1.00 84.38 342 LEU A CA 1
ATOM 2572 C C . LEU A 1 342 ? 11.926 8.287 17.383 1.00 84.38 342 LEU A C 1
ATOM 2574 O O . LEU A 1 342 ? 12.507 9.239 16.859 1.00 84.38 342 LEU A O 1
ATOM 2578 N N . PRO A 1 343 ? 11.757 7.122 16.729 1.00 79.50 343 PRO A N 1
ATOM 2579 C CA . PRO A 1 343 ? 12.301 6.903 15.390 1.00 79.50 343 PRO A CA 1
ATOM 2580 C C . PRO A 1 343 ? 11.563 7.722 14.315 1.00 79.50 343 PRO A C 1
ATOM 2582 O O . PRO A 1 343 ? 12.160 8.096 13.306 1.00 79.50 343 PRO A O 1
ATOM 2585 N N . PHE A 1 344 ? 10.278 8.024 14.534 1.00 88.94 344 PHE A N 1
ATOM 2586 C CA . PHE A 1 344 ? 9.429 8.825 13.649 1.00 88.94 344 PHE A CA 1
ATOM 2587 C C . PHE A 1 344 ? 8.268 9.484 14.420 1.00 88.94 344 PHE A C 1
ATOM 2589 O O . PHE A 1 344 ? 7.979 9.117 15.561 1.00 88.94 344 PHE A O 1
ATOM 2596 N N . GLY A 1 345 ? 7.606 10.461 13.792 1.00 93.38 345 GLY A N 1
ATOM 2597 C CA . GLY A 1 345 ? 6.430 11.154 14.322 1.00 93.38 345 GLY A CA 1
ATOM 2598 C C . GLY A 1 345 ? 5.865 12.161 13.315 1.00 93.38 345 GLY A C 1
ATOM 2599 O O . GLY A 1 345 ? 6.629 12.926 12.718 1.00 93.38 345 GLY A O 1
ATOM 2600 N N . MET A 1 346 ? 4.542 12.148 13.133 1.00 96.00 346 MET A N 1
ATOM 2601 C CA . MET A 1 346 ? 3.825 12.879 12.076 1.00 96.00 346 MET A CA 1
ATOM 2602 C C . MET A 1 346 ? 2.798 13.867 12.650 1.00 96.00 346 MET A C 1
ATOM 2604 O O . MET A 1 346 ? 1.776 14.166 12.037 1.00 96.00 346 MET A O 1
ATOM 2608 N N . ALA A 1 347 ? 3.069 14.424 13.833 1.00 96.81 347 ALA A N 1
ATOM 2609 C CA . ALA A 1 347 ? 2.271 15.500 14.427 1.00 96.81 347 ALA A CA 1
ATOM 2610 C C . ALA A 1 347 ? 2.457 16.864 13.719 1.00 96.81 347 ALA A C 1
ATOM 2612 O O . ALA A 1 347 ? 2.608 17.890 14.387 1.00 96.81 347 ALA A O 1
ATOM 2613 N N . TYR A 1 348 ? 2.489 16.892 12.381 1.00 96.81 348 TYR A N 1
ATOM 2614 C CA . TYR A 1 348 ? 2.839 18.088 11.616 1.00 96.81 348 TYR A CA 1
ATOM 2615 C C . TYR A 1 348 ? 1.871 19.244 11.870 1.00 96.81 348 TYR A C 1
ATOM 2617 O O . TYR A 1 348 ? 0.651 19.105 11.758 1.00 96.81 348 TYR A O 1
ATOM 2625 N N . GLY A 1 349 ? 2.427 20.402 12.224 1.00 95.00 349 GLY A N 1
ATOM 2626 C CA . GLY A 1 349 ? 1.673 21.595 12.616 1.00 95.00 349 GLY A CA 1
ATOM 2627 C C . GLY A 1 349 ? 1.085 21.540 14.035 1.00 95.00 349 GLY A C 1
ATOM 2628 O O . GLY A 1 349 ? 0.550 22.542 14.512 1.00 95.00 349 GLY A O 1
ATOM 2629 N N . ALA A 1 350 ? 1.206 20.408 14.735 1.00 96.81 350 ALA A N 1
ATOM 2630 C CA . ALA A 1 350 ? 0.736 20.192 16.103 1.00 96.81 350 ALA A CA 1
ATOM 2631 C C . ALA A 1 350 ? 1.887 19.899 17.086 1.00 96.81 350 ALA A C 1
ATOM 2633 O O . ALA A 1 350 ? 1.654 19.495 18.228 1.00 96.81 350 ALA A O 1
ATOM 2634 N N . GLU A 1 351 ? 3.141 20.131 16.690 1.00 94.88 351 GLU A N 1
ATOM 2635 C CA . GLU A 1 351 ? 4.329 19.771 17.473 1.00 94.88 351 GLU A CA 1
ATOM 2636 C C . GLU A 1 351 ? 4.390 20.511 18.820 1.00 94.88 351 GLU A C 1
ATOM 2638 O O . GLU A 1 351 ? 4.917 19.984 19.795 1.00 94.88 351 GLU A O 1
ATOM 2643 N N . LYS A 1 352 ? 3.801 21.713 18.904 1.00 94.56 352 LYS A N 1
ATOM 2644 C CA . LYS A 1 352 ? 3.739 22.525 20.136 1.00 94.56 352 LYS A CA 1
ATOM 2645 C C . LYS A 1 352 ? 2.683 22.063 21.143 1.00 94.56 352 LYS A C 1
ATOM 2647 O O . LYS A 1 352 ? 2.723 22.507 22.287 1.00 94.56 352 LYS A O 1
ATOM 2652 N N . MET A 1 353 ? 1.726 21.240 20.720 1.00 97.50 353 MET A N 1
ATOM 2653 C CA . MET A 1 353 ? 0.720 20.666 21.612 1.00 97.50 353 MET A CA 1
ATOM 2654 C C . MET A 1 353 ? 1.343 19.525 22.415 1.00 97.50 353 MET A C 1
ATOM 2656 O O . MET A 1 353 ? 2.185 18.790 21.901 1.00 97.50 353 MET A O 1
ATOM 2660 N N . SER A 1 354 ? 0.905 19.339 23.654 1.00 96.94 354 SER A N 1
ATOM 2661 C CA . SER A 1 354 ? 1.216 18.135 24.421 1.00 96.94 354 SER A CA 1
ATOM 2662 C C . SER A 1 354 ? 0.591 16.887 23.775 1.00 96.94 354 SER A C 1
ATOM 2664 O O . SER A 1 35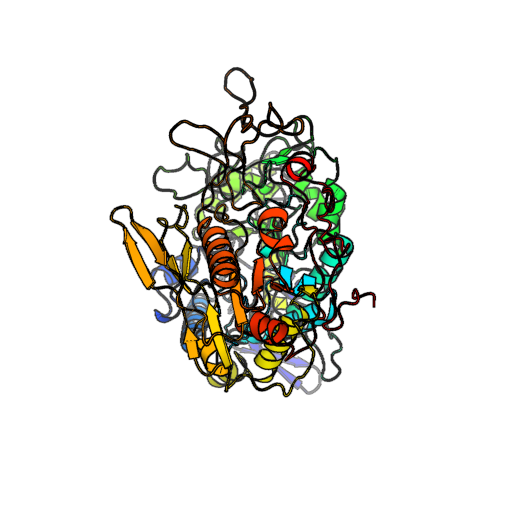4 ? -0.418 16.990 23.067 1.00 96.94 354 SER A O 1
ATOM 2666 N N . PRO A 1 355 ? 1.113 15.678 24.057 1.00 95.88 355 PRO A N 1
ATOM 2667 C CA . PRO A 1 355 ? 0.515 14.437 23.562 1.00 95.88 355 PRO A CA 1
ATOM 2668 C C . PRO A 1 355 ? -0.981 14.278 23.899 1.00 95.88 355 PRO A C 1
ATOM 2670 O O . PRO A 1 355 ? -1.726 13.678 23.123 1.00 95.88 355 PRO A O 1
ATOM 2673 N N . VAL A 1 356 ? -1.438 14.820 25.032 1.00 97.88 356 VAL A N 1
ATOM 2674 C CA . VAL A 1 356 ? -2.851 14.777 25.450 1.00 97.88 356 VAL A CA 1
ATOM 2675 C C . VAL A 1 356 ? -3.695 15.769 24.647 1.00 97.88 356 VAL A C 1
ATOM 2677 O O . VAL A 1 356 ? -4.753 15.405 24.136 1.00 97.88 356 VAL A O 1
ATOM 2680 N N . GLU A 1 357 ? -3.211 17.002 24.462 1.00 98.38 357 GLU A N 1
ATOM 2681 C CA . GLU A 1 357 ? -3.892 18.025 23.653 1.00 98.38 357 GLU A CA 1
ATOM 2682 C C . GLU A 1 357 ? -4.090 17.569 22.206 1.00 98.38 357 GLU A C 1
ATOM 2684 O O . GLU A 1 357 ? -5.164 17.779 21.643 1.00 98.38 357 GLU A O 1
ATOM 2689 N N . ARG A 1 358 ? -3.100 16.884 21.619 1.00 98.25 358 ARG A N 1
ATOM 2690 C CA . ARG A 1 358 ? -3.219 16.323 20.264 1.00 98.25 358 ARG A CA 1
ATOM 2691 C C . ARG A 1 358 ? -4.382 15.337 20.161 1.00 98.25 358 ARG A C 1
ATOM 2693 O O . ARG A 1 358 ? -5.200 15.454 19.253 1.00 98.25 358 ARG A O 1
ATOM 2700 N N . ARG A 1 359 ? -4.507 14.414 21.121 1.00 98.12 359 ARG A N 1
ATOM 2701 C CA . ARG A 1 359 ? -5.610 13.436 21.170 1.00 98.12 359 ARG A CA 1
ATOM 2702 C C . ARG A 1 359 ? -6.960 14.109 21.377 1.00 98.12 359 ARG A C 1
ATOM 2704 O O . ARG A 1 359 ? -7.920 13.758 20.699 1.00 98.12 359 ARG A O 1
ATOM 2711 N N . PHE A 1 360 ? -7.023 15.114 22.251 1.00 98.50 360 PHE A N 1
ATOM 2712 C CA . PHE A 1 360 ? -8.228 15.919 22.440 1.00 98.50 360 PHE A CA 1
ATOM 2713 C C . PHE A 1 360 ? -8.679 16.598 21.134 1.00 98.50 360 PHE A C 1
ATOM 2715 O O . PHE A 1 360 ? -9.852 16.503 20.776 1.00 98.50 360 PHE A O 1
ATOM 2722 N N . VAL A 1 361 ? -7.762 17.235 20.393 1.00 98.31 361 VAL A N 1
ATOM 2723 C CA . VAL A 1 361 ? -8.073 17.889 19.106 1.00 98.31 361 VAL A CA 1
ATOM 2724 C C . VAL A 1 361 ? 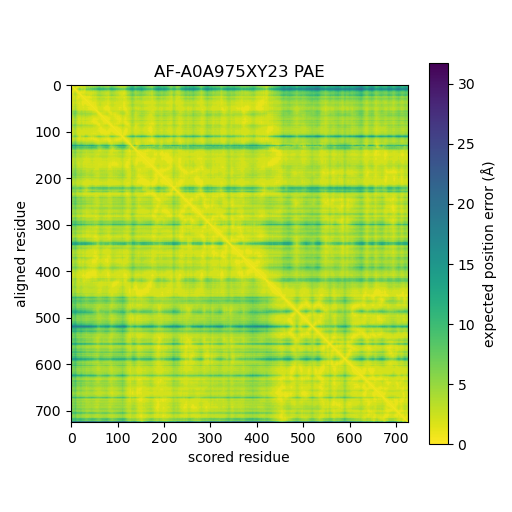-8.534 16.875 18.057 1.00 98.31 361 VAL A C 1
ATOM 2726 O O . VAL A 1 361 ? -9.555 17.095 17.412 1.00 98.31 361 VAL A O 1
ATOM 2729 N N . ILE A 1 362 ? -7.839 15.744 17.927 1.00 98.44 362 ILE A N 1
ATOM 2730 C CA . ILE A 1 362 ? -8.191 14.678 16.977 1.00 98.44 362 ILE A CA 1
ATOM 2731 C C . ILE A 1 362 ? -9.598 14.117 17.270 1.00 98.44 362 ILE A C 1
ATOM 2733 O O . ILE A 1 362 ? -10.441 14.049 16.375 1.00 98.44 362 ILE A O 1
ATOM 2737 N N . LEU A 1 363 ? -9.910 13.807 18.536 1.00 98.19 363 LEU A N 1
ATOM 2738 C CA . LEU A 1 363 ? -11.247 13.346 18.943 1.00 98.19 363 LEU A CA 1
ATOM 2739 C C . LEU A 1 363 ? -12.323 14.403 18.694 1.00 98.19 363 LEU A C 1
ATOM 2741 O O . LEU A 1 363 ? -13.448 14.061 18.313 1.00 98.19 363 LEU A O 1
ATOM 2745 N N . LYS A 1 364 ? -11.988 15.682 18.911 1.00 97.50 364 LYS A N 1
ATOM 2746 C CA . LYS A 1 364 ? -12.889 16.818 18.683 1.00 97.50 364 LYS A CA 1
ATOM 2747 C C . LYS A 1 364 ? -13.222 16.986 17.204 1.00 97.50 364 LYS A C 1
ATOM 2749 O O . LYS A 1 364 ? -14.345 17.371 16.892 1.00 97.50 364 LYS A O 1
ATOM 2754 N N . ASN A 1 365 ? -12.291 16.644 16.318 1.00 97.25 365 ASN A N 1
ATOM 2755 C CA . ASN A 1 365 ? -12.487 16.682 14.872 1.00 97.25 365 ASN A CA 1
ATOM 2756 C C . ASN A 1 365 ? -13.305 15.494 14.331 1.00 97.25 365 ASN A C 1
ATOM 2758 O O . ASN A 1 365 ? -13.702 15.525 13.173 1.00 97.25 365 ASN A O 1
ATOM 2762 N N . GLY A 1 366 ? -13.604 14.479 15.152 1.00 96.06 366 GLY A N 1
ATOM 2763 C CA . GLY A 1 366 ? -14.498 13.370 14.786 1.00 96.06 366 GLY A CA 1
ATOM 2764 C C . GLY A 1 366 ? -13.811 12.036 14.478 1.00 96.06 366 GLY A C 1
ATOM 2765 O O . GLY A 1 366 ? -14.496 11.096 14.069 1.00 96.06 366 GLY A O 1
ATOM 2766 N N . THR A 1 367 ? -12.495 11.942 14.694 1.00 98.12 367 THR A N 1
ATOM 2767 C CA . THR A 1 367 ? -11.739 10.681 14.656 1.00 98.12 367 THR A CA 1
ATOM 2768 C C . THR A 1 367 ? -12.122 9.782 15.832 1.00 98.12 367 THR A C 1
ATOM 2770 O O . THR A 1 367 ? -12.358 10.277 16.935 1.00 98.12 367 THR A O 1
ATOM 2773 N N . ASP A 1 368 ? -12.186 8.470 15.616 1.00 98.56 368 ASP A N 1
ATOM 2774 C CA . ASP A 1 368 ? -12.603 7.492 16.624 1.00 98.56 368 ASP A CA 1
ATOM 2775 C C . ASP A 1 368 ? -11.435 6.672 17.195 1.00 98.56 368 ASP A C 1
ATOM 2777 O O . ASP A 1 368 ? -11.509 6.297 18.363 1.00 98.56 368 ASP A O 1
ATOM 2781 N N . MET A 1 369 ? -10.379 6.420 16.409 1.00 98.31 369 MET A N 1
ATOM 2782 C CA . MET A 1 369 ? -9.250 5.552 16.778 1.00 98.31 369 MET A CA 1
ATOM 2783 C C . MET A 1 369 ? -7.871 6.167 16.486 1.00 98.31 369 MET A C 1
ATOM 2785 O O . MET A 1 369 ? -7.730 7.014 15.601 1.00 98.31 369 MET A O 1
ATOM 2789 N N . PHE A 1 370 ? -6.845 5.697 17.204 1.00 98.06 370 PHE A N 1
ATOM 2790 C CA . PHE A 1 370 ? -5.452 6.140 17.092 1.00 98.06 370 PHE A CA 1
ATOM 2791 C C . PHE A 1 370 ? -4.510 5.000 16.684 1.00 98.06 370 PHE A C 1
ATOM 2793 O O . PHE A 1 370 ? -4.319 4.046 17.440 1.00 98.06 370 PHE A O 1
ATOM 2800 N N . GLY A 1 371 ? -3.870 5.137 15.521 1.00 96.44 371 GLY A N 1
ATOM 2801 C CA . GLY A 1 371 ? -2.860 4.204 15.019 1.00 96.44 371 GLY A CA 1
ATOM 2802 C C . GLY A 1 371 ? -1.555 4.224 15.829 1.00 96.44 371 GLY A C 1
ATOM 2803 O O . GLY A 1 371 ? -0.883 5.258 15.924 1.00 96.44 371 GLY A O 1
ATOM 2804 N N . GLY A 1 372 ? -1.141 3.070 16.362 1.00 94.00 372 GLY A N 1
ATOM 2805 C CA . GLY A 1 372 ? 0.185 2.868 16.963 1.00 94.00 372 GLY A CA 1
ATOM 2806 C C . GLY A 1 372 ? 0.326 3.276 18.428 1.00 94.00 372 GLY A C 1
ATOM 2807 O O . GLY A 1 372 ? 1.438 3.625 18.860 1.00 94.00 372 GLY A O 1
ATOM 2808 N N . ASP A 1 373 ? -0.779 3.226 19.170 1.00 94.75 373 ASP A N 1
ATOM 2809 C CA . ASP A 1 373 ? -0.885 3.570 20.584 1.00 94.75 373 ASP A CA 1
ATOM 2810 C C . ASP A 1 373 ? -1.298 2.333 21.403 1.00 94.75 373 ASP A C 1
ATOM 2812 O O . ASP A 1 373 ? -2.387 1.798 21.229 1.00 94.75 373 ASP A O 1
ATOM 2816 N N . ASN A 1 374 ? -0.441 1.904 22.339 1.00 96.44 374 ASN A N 1
ATOM 2817 C CA . ASN A 1 374 ? -0.721 0.762 23.230 1.00 96.44 374 ASN A CA 1
ATOM 2818 C C . ASN A 1 374 ? -1.230 1.180 24.622 1.00 96.44 374 ASN A C 1
ATOM 2820 O O . ASN A 1 374 ? -1.646 0.324 25.395 1.00 96.44 374 ASN A O 1
ATOM 2824 N N . ASP A 1 375 ? -1.145 2.471 24.964 1.00 96.75 375 ASP A N 1
ATOM 2825 C CA . ASP A 1 375 ? -1.431 3.005 26.302 1.00 96.75 375 ASP A CA 1
ATOM 2826 C C . ASP A 1 375 ? -2.690 3.884 26.285 1.00 96.75 375 ASP A C 1
ATOM 2828 O O . ASP A 1 375 ? -2.745 4.899 25.585 1.00 96.75 375 ASP A O 1
ATOM 2832 N N . ALA A 1 376 ? -3.690 3.519 27.091 1.00 97.69 376 ALA A N 1
ATOM 2833 C CA . ALA A 1 376 ? -4.950 4.255 27.209 1.00 97.69 376 ALA A CA 1
ATOM 2834 C C . ALA A 1 376 ? -4.821 5.562 28.005 1.00 97.69 376 ALA A C 1
ATOM 2836 O O . ALA A 1 376 ? -5.697 6.429 27.919 1.00 97.69 376 ALA A O 1
ATOM 2837 N N . LYS A 1 377 ? -3.757 5.741 28.795 1.00 98.25 377 LYS A N 1
ATOM 2838 C CA . LYS A 1 377 ? -3.639 6.865 29.729 1.00 98.25 377 LYS A CA 1
ATOM 2839 C C . LYS A 1 377 ? -3.781 8.237 29.052 1.00 98.25 377 LYS A C 1
ATOM 2841 O O . LYS A 1 377 ? -4.585 9.029 29.547 1.00 98.25 377 LYS A O 1
ATOM 2846 N N . PRO A 1 378 ? -3.112 8.547 27.923 1.00 97.81 378 PRO A N 1
ATOM 2847 C CA . PRO A 1 378 ? -3.298 9.836 27.257 1.00 97.81 378 PRO A CA 1
ATOM 2848 C C . PRO A 1 378 ? -4.730 10.058 26.743 1.00 97.81 378 PRO A C 1
ATOM 2850 O O . PRO A 1 378 ? -5.199 11.195 26.702 1.00 97.81 378 PRO A O 1
ATOM 2853 N N . VAL A 1 379 ? -5.443 8.989 26.371 1.00 98.31 379 VAL A N 1
ATOM 2854 C CA . VAL A 1 379 ? -6.856 9.055 25.961 1.00 98.31 379 VAL A CA 1
ATOM 2855 C C . VAL A 1 379 ? -7.748 9.348 27.172 1.00 98.31 379 VAL A C 1
ATOM 2857 O O . VAL A 1 379 ? -8.633 10.197 27.098 1.00 98.31 379 VAL A O 1
ATOM 2860 N N . LEU A 1 380 ? -7.480 8.730 28.324 1.00 98.69 380 LEU A N 1
ATOM 2861 C CA . LEU A 1 380 ? -8.193 9.003 29.579 1.00 98.69 380 LEU A CA 1
ATOM 2862 C C . LEU A 1 380 ? -7.921 10.414 30.125 1.00 98.69 380 LEU A C 1
ATOM 2864 O O . LEU A 1 380 ? -8.806 11.043 30.704 1.00 98.69 380 LEU A O 1
ATOM 2868 N N . GLU A 1 381 ? -6.720 10.952 29.923 1.00 98.62 381 GLU A N 1
ATOM 2869 C CA . GLU A 1 381 ? -6.422 12.353 30.237 1.00 98.62 381 GLU A CA 1
ATOM 2870 C C . GLU A 1 381 ? -7.176 13.305 29.285 1.00 98.62 381 GLU A C 1
ATOM 2872 O O . GLU A 1 381 ? -7.733 14.313 29.732 1.00 98.62 381 GLU A O 1
ATOM 2877 N N . ALA A 1 382 ? -7.304 12.946 28.001 1.00 98.56 382 ALA A N 1
ATOM 2878 C CA . ALA A 1 382 ? -8.125 13.685 27.041 1.00 98.56 382 ALA A CA 1
ATOM 2879 C C . ALA A 1 382 ? -9.631 13.625 27.373 1.00 98.56 382 ALA A C 1
ATOM 2881 O O . ALA A 1 382 ? -10.336 14.606 27.136 1.00 98.56 382 ALA A O 1
ATOM 2882 N N . TYR A 1 383 ? -10.122 12.540 27.986 1.00 98.62 383 TYR A N 1
ATOM 2883 C CA . TYR A 1 383 ? -11.487 12.454 28.531 1.00 98.62 383 TYR A CA 1
ATOM 2884 C C . TYR A 1 383 ? -11.737 13.562 29.565 1.00 98.62 383 TYR A C 1
ATOM 2886 O O . TYR A 1 383 ? -12.731 14.284 29.492 1.00 98.62 383 TYR A O 1
ATOM 2894 N N . ALA A 1 384 ? -10.806 13.758 30.506 1.00 98.25 384 ALA A N 1
ATOM 2895 C CA . ALA A 1 384 ? -10.924 14.815 31.512 1.00 98.25 384 ALA A CA 1
ATOM 2896 C C . ALA A 1 384 ? -10.879 16.221 30.885 1.00 98.25 384 ALA A C 1
ATOM 2898 O O . ALA A 1 384 ? -11.615 17.117 31.309 1.00 98.25 384 ALA A O 1
ATOM 2899 N N . MET A 1 385 ? -10.051 16.417 29.850 1.00 98.44 385 MET A N 1
ATOM 2900 C CA . MET A 1 385 ? -10.051 17.660 29.070 1.00 98.44 385 MET A CA 1
ATOM 2901 C C . MET A 1 385 ? -11.388 17.893 28.360 1.00 98.44 385 MET A C 1
ATOM 2903 O O . MET A 1 385 ? -11.869 19.026 28.329 1.00 98.44 385 MET A O 1
ATOM 2907 N N . TRP A 1 386 ? -12.005 16.835 27.833 1.00 98.62 386 TRP A N 1
ATOM 2908 C CA . TRP A 1 386 ? -13.304 16.905 27.176 1.00 98.62 386 TRP A CA 1
ATOM 2909 C C . TRP A 1 386 ? -14.418 17.327 28.126 1.00 98.62 386 TRP A C 1
ATOM 2911 O O . TRP A 1 386 ? -15.159 18.254 27.808 1.00 98.62 386 TRP A O 1
ATOM 2921 N N . ASP A 1 387 ? -14.502 16.732 29.315 1.00 97.88 387 ASP A N 1
ATOM 2922 C CA . ASP A 1 387 ? -15.484 17.144 30.324 1.00 97.88 387 ASP A CA 1
ATOM 2923 C C . ASP A 1 387 ? -15.296 18.611 30.736 1.00 97.88 387 ASP A C 1
ATOM 2925 O O . ASP A 1 387 ? -16.266 19.367 30.850 1.00 97.88 387 ASP A O 1
ATOM 2929 N N . ALA A 1 388 ? -14.045 19.053 30.897 1.00 98.12 388 ALA A N 1
ATOM 2930 C CA . ALA A 1 388 ? -13.743 20.449 31.195 1.00 98.12 388 ALA A CA 1
ATOM 2931 C C . ALA A 1 388 ? -14.148 21.396 30.050 1.00 98.12 388 ALA A C 1
ATOM 2933 O O . ALA A 1 388 ? -14.630 22.499 30.315 1.00 98.12 388 ALA A O 1
ATOM 2934 N N . ALA A 1 389 ? -13.968 20.984 28.792 1.00 98.38 389 ALA A N 1
ATOM 2935 C CA . ALA A 1 389 ? -14.409 21.734 27.618 1.00 98.38 389 ALA A CA 1
ATOM 2936 C C . ALA A 1 389 ? -15.945 21.777 27.519 1.00 98.38 389 ALA A C 1
ATOM 2938 O O . ALA A 1 389 ? -16.521 22.830 27.237 1.00 98.38 389 ALA A O 1
ATOM 2939 N N . HIS A 1 390 ? -16.628 20.668 27.819 1.00 98.44 390 HIS A N 1
ATOM 2940 C CA . HIS A 1 390 ? -18.089 20.597 27.812 1.00 98.44 390 HIS A CA 1
ATOM 2941 C C . HIS A 1 390 ? -18.703 21.502 28.885 1.00 98.44 390 HIS A C 1
ATOM 2943 O O . HIS A 1 390 ? -19.616 22.272 28.593 1.00 98.44 390 HIS A O 1
ATOM 2949 N N . ALA A 1 391 ? -18.140 21.509 30.099 1.00 98.12 391 ALA A N 1
ATOM 2950 C CA . ALA A 1 391 ? -18.572 22.395 31.182 1.00 98.12 391 ALA A CA 1
ATOM 2951 C C . ALA A 1 391 ? -18.463 23.893 30.828 1.00 98.12 391 ALA A C 1
ATOM 2953 O O . ALA A 1 391 ? -19.167 24.721 31.409 1.00 98.12 391 ALA A O 1
ATOM 2954 N N . LYS A 1 392 ? -17.598 24.247 29.869 1.00 98.12 392 LYS A N 1
ATOM 2955 C CA . LYS A 1 392 ? -17.448 25.606 29.323 1.00 98.12 392 LYS A CA 1
ATOM 2956 C C . LYS A 1 392 ? -18.297 25.866 28.071 1.00 98.12 392 LYS A C 1
ATOM 2958 O O . LYS A 1 392 ? -18.314 26.994 27.588 1.00 98.12 392 LYS A O 1
ATOM 2963 N N . GLY A 1 393 ? -18.984 24.855 27.538 1.00 97.31 393 GLY A N 1
ATOM 2964 C CA . GLY A 1 393 ? -19.750 24.938 26.292 1.00 97.31 393 GLY A CA 1
ATOM 2965 C C . GLY A 1 393 ? -18.897 24.923 25.017 1.00 97.31 393 GLY A C 1
ATOM 2966 O O . GLY A 1 393 ? -19.382 25.318 23.961 1.00 97.31 393 GLY A O 1
ATOM 2967 N N . GLU A 1 394 ? -17.634 24.492 25.090 1.00 96.69 394 GLU A N 1
ATOM 2968 C CA . GLU A 1 394 ? -16.705 24.453 23.945 1.00 96.69 394 GLU A CA 1
ATOM 2969 C C . GLU A 1 394 ? -16.893 23.210 23.052 1.00 96.69 394 GLU A C 1
ATOM 2971 O O . GLU A 1 394 ? -16.413 23.185 21.914 1.00 96.69 394 GLU A O 1
ATOM 2976 N N . VAL A 1 395 ? -17.574 22.179 23.568 1.00 97.50 395 VAL A N 1
ATOM 2977 C CA . VAL A 1 395 ? -17.986 20.958 22.855 1.00 97.50 395 VAL A CA 1
ATOM 2978 C C . VAL A 1 395 ? -19.446 20.615 23.199 1.00 97.50 395 VAL A C 1
ATOM 2980 O O . VAL A 1 395 ? -19.885 20.873 24.326 1.00 97.50 395 VAL A O 1
ATOM 2983 N N . PRO A 1 396 ? -20.223 20.050 22.253 1.00 96.44 396 PRO A N 1
ATOM 2984 C CA . PRO A 1 396 ? -21.683 19.981 22.370 1.00 96.44 396 PRO A CA 1
ATOM 2985 C C . PRO A 1 396 ? -22.205 18.877 23.300 1.00 96.44 396 PRO A C 1
ATOM 2987 O O . PRO A 1 396 ? -23.343 18.963 23.753 1.00 96.44 396 PRO A O 1
ATOM 2990 N N . VAL A 1 397 ? -21.399 17.852 23.584 1.00 98.06 397 VAL A N 1
ATOM 2991 C CA . VAL A 1 397 ? -21.774 16.689 24.404 1.00 98.06 397 VAL A CA 1
ATOM 2992 C C . VAL A 1 397 ? -20.701 16.401 25.451 1.00 98.06 397 VAL A C 1
ATOM 2994 O O . VAL A 1 397 ? -19.541 16.769 25.255 1.00 98.06 397 VAL A O 1
ATOM 2997 N N . ASP A 1 398 ? -21.082 15.743 26.545 1.00 98.12 398 ASP A N 1
ATOM 2998 C CA . ASP A 1 398 ? -20.150 15.313 27.591 1.00 98.12 398 ASP A CA 1
ATOM 2999 C C . ASP A 1 398 ? -19.202 14.196 27.114 1.00 98.12 398 ASP A C 1
ATOM 3001 O O . ASP A 1 398 ? -19.389 13.603 26.043 1.00 98.12 398 ASP A O 1
ATOM 3005 N N . ALA A 1 399 ? -18.147 13.921 27.890 1.00 98.31 399 ALA A N 1
ATOM 3006 C CA . ALA A 1 399 ? -17.154 12.925 27.497 1.00 98.31 399 ALA A CA 1
ATOM 3007 C C . ALA A 1 399 ? -17.749 11.511 27.471 1.00 98.31 399 ALA A C 1
ATOM 3009 O O . ALA A 1 399 ? -17.441 10.742 26.564 1.00 98.31 399 ALA A O 1
ATOM 3010 N N . LYS A 1 400 ? -18.671 11.185 28.388 1.00 98.19 400 LYS A N 1
ATOM 3011 C CA . LYS A 1 400 ? -19.349 9.878 28.415 1.00 98.19 400 LYS A CA 1
ATOM 3012 C C . LYS A 1 400 ? -20.061 9.599 27.090 1.00 98.19 400 LYS A C 1
ATOM 3014 O O . LYS A 1 400 ? -19.915 8.521 26.520 1.00 98.19 400 LYS A O 1
ATOM 3019 N N . THR A 1 401 ? -20.809 10.578 26.590 1.00 98.31 401 THR A N 1
ATOM 3020 C CA . THR A 1 401 ? -21.531 10.486 25.319 1.00 98.31 401 THR A CA 1
ATOM 3021 C C . THR A 1 401 ? -20.555 10.381 24.153 1.00 98.31 401 THR A C 1
ATOM 3023 O O . THR A 1 401 ? -20.715 9.509 23.302 1.00 98.31 401 THR A O 1
ATOM 3026 N N . ARG A 1 402 ? -19.512 11.223 24.118 1.00 98.19 402 ARG A N 1
ATOM 3027 C CA . ARG A 1 402 ? -18.515 11.204 23.038 1.00 98.19 402 ARG A CA 1
ATOM 3028 C C . ARG A 1 402 ? -17.754 9.877 22.961 1.00 98.19 402 ARG A C 1
ATOM 3030 O O . ARG A 1 402 ? -17.522 9.388 21.855 1.00 98.19 402 ARG A O 1
ATOM 3037 N N . TRP A 1 403 ? -17.364 9.306 24.099 1.00 98.62 403 TRP A N 1
ATOM 3038 C CA . TRP A 1 403 ? -16.663 8.022 24.152 1.00 98.62 403 TRP A CA 1
ATOM 3039 C C . TRP A 1 403 ? -17.576 6.870 23.738 1.00 98.62 403 TRP A C 1
ATOM 3041 O O . TRP A 1 403 ? -17.173 6.058 22.908 1.00 98.62 403 TRP A O 1
ATOM 3051 N N . ALA A 1 404 ? -18.825 6.850 24.216 1.00 98.62 404 ALA A N 1
ATOM 3052 C CA . ALA A 1 404 ? -19.812 5.862 23.785 1.00 98.62 404 ALA A CA 1
ATOM 3053 C C . ALA A 1 404 ? -20.081 5.929 22.267 1.00 98.62 404 ALA A C 1
ATOM 3055 O O . ALA A 1 404 ? -20.249 4.895 21.632 1.00 98.62 404 ALA A O 1
ATOM 3056 N N . GLN A 1 405 ? -20.058 7.121 21.658 1.00 98.31 405 GLN A N 1
ATOM 3057 C CA . GLN A 1 405 ? -20.201 7.286 20.203 1.00 98.31 405 GLN A CA 1
ATOM 3058 C C . GLN A 1 405 ? -19.026 6.717 19.397 1.00 98.31 405 GLN A C 1
ATOM 3060 O O . GLN A 1 405 ? -19.247 6.220 18.294 1.00 98.31 405 GLN A O 1
ATOM 3065 N N . SER A 1 406 ? -17.785 6.809 19.890 1.00 98.50 406 SER A N 1
ATOM 3066 C CA . SER A 1 406 ? -16.654 6.105 19.260 1.00 98.50 406 SER A CA 1
ATOM 3067 C C . SER A 1 406 ? -16.790 4.603 19.458 1.00 98.50 406 SER A C 1
ATOM 3069 O O . SER A 1 406 ? -16.700 3.852 18.493 1.00 98.50 406 SER A O 1
ATOM 3071 N N . ALA A 1 407 ? -17.053 4.176 20.697 1.00 98.75 407 ALA A N 1
ATOM 3072 C CA . ALA A 1 407 ? -17.179 2.767 21.044 1.00 98.75 407 ALA A CA 1
ATOM 3073 C C . ALA A 1 407 ? -18.258 2.078 20.201 1.00 98.75 407 ALA A C 1
ATOM 3075 O O . ALA A 1 407 ? -17.994 1.026 19.643 1.00 98.75 407 ALA A O 1
ATOM 3076 N N . ALA A 1 408 ? -19.426 2.697 20.009 1.00 98.75 408 ALA A N 1
ATOM 3077 C CA . ALA A 1 408 ? -20.485 2.137 19.171 1.00 98.75 408 ALA A CA 1
ATOM 3078 C C . ALA A 1 408 ? -20.047 1.919 17.709 1.00 98.75 408 ALA A C 1
ATOM 3080 O O . ALA A 1 408 ? -20.437 0.925 17.102 1.00 98.75 408 ALA A O 1
ATOM 3081 N N . ARG A 1 409 ? -19.214 2.799 17.135 1.00 98.56 409 ARG A N 1
ATOM 3082 C CA . ARG A 1 409 ? -18.698 2.616 15.765 1.00 98.56 409 ARG A CA 1
ATOM 3083 C C . ARG A 1 409 ? -17.702 1.468 15.684 1.00 98.56 409 ARG A C 1
ATOM 3085 O O . ARG A 1 409 ? -17.834 0.623 14.806 1.00 98.56 409 ARG A O 1
ATOM 3092 N N . VAL A 1 410 ? -16.751 1.423 16.618 1.00 98.56 410 VAL A N 1
ATOM 3093 C CA . VAL A 1 410 ? -15.748 0.348 16.686 1.00 98.56 410 VAL A CA 1
ATOM 3094 C C . VAL A 1 410 ? -16.428 -1.000 16.932 1.00 98.56 410 VAL A C 1
ATOM 3096 O O . VAL A 1 410 ? -16.182 -1.953 16.208 1.00 98.56 410 VAL A O 1
ATOM 3099 N N . LEU A 1 411 ? -17.383 -1.062 17.860 1.00 98.69 411 LEU A N 1
ATOM 3100 C CA . LEU A 1 411 ? -18.155 -2.275 18.127 1.00 98.69 411 LEU A CA 1
ATOM 3101 C C . LEU A 1 411 ? -19.021 -2.694 16.935 1.00 98.69 411 LEU A C 1
ATOM 3103 O O . LEU A 1 411 ? -19.149 -3.881 16.677 1.00 98.69 411 LEU A O 1
ATOM 3107 N N . THR A 1 412 ? -19.599 -1.751 16.179 1.00 98.06 412 THR A N 1
ATOM 3108 C CA . THR A 1 412 ? -20.344 -2.090 14.949 1.00 98.06 412 THR A CA 1
ATOM 3109 C C . THR A 1 412 ? -19.431 -2.792 13.942 1.00 98.06 412 THR A C 1
ATOM 3111 O O . THR A 1 412 ? -19.829 -3.797 13.361 1.00 98.06 412 THR A O 1
ATOM 3114 N N . MET A 1 413 ? -18.204 -2.291 13.770 1.00 95.38 413 MET A N 1
ATOM 3115 C CA . MET A 1 413 ? -17.179 -2.905 12.923 1.00 95.38 413 MET A CA 1
ATOM 3116 C C . MET A 1 413 ? -16.826 -4.328 13.404 1.00 95.38 413 MET A C 1
ATOM 3118 O O . MET A 1 413 ? -16.749 -5.252 12.597 1.00 95.38 413 MET A O 1
ATOM 3122 N N . GLU A 1 414 ? -16.679 -4.535 14.715 1.00 96.00 414 GLU A N 1
ATOM 3123 C CA . GLU A 1 414 ? -16.393 -5.855 15.303 1.00 96.00 414 GLU A CA 1
ATOM 3124 C C . GLU A 1 414 ? -17.565 -6.845 15.170 1.00 96.00 414 GLU A C 1
ATOM 3126 O O . GLU A 1 414 ? -17.351 -7.997 14.794 1.00 96.00 414 GLU A O 1
ATOM 3131 N N . PHE A 1 415 ? -18.808 -6.410 15.414 1.00 96.75 415 PHE A N 1
ATOM 3132 C CA . PHE A 1 415 ? -20.001 -7.246 15.230 1.00 96.75 415 PHE A CA 1
ATOM 3133 C C . PHE A 1 415 ? -20.226 -7.623 13.762 1.00 96.75 415 PHE A C 1
ATOM 3135 O O . PHE A 1 415 ? -20.610 -8.752 13.479 1.00 96.75 415 PHE A O 1
ATOM 3142 N N . ASN A 1 416 ? -19.973 -6.705 12.825 1.00 94.69 416 ASN A N 1
ATOM 3143 C CA . ASN A 1 416 ? -20.103 -6.966 11.388 1.00 94.69 416 ASN A CA 1
ATOM 3144 C C . ASN A 1 416 ? -19.162 -8.072 10.883 1.00 94.69 416 ASN A C 1
ATOM 3146 O O . ASN A 1 416 ? -19.505 -8.758 9.926 1.00 94.69 416 ASN A O 1
ATOM 3150 N N . ALA A 1 417 ? -17.990 -8.232 11.506 1.00 91.94 417 ALA A N 1
ATOM 3151 C CA . ALA A 1 417 ? -16.996 -9.248 11.149 1.00 91.94 417 ALA A CA 1
ATOM 3152 C C . ALA A 1 417 ? -17.092 -10.526 12.003 1.00 91.94 417 ALA A C 1
ATOM 3154 O O . ALA A 1 417 ? -16.152 -11.327 12.028 1.00 91.94 417 ALA A O 1
ATOM 3155 N N . ASP A 1 418 ? -18.210 -10.700 12.714 1.00 90.19 418 ASP A N 1
ATOM 3156 C CA . ASP A 1 418 ? -18.523 -11.872 13.538 1.00 90.19 418 ASP A CA 1
ATOM 3157 C C . ASP A 1 418 ? -17.540 -12.118 14.704 1.00 90.19 418 ASP A C 1
ATOM 3159 O O . ASP A 1 418 ? -17.415 -13.221 15.232 1.00 90.19 418 ASP A O 1
ATOM 3163 N N . ALA A 1 419 ? -16.825 -11.075 15.147 1.00 90.88 419 ALA A N 1
ATOM 3164 C CA . ALA A 1 419 ? -15.754 -11.218 16.137 1.00 90.88 419 ALA A CA 1
ATOM 3165 C C . ALA A 1 419 ? -16.255 -11.633 17.534 1.00 90.88 419 ALA A C 1
ATOM 3167 O O . ALA A 1 419 ? -15.484 -12.151 18.336 1.00 90.88 419 ALA A O 1
ATOM 3168 N N . PHE A 1 420 ? -17.527 -11.383 17.860 1.00 94.31 420 PHE A N 1
ATOM 3169 C CA . PHE A 1 420 ? -18.111 -11.697 19.172 1.00 94.31 420 PHE A CA 1
ATOM 3170 C C . PHE A 1 420 ? -18.628 -13.135 19.272 1.00 94.31 420 PHE A C 1
ATOM 3172 O O . PHE A 1 420 ? -18.524 -13.777 20.330 1.00 94.31 420 PHE A O 1
ATOM 3179 N N . ASP A 1 421 ? -19.224 -13.633 18.193 1.00 90.94 421 ASP A N 1
ATOM 3180 C CA . ASP A 1 421 ? -19.965 -14.884 18.235 1.00 90.94 421 ASP A CA 1
ATOM 3181 C C . ASP A 1 421 ? -19.023 -16.067 17.952 1.00 90.94 421 ASP A C 1
ATOM 3183 O O . ASP A 1 421 ? -19.048 -17.034 18.730 1.00 90.94 421 ASP A O 1
ATOM 3187 N N . ASP A 1 422 ? -18.083 -15.914 17.006 1.00 88.50 422 ASP A N 1
ATOM 3188 C CA . ASP A 1 422 ? -17.042 -16.902 16.681 1.00 88.50 422 ASP A CA 1
ATOM 3189 C C . ASP A 1 422 ? -15.594 -16.336 16.702 1.00 88.50 422 ASP A C 1
ATOM 3191 O O . ASP A 1 422 ? -14.954 -16.156 15.664 1.00 88.50 422 ASP A O 1
ATOM 3195 N N . PRO A 1 423 ? -15.035 -16.025 17.893 1.00 92.56 423 PRO A N 1
ATOM 3196 C CA . PRO A 1 423 ? -13.707 -15.409 18.014 1.00 92.56 423 PRO A CA 1
ATOM 3197 C C . PRO A 1 423 ? -12.520 -16.370 17.824 1.00 92.56 423 PRO A C 1
ATOM 3199 O O . PRO A 1 423 ? -11.380 -15.904 17.782 1.00 92.56 423 PRO A O 1
ATOM 3202 N N . TYR A 1 424 ? -12.746 -17.688 17.796 1.00 96.00 424 TYR A N 1
ATOM 3203 C CA . TYR A 1 424 ? -11.689 -18.705 17.829 1.00 96.00 424 TYR A CA 1
ATOM 3204 C C . TYR A 1 424 ? -11.496 -19.375 16.471 1.00 96.00 424 TYR A C 1
ATOM 3206 O O . TYR A 1 424 ? -12.434 -19.553 15.709 1.00 96.00 424 TYR A O 1
ATOM 3214 N N . LEU A 1 425 ? -10.274 -19.830 16.209 1.00 97.44 425 LEU A N 1
ATOM 3215 C CA . LEU A 1 425 ? -9.921 -20.523 14.975 1.00 97.44 425 LEU A CA 1
ATOM 3216 C C . LEU A 1 425 ? -9.692 -22.016 15.199 1.00 97.44 425 LEU A C 1
ATOM 3218 O O . LEU A 1 425 ? -9.130 -22.439 16.217 1.00 97.44 425 LEU A O 1
ATOM 3222 N N . VAL A 1 426 ? -10.036 -22.809 14.187 1.00 97.94 426 VAL A N 1
ATOM 3223 C CA . VAL A 1 426 ? -9.716 -24.235 14.100 1.00 97.94 426 VAL A CA 1
ATOM 3224 C C . VAL A 1 426 ? -8.550 -24.416 13.134 1.00 97.94 426 VAL A C 1
ATOM 3226 O O . VAL A 1 426 ? -8.644 -24.074 11.962 1.00 97.94 426 VAL A O 1
ATOM 3229 N N . LEU A 1 427 ? -7.437 -24.977 13.622 1.00 98.25 427 LEU A N 1
ATOM 3230 C CA . LEU A 1 427 ? -6.197 -25.072 12.842 1.00 98.25 427 LEU A CA 1
ATOM 3231 C C . LEU A 1 427 ? -6.372 -25.815 11.511 1.00 98.25 427 LEU A C 1
ATOM 3233 O O . LEU A 1 427 ? -5.817 -25.386 10.506 1.00 98.25 427 LEU A O 1
ATOM 3237 N N . GLU A 1 428 ? -7.106 -26.928 11.516 1.00 98.25 428 GLU A N 1
ATOM 3238 C CA . GLU A 1 428 ? -7.300 -27.760 10.322 1.00 98.25 428 GLU A CA 1
ATOM 3239 C C . GLU A 1 428 ? -8.074 -27.005 9.232 1.00 98.25 428 GLU A C 1
ATOM 3241 O O . GLU A 1 428 ? -7.653 -27.022 8.076 1.00 98.25 428 GLU A O 1
ATOM 3246 N N . ASP A 1 429 ? -9.124 -26.274 9.613 1.00 97.81 429 ASP A N 1
ATOM 3247 C CA . ASP A 1 429 ? -9.924 -25.459 8.694 1.00 97.81 429 ASP A CA 1
ATOM 3248 C C . ASP A 1 429 ? -9.088 -24.295 8.145 1.00 97.81 429 ASP A C 1
ATOM 3250 O O . ASP A 1 429 ? -8.994 -24.105 6.933 1.00 97.81 429 ASP A O 1
ATOM 3254 N N . SER A 1 430 ? -8.364 -23.586 9.018 1.00 98.12 430 SER A N 1
ATOM 3255 C CA . SER A 1 430 ? -7.472 -22.504 8.600 1.00 98.12 430 SER A CA 1
ATOM 3256 C C . SER A 1 430 ? -6.374 -22.976 7.636 1.00 98.12 430 SER A C 1
ATOM 3258 O O . SER A 1 430 ? -5.980 -22.239 6.734 1.00 98.12 430 SER A O 1
ATOM 3260 N N . GLN A 1 431 ? -5.843 -24.189 7.822 1.00 98.12 431 GLN A N 1
ATOM 3261 C CA . GLN A 1 431 ? -4.820 -24.763 6.938 1.00 98.12 431 GLN A CA 1
ATOM 3262 C C . GLN A 1 431 ? -5.384 -25.217 5.590 1.00 98.12 431 GLN A C 1
ATOM 3264 O O . GLN A 1 431 ? -4.635 -25.259 4.618 1.00 98.12 431 GLN A O 1
ATOM 3269 N N . ALA A 1 432 ? -6.666 -25.580 5.534 1.00 97.94 432 ALA A N 1
ATOM 3270 C CA . ALA A 1 432 ? -7.343 -25.901 4.284 1.00 97.94 432 ALA A CA 1
ATOM 3271 C C . ALA A 1 432 ? -7.676 -24.639 3.471 1.00 97.94 432 ALA A C 1
ATOM 3273 O O . ALA A 1 432 ? -7.642 -24.685 2.242 1.00 97.94 432 ALA A O 1
ATOM 3274 N N . GLU A 1 433 ? -7.975 -23.532 4.156 1.00 97.75 433 GLU A N 1
ATOM 3275 C CA . GLU A 1 433 ? -8.432 -22.284 3.540 1.00 97.75 433 GLU A CA 1
ATOM 3276 C C . GLU A 1 433 ? -7.284 -21.413 3.006 1.00 97.75 433 GLU A C 1
ATOM 3278 O O . GLU A 1 433 ? -7.346 -20.923 1.872 1.00 97.75 433 GLU A O 1
ATOM 3283 N N . VAL A 1 434 ? -6.231 -21.221 3.815 1.00 98.00 434 VAL A N 1
ATOM 3284 C CA . VAL A 1 434 ? -5.070 -20.386 3.463 1.00 98.00 434 VAL A CA 1
ATOM 3285 C C . VAL A 1 434 ? -4.243 -21.076 2.384 1.00 98.00 434 VAL A C 1
ATOM 3287 O O . VAL A 1 434 ? -3.737 -22.181 2.582 1.00 98.00 434 VAL A O 1
ATOM 3290 N N . GLY A 1 435 ? -4.058 -20.408 1.247 1.00 97.12 435 GLY A N 1
ATOM 3291 C CA . GLY A 1 435 ? -3.309 -20.963 0.128 1.00 97.12 435 GLY A CA 1
ATOM 3292 C C . GLY A 1 435 ? -3.993 -22.148 -0.543 1.00 97.12 435 GLY A C 1
ATOM 3293 O O . GLY A 1 435 ? -3.309 -23.036 -1.066 1.00 97.12 435 GLY A O 1
ATOM 3294 N N . SER A 1 436 ? -5.324 -22.221 -0.512 1.00 98.25 436 SER A N 1
ATOM 3295 C CA . SER A 1 436 ? -6.053 -23.233 -1.275 1.00 98.25 436 SER A CA 1
ATOM 3296 C C . SER A 1 436 ? -5.779 -23.080 -2.781 1.00 98.25 436 SER A C 1
ATOM 3298 O O . SER A 1 436 ? -5.469 -21.993 -3.279 1.00 98.25 436 SER A O 1
ATOM 3300 N N . GLN A 1 437 ? -5.819 -24.194 -3.518 1.00 98.06 437 GLN A N 1
ATOM 3301 C CA . GLN A 1 437 ? -5.350 -24.229 -4.910 1.00 98.06 437 GLN A CA 1
ATOM 3302 C C . GLN A 1 437 ? -6.130 -23.276 -5.829 1.00 98.06 437 GLN A C 1
ATOM 3304 O O . GLN A 1 437 ? -5.531 -22.645 -6.689 1.00 98.06 437 GLN A O 1
ATOM 3309 N N . ASP A 1 438 ? -7.436 -23.134 -5.622 1.00 97.94 438 ASP A N 1
ATOM 3310 C CA . ASP A 1 438 ? -8.299 -22.199 -6.349 1.00 97.94 438 ASP A CA 1
ATOM 3311 C C . ASP A 1 438 ? -7.841 -20.740 -6.198 1.00 97.94 438 ASP A C 1
ATOM 3313 O O . ASP A 1 438 ? -7.769 -20.019 -7.192 1.00 97.94 438 ASP A O 1
ATOM 3317 N N . LYS A 1 439 ? -7.439 -20.324 -4.991 1.00 98.19 439 LYS A N 1
ATOM 3318 C CA . LYS A 1 439 ? -6.927 -18.969 -4.736 1.00 98.19 439 LYS A CA 1
ATOM 3319 C C . LYS A 1 439 ? -5.553 -18.748 -5.351 1.00 98.19 439 LYS A C 1
ATOM 3321 O O . LYS A 1 439 ? -5.266 -17.673 -5.874 1.00 98.19 439 LYS A O 1
ATOM 3326 N N . VAL A 1 440 ? -4.693 -19.768 -5.296 1.00 98.44 440 VAL A N 1
ATOM 3327 C CA . VAL A 1 440 ? -3.385 -19.740 -5.964 1.00 98.44 440 VAL A CA 1
ATOM 3328 C C . VAL A 1 440 ? -3.565 -19.604 -7.477 1.00 98.44 440 VAL A C 1
ATOM 3330 O O . VAL A 1 440 ? -2.937 -18.737 -8.081 1.00 98.44 440 VAL A O 1
ATOM 3333 N N . ASP A 1 441 ? -4.446 -20.402 -8.080 1.00 98.44 441 ASP A N 1
ATOM 3334 C CA . ASP A 1 441 ? -4.715 -20.375 -9.519 1.00 98.44 441 ASP A CA 1
ATOM 3335 C C . ASP A 1 441 ? -5.285 -19.017 -9.961 1.00 98.44 441 ASP A C 1
ATOM 3337 O O . ASP A 1 441 ? -4.806 -18.441 -10.940 1.00 98.44 441 ASP A O 1
ATOM 3341 N N . ALA A 1 442 ? -6.239 -18.458 -9.209 1.00 98.50 442 ALA A N 1
ATOM 3342 C CA . ALA A 1 442 ? -6.805 -17.138 -9.488 1.00 98.50 442 ALA A CA 1
ATOM 3343 C C . ALA A 1 442 ? -5.760 -16.014 -9.361 1.00 98.50 442 ALA A C 1
ATOM 3345 O O . ALA A 1 442 ? -5.667 -15.143 -10.229 1.00 98.50 442 ALA A O 1
ATOM 3346 N N . GLY A 1 443 ? -4.899 -16.072 -8.340 1.00 98.38 443 GLY A N 1
ATOM 3347 C CA . GLY A 1 443 ? -3.791 -15.130 -8.178 1.00 98.38 443 GLY A CA 1
ATOM 3348 C C . GLY A 1 443 ? -2.774 -15.195 -9.322 1.00 98.38 443 GLY A C 1
ATOM 3349 O O . GLY A 1 443 ? -2.291 -14.157 -9.783 1.00 98.38 443 GLY A O 1
ATOM 3350 N N . VAL A 1 444 ? -2.474 -16.393 -9.836 1.00 98.31 444 VAL A N 1
ATOM 3351 C CA . VAL A 1 444 ? -1.627 -16.582 -11.028 1.00 98.31 444 VAL A CA 1
ATOM 3352 C C . VAL A 1 444 ? -2.288 -15.991 -12.272 1.00 98.31 444 VAL A C 1
ATOM 3354 O O . VAL A 1 444 ? -1.631 -15.279 -13.034 1.00 98.31 444 VAL A O 1
ATOM 3357 N N . GLU A 1 445 ? -3.579 -16.241 -12.470 1.00 98.25 445 GLU A N 1
ATOM 3358 C CA . GLU A 1 445 ? -4.335 -15.717 -13.610 1.00 98.25 445 GLU A CA 1
ATOM 3359 C C . GLU A 1 445 ? -4.403 -14.180 -13.585 1.00 98.25 445 GLU A C 1
ATOM 3361 O O . GLU A 1 445 ? -4.169 -13.523 -14.603 1.00 98.25 445 GLU A O 1
ATOM 3366 N N . ALA A 1 446 ? -4.625 -13.576 -12.414 1.00 98.50 446 ALA A N 1
ATOM 3367 C CA . ALA A 1 446 ? -4.585 -12.126 -12.234 1.00 98.50 446 ALA A CA 1
ATOM 3368 C C . ALA A 1 446 ? -3.193 -11.538 -12.530 1.00 98.50 446 ALA A C 1
ATOM 3370 O O . ALA A 1 446 ? -3.076 -10.474 -13.147 1.00 98.50 446 ALA A O 1
ATOM 3371 N N . GLN A 1 447 ? -2.119 -12.233 -12.140 1.00 98.56 447 GLN A N 1
ATOM 3372 C CA . GLN A 1 447 ? -0.750 -11.856 -12.508 1.00 98.56 447 GLN A CA 1
ATOM 3373 C C . GLN A 1 447 ? -0.520 -11.901 -14.015 1.00 98.56 447 GLN A C 1
ATOM 3375 O O . GLN A 1 447 ? -0.018 -10.931 -14.571 1.00 98.56 447 GLN A O 1
ATOM 3380 N N . LEU A 1 448 ? -0.929 -12.962 -14.704 1.00 98.38 448 LEU A N 1
ATOM 3381 C CA . LEU A 1 448 ? -0.750 -13.062 -16.155 1.00 98.38 448 LEU A CA 1
ATOM 3382 C C . LEU A 1 448 ? -1.569 -12.005 -16.908 1.00 98.38 448 LEU A C 1
ATOM 3384 O O . LEU A 1 448 ? -1.062 -11.369 -17.832 1.00 98.38 448 LEU A O 1
ATOM 3388 N N . ASN A 1 449 ? -2.804 -11.756 -16.468 1.00 97.62 449 ASN A N 1
ATOM 3389 C CA . ASN A 1 449 ? -3.698 -10.779 -17.087 1.00 97.62 449 ASN A CA 1
ATOM 3390 C C . ASN A 1 449 ? -3.354 -9.316 -16.780 1.00 97.62 449 ASN A C 1
ATOM 3392 O O . ASN A 1 449 ? -3.895 -8.429 -17.437 1.00 97.62 449 ASN A O 1
ATOM 3396 N N . SER A 1 450 ? -2.471 -9.047 -15.815 1.00 98.38 450 SER A N 1
ATOM 3397 C CA . SER A 1 450 ? -2.027 -7.685 -15.485 1.00 98.38 450 SER A CA 1
ATOM 3398 C C . SER A 1 450 ? -0.732 -7.268 -16.184 1.00 98.38 450 SER A C 1
ATOM 3400 O O . SER A 1 450 ? -0.428 -6.075 -16.231 1.00 98.38 450 SER A O 1
ATOM 3402 N N . VAL A 1 451 ? 0.025 -8.207 -16.766 1.00 98.75 451 VAL A N 1
ATOM 3403 C CA . VAL A 1 451 ? 1.267 -7.885 -17.483 1.00 98.75 451 VAL A CA 1
ATOM 3404 C C . VAL A 1 451 ? 0.959 -7.155 -18.791 1.00 98.75 451 VAL A C 1
ATOM 3406 O O . VAL A 1 451 ? 0.223 -7.647 -19.654 1.00 98.75 451 VAL A O 1
ATOM 3409 N N . VAL A 1 452 ? 1.582 -5.988 -18.952 1.00 98.75 452 VAL A N 1
ATOM 3410 C CA . VAL A 1 452 ? 1.402 -5.079 -20.086 1.00 98.75 452 VAL A CA 1
ATOM 3411 C C . VAL A 1 452 ? 2.535 -5.264 -21.086 1.00 98.75 452 VAL A C 1
ATOM 3413 O O . VAL A 1 452 ? 3.699 -5.040 -20.757 1.00 98.75 452 VAL A O 1
ATOM 3416 N N . THR A 1 453 ? 2.221 -5.593 -22.335 1.00 98.75 453 THR A N 1
ATOM 3417 C CA . THR A 1 453 ? 3.203 -5.508 -23.425 1.00 98.75 453 THR A CA 1
ATOM 3418 C C . THR A 1 453 ? 3.181 -4.099 -24.012 1.00 98.75 453 THR A C 1
ATOM 3420 O O . THR A 1 453 ? 2.168 -3.675 -24.561 1.00 98.75 453 THR A O 1
ATOM 3423 N N . LEU A 1 454 ? 4.288 -3.358 -23.910 1.00 98.50 454 LEU A N 1
ATOM 3424 C CA . LEU A 1 454 ? 4.395 -1.994 -24.455 1.00 98.50 454 LEU A CA 1
ATOM 3425 C C . LEU A 1 454 ? 4.902 -1.971 -25.894 1.00 98.50 454 LEU A C 1
ATOM 3427 O O . LEU A 1 454 ? 4.495 -1.131 -26.693 1.00 98.50 454 LEU A O 1
ATOM 3431 N N . LYS A 1 455 ? 5.795 -2.905 -26.218 1.00 98.19 455 LYS A N 1
ATOM 3432 C CA . LYS A 1 455 ? 6.424 -3.022 -27.530 1.00 98.19 455 LYS A CA 1
ATOM 3433 C C . LYS A 1 455 ? 6.625 -4.487 -27.864 1.00 98.19 455 LYS A C 1
ATOM 3435 O O . LYS A 1 455 ? 7.067 -5.256 -27.013 1.00 98.19 455 LYS A O 1
ATOM 3440 N N . ASN A 1 456 ? 6.357 -4.851 -29.113 1.00 97.62 456 ASN A N 1
ATOM 3441 C CA . ASN A 1 456 ? 6.713 -6.152 -29.662 1.00 97.62 456 ASN A CA 1
ATOM 3442 C C . ASN A 1 456 ? 6.988 -6.039 -31.167 1.00 97.62 456 ASN A C 1
ATOM 3444 O O . ASN A 1 456 ? 6.063 -5.895 -31.964 1.00 97.62 456 ASN A O 1
ATOM 3448 N N . ASN A 1 457 ? 8.250 -6.174 -31.574 1.00 94.88 457 ASN A N 1
ATOM 3449 C CA . ASN A 1 457 ? 8.655 -6.161 -32.985 1.00 94.88 457 ASN A CA 1
ATOM 3450 C C . ASN A 1 457 ? 8.465 -7.527 -33.686 1.00 94.88 457 ASN A C 1
ATOM 3452 O O . ASN A 1 457 ? 9.129 -7.827 -34.678 1.00 94.88 457 ASN A O 1
ATOM 3456 N N . GLY A 1 458 ? 7.563 -8.371 -33.172 1.00 94.75 458 GLY A N 1
ATOM 3457 C CA . GLY A 1 458 ? 7.287 -9.722 -33.671 1.00 94.75 458 GLY A CA 1
ATOM 3458 C C . GLY A 1 458 ? 8.167 -10.819 -33.061 1.00 94.75 458 GLY A C 1
ATOM 3459 O O . GLY A 1 458 ? 8.184 -11.943 -33.576 1.00 94.75 458 GLY A O 1
ATOM 3460 N N . VAL A 1 459 ? 8.902 -10.496 -31.991 1.00 95.94 459 VAL A N 1
ATOM 3461 C CA . VAL A 1 459 ? 9.729 -11.445 -31.230 1.00 95.94 459 VAL A CA 1
ATOM 3462 C C . VAL A 1 459 ? 8.859 -12.304 -30.319 1.00 95.94 459 VAL A C 1
ATOM 3464 O O . VAL A 1 459 ? 9.025 -13.522 -30.305 1.00 95.94 459 VAL A O 1
ATOM 3467 N N . ILE A 1 460 ? 7.903 -11.691 -29.616 1.00 97.50 460 ILE A N 1
ATOM 3468 C CA . ILE A 1 460 ? 6.907 -12.423 -28.831 1.00 97.50 460 ILE A CA 1
ATOM 3469 C C . ILE A 1 460 ? 5.868 -12.979 -29.806 1.00 97.50 460 ILE A C 1
ATOM 3471 O O . ILE A 1 460 ? 5.293 -12.231 -30.601 1.00 97.50 460 ILE A O 1
ATOM 3475 N N . LYS A 1 461 ? 5.644 -14.294 -29.762 1.00 96.62 461 LYS A N 1
ATOM 3476 C CA . LYS A 1 461 ? 4.646 -15.000 -30.574 1.00 96.62 461 LYS A CA 1
ATOM 3477 C C . LYS A 1 461 ? 3.830 -15.901 -29.668 1.00 96.62 461 LYS A C 1
ATOM 3479 O O . LYS A 1 461 ? 4.410 -16.764 -29.021 1.00 96.62 461 LYS A O 1
ATOM 3484 N N . LEU A 1 462 ? 2.512 -15.714 -29.660 1.00 97.69 462 LEU A N 1
ATOM 3485 C CA . LEU A 1 462 ? 1.619 -16.542 -28.858 1.00 97.69 462 LEU A CA 1
ATOM 3486 C C . LEU A 1 462 ? 1.662 -17.999 -29.336 1.00 97.69 462 LEU A C 1
ATOM 3488 O O . LEU A 1 462 ? 1.220 -18.319 -30.443 1.00 97.69 462 LEU A O 1
ATOM 3492 N N . ASP A 1 463 ? 2.183 -18.865 -28.480 1.00 97.31 463 ASP A N 1
ATOM 3493 C CA . ASP A 1 463 ? 2.137 -20.315 -28.584 1.00 97.31 463 ASP A CA 1
ATOM 3494 C C . ASP A 1 463 ? 2.271 -20.892 -27.170 1.00 97.31 463 ASP A C 1
ATOM 3496 O O . ASP A 1 463 ? 3.369 -21.085 -26.654 1.00 97.31 463 ASP A O 1
ATOM 3500 N N . GLU A 1 464 ? 1.134 -21.203 -26.546 1.00 95.81 464 GLU A N 1
ATOM 3501 C CA . GLU A 1 464 ? 1.060 -21.794 -25.199 1.00 95.81 464 GLU A CA 1
ATOM 3502 C C . GLU A 1 464 ? 1.819 -23.129 -25.071 1.00 95.81 464 GLU A C 1
ATOM 3504 O O . GLU A 1 464 ? 2.036 -23.622 -23.965 1.00 95.81 464 GLU A O 1
ATOM 3509 N N . LYS A 1 465 ? 2.200 -23.744 -26.200 1.00 96.81 465 LYS A N 1
ATOM 3510 C CA . LYS A 1 465 ? 2.931 -25.014 -26.267 1.00 96.81 465 LYS A CA 1
ATOM 3511 C C . LYS A 1 465 ? 4.371 -24.845 -26.739 1.00 96.81 465 LYS A C 1
ATOM 3513 O O . LYS A 1 465 ? 5.030 -25.861 -26.979 1.00 96.81 465 LYS A O 1
ATOM 3518 N N . ALA A 1 466 ? 4.850 -23.612 -26.898 1.00 96.75 466 ALA A N 1
ATOM 3519 C CA . ALA A 1 466 ? 6.234 -23.363 -27.256 1.00 96.75 466 ALA A CA 1
ATOM 3520 C C . ALA A 1 466 ? 7.172 -24.002 -26.225 1.00 96.75 466 ALA A C 1
ATOM 3522 O O . ALA A 1 466 ? 6.957 -23.931 -25.015 1.00 96.75 466 ALA A O 1
ATOM 3523 N N . ASP A 1 467 ? 8.223 -24.642 -26.729 1.00 96.94 467 ASP A N 1
ATOM 3524 C CA . ASP A 1 467 ? 9.223 -25.325 -25.920 1.00 96.94 467 ASP A CA 1
ATOM 3525 C C . ASP A 1 467 ? 10.569 -24.621 -26.086 1.00 96.94 467 ASP A C 1
ATOM 3527 O O . ASP A 1 467 ? 11.107 -24.525 -27.192 1.00 96.94 467 ASP A O 1
ATOM 3531 N N . PHE A 1 468 ? 11.091 -24.121 -24.969 1.00 97.81 468 PHE A N 1
ATOM 3532 C CA . PHE A 1 468 ? 12.372 -23.423 -24.890 1.00 97.81 468 PHE A CA 1
ATOM 3533 C C . PHE A 1 468 ? 13.464 -24.280 -24.229 1.00 97.81 468 PHE A C 1
ATOM 3535 O O . PHE A 1 468 ? 14.587 -23.811 -24.042 1.00 97.81 468 PHE A O 1
ATOM 3542 N N . SER A 1 469 ? 13.181 -25.551 -23.917 1.00 97.62 469 SER A N 1
ATOM 3543 C CA . SER A 1 469 ? 14.086 -26.440 -23.176 1.00 97.62 469 SER A CA 1
ATOM 3544 C C . SER A 1 469 ? 15.350 -26.837 -23.946 1.00 97.62 469 SER A C 1
ATOM 3546 O O . SER A 1 469 ? 16.270 -27.419 -23.367 1.00 97.62 469 SER A O 1
ATOM 3548 N N . ASP A 1 470 ? 15.433 -26.517 -25.243 1.00 97.81 470 ASP A N 1
ATOM 3549 C CA . ASP A 1 470 ? 16.642 -26.637 -26.060 1.00 97.81 470 ASP A CA 1
ATOM 3550 C C . ASP A 1 470 ? 17.428 -25.318 -26.194 1.00 97.81 470 ASP A C 1
ATOM 3552 O O . ASP A 1 470 ? 18.556 -25.349 -26.697 1.00 97.81 470 ASP A O 1
ATOM 3556 N N . LYS A 1 471 ? 16.862 -24.192 -25.731 1.00 98.44 471 LYS A N 1
ATOM 3557 C CA . LYS A 1 471 ? 17.390 -22.832 -25.901 1.00 98.44 471 LYS A CA 1
ATOM 3558 C C . LYS A 1 471 ? 18.307 -22.390 -24.773 1.00 98.44 471 LYS A C 1
ATOM 3560 O O . LYS A 1 471 ? 18.172 -22.813 -23.623 1.00 98.44 471 LYS A O 1
ATOM 3565 N N . VAL A 1 472 ? 19.215 -21.485 -25.118 1.00 98.62 472 VAL A N 1
ATOM 3566 C CA . VAL A 1 472 ? 20.142 -20.823 -24.201 1.00 98.62 472 VAL A CA 1
ATOM 3567 C C . VAL A 1 472 ? 19.762 -19.351 -24.071 1.00 98.62 472 VAL A C 1
ATOM 3569 O O . VAL A 1 472 ? 19.726 -18.624 -25.067 1.00 98.62 472 VAL A O 1
ATOM 3572 N N . VAL A 1 473 ? 19.526 -18.901 -22.841 1.00 98.75 473 VAL A N 1
ATOM 3573 C CA . VAL A 1 473 ? 19.194 -17.504 -22.532 1.00 98.75 473 VAL A CA 1
ATOM 3574 C C . VAL A 1 473 ? 20.384 -16.805 -21.887 1.00 98.75 473 VAL A C 1
ATOM 3576 O O . VAL A 1 473 ? 21.068 -17.389 -21.047 1.00 98.75 473 VAL A O 1
ATOM 3579 N N . TYR A 1 474 ? 20.637 -15.556 -22.275 1.00 98.75 474 TYR A N 1
ATOM 3580 C CA . TYR A 1 474 ? 21.538 -14.670 -21.542 1.00 98.75 474 TYR A CA 1
ATOM 3581 C C . TYR A 1 474 ? 20.733 -13.708 -20.669 1.00 98.75 474 TYR A C 1
ATOM 3583 O O . TYR A 1 474 ? 19.832 -13.032 -21.168 1.00 98.75 474 TYR A O 1
ATOM 3591 N N . VAL A 1 475 ? 21.083 -13.637 -19.385 1.00 98.75 475 VAL A N 1
ATOM 3592 C CA . VAL A 1 475 ? 20.519 -12.677 -18.430 1.00 98.75 475 VAL A CA 1
ATOM 3593 C C . VAL A 1 475 ? 21.659 -11.968 -17.709 1.00 98.75 475 VAL A C 1
ATOM 3595 O O . VAL A 1 475 ? 22.481 -12.652 -17.103 1.00 98.75 475 VAL A O 1
ATOM 3598 N N . PRO A 1 476 ? 21.755 -10.629 -17.769 1.00 98.56 476 PRO A N 1
ATOM 3599 C CA . PRO A 1 476 ? 22.830 -9.902 -17.108 1.00 98.56 476 PRO A CA 1
ATOM 3600 C C . PRO A 1 476 ? 22.608 -9.800 -15.593 1.00 98.56 476 PRO A C 1
ATOM 3602 O O . PRO A 1 476 ? 21.465 -9.760 -15.125 1.00 98.56 476 PRO A O 1
ATOM 3605 N N . HIS A 1 477 ? 23.703 -9.693 -14.840 1.00 98.56 477 HIS A N 1
ATOM 3606 C CA . HIS A 1 477 ? 23.697 -9.285 -13.434 1.00 98.56 477 HIS A CA 1
ATOM 3607 C C . HIS A 1 477 ? 23.427 -7.780 -13.275 1.00 98.56 477 HIS A C 1
ATOM 3609 O O . HIS A 1 477 ? 23.781 -6.968 -14.135 1.00 98.56 477 HIS A O 1
ATOM 3615 N N . THR A 1 478 ? 22.844 -7.402 -12.144 1.00 97.94 478 THR A N 1
ATOM 3616 C CA . THR A 1 478 ? 22.649 -6.016 -11.705 1.00 97.94 478 THR A CA 1
ATOM 3617 C C . THR A 1 478 ? 22.818 -5.922 -10.186 1.00 97.94 478 THR A C 1
ATOM 3619 O O . THR A 1 478 ? 22.942 -6.939 -9.498 1.00 97.94 478 THR A O 1
ATOM 3622 N N . PHE A 1 479 ? 22.820 -4.700 -9.657 1.00 97.06 479 PHE A N 1
ATOM 3623 C CA . PHE A 1 479 ? 22.800 -4.452 -8.222 1.00 97.06 479 PHE A CA 1
ATOM 3624 C C . PHE A 1 479 ? 21.949 -3.231 -7.856 1.00 97.06 479 PHE A C 1
ATOM 3626 O O . PHE A 1 479 ? 21.864 -2.253 -8.600 1.00 97.06 479 PHE A O 1
ATOM 3633 N N . ASP A 1 480 ? 21.387 -3.256 -6.653 1.00 96.44 480 ASP A N 1
ATOM 3634 C CA . ASP A 1 480 ? 20.745 -2.107 -6.018 1.00 96.44 480 ASP A CA 1
ATOM 3635 C C . ASP A 1 480 ? 21.480 -1.803 -4.712 1.00 96.44 480 ASP A C 1
ATOM 3637 O O . ASP A 1 480 ? 21.684 -2.688 -3.882 1.00 96.44 480 ASP A O 1
ATOM 3641 N N . ARG A 1 481 ? 21.905 -0.551 -4.521 1.00 95.31 481 ARG A N 1
ATOM 3642 C CA . ARG A 1 481 ? 22.598 -0.124 -3.295 1.00 95.31 481 ARG A CA 1
ATOM 3643 C C . ARG A 1 481 ? 21.671 0.043 -2.091 1.00 95.31 481 ARG A C 1
ATOM 3645 O O . ARG A 1 481 ? 22.172 0.189 -0.979 1.00 95.31 481 ARG A O 1
ATOM 3652 N N . GLY A 1 482 ? 20.364 0.091 -2.323 1.00 94.44 482 GLY A N 1
ATOM 3653 C CA . GLY A 1 482 ? 19.358 0.414 -1.329 1.00 94.44 482 GLY A CA 1
ATOM 3654 C C . GLY A 1 482 ? 19.440 1.855 -0.816 1.00 94.44 482 GLY A C 1
ATOM 3655 O O . GLY A 1 482 ? 20.247 2.681 -1.255 1.00 94.44 482 GLY A O 1
ATOM 3656 N N . TRP A 1 483 ? 18.586 2.144 0.163 1.00 94.88 483 TRP A N 1
ATOM 3657 C CA . TRP A 1 483 ? 18.498 3.437 0.832 1.00 94.88 483 TRP A CA 1
ATOM 3658 C C . TRP A 1 483 ? 18.449 3.260 2.346 1.00 94.88 483 TRP A C 1
ATOM 3660 O O . TRP A 1 483 ? 17.788 2.359 2.857 1.00 94.88 483 TRP A O 1
ATOM 3670 N N . ASP A 1 484 ? 19.119 4.159 3.067 1.00 93.38 484 ASP A N 1
ATOM 3671 C CA . ASP A 1 484 ? 18.939 4.273 4.512 1.00 93.38 484 ASP A CA 1
ATOM 3672 C C . ASP A 1 484 ? 17.495 4.700 4.807 1.00 93.38 484 ASP A C 1
ATOM 3674 O O . ASP A 1 484 ? 16.960 5.609 4.167 1.00 93.38 484 ASP A O 1
ATOM 3678 N N . GLY A 1 485 ? 16.880 4.080 5.809 1.00 92.00 485 GLY A N 1
ATOM 3679 C CA . GLY A 1 485 ? 15.528 4.399 6.250 1.00 92.00 485 GLY A CA 1
ATOM 3680 C C . GLY A 1 485 ? 15.426 4.586 7.757 1.00 92.00 485 GLY A C 1
ATOM 3681 O O . GLY A 1 485 ? 16.385 4.409 8.507 1.00 92.00 485 GLY A O 1
ATOM 3682 N N . VAL A 1 486 ? 14.227 4.940 8.217 1.00 89.94 486 VAL A N 1
ATOM 3683 C CA . VAL A 1 486 ? 13.917 5.042 9.655 1.00 89.94 486 VAL A CA 1
ATOM 3684 C C . VAL A 1 486 ? 14.140 3.709 10.384 1.00 89.94 486 VAL A C 1
ATOM 3686 O O . VAL A 1 486 ? 14.567 3.707 11.536 1.00 89.94 486 VAL A O 1
ATOM 3689 N N . PHE A 1 487 ? 13.885 2.582 9.713 1.00 88.25 487 PHE A N 1
ATOM 3690 C CA . PHE A 1 487 ? 13.911 1.246 10.319 1.00 88.25 487 PHE A CA 1
ATOM 3691 C C . PHE A 1 487 ? 15.187 0.441 10.051 1.00 88.25 487 PHE A C 1
ATOM 3693 O O . PHE A 1 487 ? 15.297 -0.686 10.525 1.00 88.25 487 PHE A O 1
ATOM 3700 N N . GLY A 1 488 ? 16.158 0.982 9.313 1.00 90.00 488 GLY A N 1
ATOM 3701 C CA . GLY A 1 488 ? 17.340 0.212 8.942 1.00 90.00 488 GLY A CA 1
ATOM 3702 C C . GLY A 1 488 ? 18.303 0.950 8.026 1.00 90.00 488 GLY A C 1
ATOM 3703 O O . GLY A 1 488 ? 18.026 2.045 7.535 1.00 90.00 488 GLY A O 1
ATOM 3704 N N . LYS A 1 489 ? 19.468 0.337 7.828 1.00 92.19 489 LYS A N 1
ATOM 3705 C CA . LYS A 1 489 ? 20.470 0.793 6.865 1.00 92.19 489 LYS A CA 1
ATOM 3706 C C . LYS A 1 489 ? 20.195 0.213 5.487 1.00 92.19 489 LYS A C 1
ATOM 3708 O O . LYS A 1 489 ? 19.540 -0.816 5.380 1.00 92.19 489 LYS A O 1
ATOM 3713 N N . ALA A 1 490 ? 20.709 0.890 4.466 1.00 92.50 490 ALA A N 1
ATOM 3714 C CA . ALA A 1 490 ? 20.699 0.376 3.110 1.00 92.50 490 ALA A CA 1
ATOM 3715 C C . ALA A 1 490 ? 21.370 -1.006 3.051 1.00 92.50 490 ALA A C 1
ATOM 3717 O O . ALA A 1 490 ? 22.448 -1.202 3.621 1.00 92.50 490 ALA A O 1
ATOM 3718 N N . GLU A 1 491 ? 20.746 -1.934 2.334 1.00 91.94 491 GLU A N 1
ATOM 3719 C CA . GLU A 1 491 ? 21.320 -3.233 2.005 1.00 91.94 491 GLU A CA 1
ATOM 3720 C C . GLU A 1 491 ? 21.633 -3.267 0.512 1.00 91.94 491 GLU A C 1
ATOM 3722 O O . GLU A 1 491 ? 20.785 -2.933 -0.317 1.00 91.94 491 GLU A O 1
ATOM 3727 N N . VAL A 1 492 ? 22.868 -3.648 0.179 1.00 93.88 492 VAL A N 1
ATOM 3728 C CA . VAL A 1 492 ? 23.273 -3.841 -1.213 1.00 93.88 492 VAL A CA 1
ATOM 3729 C C . VAL A 1 492 ? 22.820 -5.227 -1.648 1.00 93.88 492 VAL A C 1
ATOM 3731 O O . VAL A 1 492 ? 23.189 -6.222 -1.024 1.00 93.88 492 VAL A O 1
ATOM 3734 N N . THR A 1 493 ? 22.055 -5.287 -2.729 1.00 94.38 493 THR A N 1
ATOM 3735 C CA . THR A 1 493 ? 21.657 -6.538 -3.381 1.00 94.38 493 THR A CA 1
ATOM 3736 C C . THR A 1 493 ? 22.381 -6.662 -4.712 1.00 94.38 493 THR A C 1
ATOM 3738 O O . THR A 1 493 ? 22.544 -5.672 -5.416 1.00 94.38 493 THR A O 1
ATOM 3741 N N . GLU A 1 494 ? 22.839 -7.865 -5.042 1.00 96.06 494 GLU A N 1
ATOM 3742 C CA . GLU A 1 494 ? 23.520 -8.192 -6.295 1.00 96.06 494 GLU A CA 1
ATOM 3743 C C . GLU A 1 494 ? 22.997 -9.540 -6.781 1.00 96.06 494 GLU A C 1
ATOM 3745 O O . GLU A 1 494 ? 22.814 -10.460 -5.979 1.00 96.06 494 GLU A O 1
ATOM 3750 N N . GLY A 1 495 ? 22.716 -9.652 -8.075 1.00 96.75 495 GLY A N 1
ATOM 3751 C CA . GLY A 1 495 ? 22.265 -10.908 -8.655 1.00 96.75 495 GLY A CA 1
ATOM 3752 C C . GLY A 1 495 ? 21.811 -10.763 -10.097 1.00 96.75 495 GLY A C 1
ATOM 3753 O O . GLY A 1 495 ? 21.964 -9.711 -10.719 1.00 96.75 495 GLY A O 1
ATOM 3754 N N . LEU A 1 496 ? 21.236 -11.837 -10.640 1.00 97.88 496 LEU A N 1
ATOM 3755 C CA . LEU A 1 496 ? 20.640 -11.796 -11.971 1.00 97.88 496 LEU A CA 1
ATOM 3756 C C . LEU A 1 496 ? 19.495 -10.791 -12.016 1.00 97.88 496 LEU A C 1
ATOM 3758 O O . LEU A 1 496 ? 18.654 -10.738 -11.121 1.00 97.88 496 LEU A O 1
ATOM 3762 N N . SER A 1 497 ? 19.427 -10.054 -13.120 1.00 97.75 497 SER A N 1
ATOM 3763 C CA . SER A 1 497 ? 18.339 -9.116 -13.370 1.00 97.75 497 SER A CA 1
ATOM 3764 C C . SER A 1 497 ? 16.976 -9.794 -13.515 1.00 97.75 497 SER A C 1
ATOM 3766 O O . SER A 1 497 ? 15.983 -9.096 -13.387 1.00 97.75 497 SER A O 1
ATOM 3768 N N . VAL A 1 498 ? 16.903 -11.113 -13.738 1.00 97.81 498 VAL A N 1
ATOM 3769 C CA . VAL A 1 498 ? 15.681 -11.942 -13.743 1.00 97.81 498 VAL A CA 1
ATOM 3770 C C . VAL A 1 498 ? 15.939 -13.205 -12.917 1.00 97.81 498 VAL A C 1
ATOM 3772 O O . VAL A 1 498 ? 17.030 -13.771 -12.990 1.00 97.81 498 VAL A O 1
ATOM 3775 N N . ASN A 1 499 ? 14.949 -13.655 -12.144 1.00 96.88 499 ASN A N 1
ATOM 3776 C CA . ASN A 1 499 ? 15.081 -14.790 -11.234 1.00 96.88 499 ASN A CA 1
ATOM 3777 C C . ASN A 1 499 ? 15.564 -16.078 -11.937 1.00 96.88 499 ASN A C 1
ATOM 3779 O O . ASN A 1 499 ? 14.928 -16.588 -12.859 1.00 96.88 499 ASN A O 1
ATOM 3783 N N . GLU A 1 500 ? 16.682 -16.638 -11.465 1.00 96.56 500 GLU A N 1
ATOM 3784 C CA . GLU A 1 500 ? 17.322 -17.800 -12.094 1.00 96.56 500 GLU A CA 1
ATOM 3785 C C . GLU A 1 500 ? 16.458 -19.070 -12.040 1.00 96.56 500 GLU A C 1
ATOM 3787 O O . GLU A 1 500 ? 16.434 -19.848 -12.997 1.00 96.56 500 GLU A O 1
ATOM 3792 N N . ASP A 1 501 ? 15.742 -19.287 -10.935 1.00 97.25 501 ASP A N 1
ATOM 3793 C CA . ASP A 1 501 ? 14.933 -20.490 -10.730 1.00 97.25 501 ASP A CA 1
ATOM 3794 C C . ASP A 1 501 ? 13.725 -20.517 -11.668 1.00 97.25 501 ASP A C 1
ATOM 3796 O O . ASP A 1 501 ? 13.356 -21.583 -12.163 1.00 97.25 501 ASP A O 1
ATOM 3800 N N . VAL A 1 502 ? 13.159 -19.348 -11.988 1.00 97.62 502 VAL A N 1
ATOM 3801 C CA . VAL A 1 502 ? 12.152 -19.206 -13.049 1.00 97.62 502 VAL A CA 1
ATOM 3802 C C . VAL A 1 502 ? 12.741 -19.659 -14.380 1.00 97.62 502 VAL A C 1
ATOM 3804 O O . VAL A 1 502 ? 12.175 -20.516 -15.052 1.00 97.62 502 VAL A O 1
ATOM 3807 N N . LEU A 1 503 ? 13.898 -19.119 -14.766 1.00 98.19 503 LEU A N 1
ATOM 3808 C CA . LEU A 1 503 ? 14.499 -19.369 -16.078 1.00 98.19 503 LEU A CA 1
ATOM 3809 C C . LEU A 1 503 ? 14.885 -20.840 -16.272 1.00 98.19 503 LEU A C 1
ATOM 3811 O O . LEU A 1 503 ? 14.672 -21.393 -17.351 1.00 98.19 503 LEU A O 1
ATOM 3815 N N . LYS A 1 504 ? 15.381 -21.504 -15.222 1.00 97.56 504 LYS A N 1
ATOM 3816 C CA . LYS A 1 504 ? 15.715 -22.939 -15.236 1.00 97.56 504 LYS A CA 1
ATOM 3817 C C . LYS A 1 504 ? 14.513 -23.850 -15.511 1.00 97.56 504 LYS A C 1
ATOM 3819 O O . LYS A 1 504 ? 14.721 -24.996 -15.903 1.00 97.56 504 LYS A O 1
ATOM 3824 N N . LYS A 1 505 ? 13.272 -23.374 -15.335 1.00 97.75 505 LYS A N 1
ATOM 3825 C CA . LYS A 1 505 ? 12.065 -24.120 -15.740 1.00 97.75 505 LYS A CA 1
ATOM 3826 C C . LYS A 1 505 ? 11.889 -24.177 -17.258 1.00 97.75 505 LYS A C 1
ATOM 3828 O O . LYS A 1 505 ? 11.325 -25.145 -17.757 1.00 97.75 505 LYS A O 1
ATOM 3833 N N . TYR A 1 506 ? 12.335 -23.142 -17.970 1.00 98.12 506 TYR A N 1
ATOM 3834 C CA . TYR A 1 506 ? 12.024 -22.946 -19.388 1.00 98.12 506 TYR A CA 1
ATOM 3835 C C . TYR A 1 506 ? 13.219 -23.206 -20.302 1.00 98.12 506 TYR A C 1
ATOM 3837 O O . TYR A 1 506 ? 13.028 -23.690 -21.410 1.00 98.12 506 TYR A O 1
ATOM 3845 N N . PHE A 1 507 ? 14.440 -22.908 -19.853 1.00 98.56 507 PHE A N 1
ATOM 3846 C CA . PHE A 1 507 ? 15.635 -22.925 -20.693 1.00 98.56 507 PHE A CA 1
ATOM 3847 C C . PHE A 1 507 ? 16.573 -24.082 -20.375 1.00 98.56 507 PHE A C 1
ATOM 3849 O O . PHE A 1 507 ? 16.710 -24.513 -19.231 1.00 98.56 507 PHE A O 1
ATOM 3856 N N . LYS A 1 508 ? 17.306 -24.527 -21.398 1.00 98.19 508 LYS A N 1
ATOM 3857 C CA . LYS A 1 508 ? 18.377 -25.516 -21.250 1.00 98.19 508 LYS A CA 1
ATOM 3858 C C . LYS A 1 508 ? 19.510 -25.009 -20.364 1.00 98.19 508 LYS A C 1
ATOM 3860 O O . LYS A 1 508 ? 20.102 -25.767 -19.597 1.00 98.19 508 LYS A O 1
ATOM 3865 N N . GLU A 1 509 ? 19.882 -23.752 -20.579 1.00 98.12 509 GLU A N 1
ATOM 3866 C CA . GLU A 1 509 ? 21.054 -23.120 -19.989 1.00 98.12 509 GLU A CA 1
ATOM 3867 C C . GLU A 1 509 ? 20.788 -21.622 -19.822 1.00 98.12 509 GLU A C 1
ATOM 3869 O O . GLU A 1 509 ? 20.357 -20.949 -20.762 1.00 98.12 509 GLU A O 1
ATOM 3874 N N . VAL A 1 510 ? 21.068 -21.118 -18.620 1.00 98.19 510 VAL A N 1
ATOM 3875 C CA . VAL A 1 510 ? 21.094 -19.689 -18.301 1.00 98.19 510 VAL A CA 1
ATOM 3876 C C . VAL A 1 510 ? 22.558 -19.273 -18.261 1.00 98.19 510 VAL A C 1
ATOM 3878 O O . VAL A 1 510 ? 23.317 -19.724 -17.403 1.00 98.19 510 VAL A O 1
ATOM 3881 N N . VAL A 1 511 ? 22.969 -18.448 -19.218 1.00 98.06 511 VAL A N 1
ATOM 3882 C CA . VAL A 1 511 ? 24.309 -17.859 -19.263 1.00 98.06 511 VAL A CA 1
ATOM 3883 C C . VAL A 1 511 ? 24.225 -16.455 -18.673 1.00 98.06 511 VAL A C 1
ATOM 3885 O O . VAL A 1 511 ? 23.233 -15.756 -18.866 1.00 98.06 511 VAL A O 1
ATOM 3888 N N . THR A 1 512 ? 25.261 -16.030 -17.957 1.00 98.31 512 THR A N 1
ATOM 3889 C CA . THR A 1 512 ? 25.296 -14.727 -17.286 1.00 98.31 512 THR A CA 1
ATOM 3890 C C . THR A 1 512 ? 26.696 -14.104 -17.320 1.00 98.31 512 THR A C 1
ATOM 3892 O O . THR A 1 512 ? 27.642 -14.699 -17.848 1.00 98.31 512 THR A O 1
ATOM 3895 N N . ASP A 1 513 ? 26.822 -12.882 -16.810 1.00 98.12 513 ASP A N 1
ATOM 3896 C CA . ASP A 1 513 ? 28.085 -12.166 -16.665 1.00 98.12 513 ASP A CA 1
ATOM 3897 C C . ASP A 1 513 ? 29.079 -12.904 -15.758 1.00 98.12 513 ASP A C 1
ATOM 3899 O O . ASP A 1 513 ? 28.711 -13.572 -14.794 1.00 98.12 513 ASP A O 1
ATOM 3903 N N . SER A 1 514 ? 30.376 -12.687 -15.987 1.00 97.31 514 SER A N 1
ATOM 3904 C CA . SER A 1 514 ? 31.342 -12.848 -14.899 1.00 97.31 514 SER A CA 1
ATOM 3905 C C . SER A 1 514 ? 31.321 -11.602 -14.014 1.00 97.31 514 SER A C 1
ATOM 3907 O O . SER A 1 514 ? 31.507 -10.494 -14.528 1.00 97.31 514 SER A O 1
ATOM 3909 N N . VAL A 1 515 ? 31.157 -11.798 -12.706 1.00 97.50 515 VAL A N 1
ATOM 3910 C CA . VAL A 1 515 ? 31.084 -10.736 -11.693 1.00 97.50 515 VAL A CA 1
ATOM 3911 C C . VAL A 1 515 ? 32.433 -10.568 -10.993 1.00 97.50 515 VAL A C 1
ATOM 3913 O O . VAL A 1 515 ? 33.149 -11.539 -10.742 1.00 97.50 515 VAL A O 1
ATOM 3916 N N . THR A 1 516 ? 32.817 -9.328 -10.704 1.00 96.44 516 THR A N 1
ATOM 3917 C CA . THR A 1 516 ? 33.974 -8.995 -9.866 1.00 96.44 516 THR A CA 1
ATOM 3918 C C . THR A 1 516 ? 33.579 -7.955 -8.828 1.00 96.44 516 THR A C 1
ATOM 3920 O O . THR A 1 516 ? 33.151 -6.860 -9.190 1.00 96.44 516 THR A O 1
ATOM 3923 N N . ASP A 1 517 ? 33.787 -8.282 -7.554 1.00 94.88 517 ASP A N 1
ATOM 3924 C CA . ASP A 1 517 ? 33.540 -7.372 -6.436 1.00 94.88 517 ASP A CA 1
ATOM 3925 C C . ASP A 1 517 ? 34.609 -6.277 -6.387 1.00 94.88 517 ASP A C 1
ATOM 3927 O O . ASP A 1 517 ? 35.818 -6.547 -6.390 1.00 94.88 517 ASP A O 1
ATOM 3931 N N . ASN A 1 518 ? 34.168 -5.027 -6.301 1.00 91.56 518 ASN A N 1
ATOM 3932 C CA . ASN A 1 518 ? 35.043 -3.878 -6.147 1.00 91.56 518 ASN A CA 1
ATOM 3933 C C . ASN A 1 518 ? 35.184 -3.508 -4.661 1.00 91.56 518 ASN A C 1
ATOM 3935 O O . ASN A 1 518 ? 34.305 -3.741 -3.832 1.00 91.56 518 ASN A O 1
ATOM 3939 N N . ALA A 1 519 ? 36.301 -2.868 -4.308 1.00 88.94 519 ALA A N 1
ATOM 3940 C CA . ALA A 1 519 ? 36.604 -2.502 -2.921 1.00 88.94 519 ALA A CA 1
ATOM 3941 C C . ALA A 1 519 ? 35.656 -1.443 -2.319 1.00 88.94 519 ALA A C 1
ATOM 3943 O O . ALA A 1 519 ? 35.659 -1.241 -1.106 1.00 88.94 519 ALA A O 1
ATOM 3944 N N . ASP A 1 520 ? 34.880 -0.748 -3.150 1.00 83.19 520 ASP A N 1
ATOM 3945 C CA . ASP A 1 520 ? 33.916 0.282 -2.756 1.00 83.19 520 ASP A CA 1
ATOM 3946 C C . ASP A 1 520 ? 32.486 -0.259 -2.574 1.00 83.19 520 ASP A C 1
ATOM 3948 O O . ASP A 1 520 ? 31.558 0.529 -2.394 1.00 83.19 520 ASP A O 1
ATOM 3952 N N . GLY A 1 521 ? 32.307 -1.586 -2.603 1.00 81.19 521 GLY A N 1
ATOM 3953 C CA . GLY A 1 521 ? 30.995 -2.226 -2.487 1.00 81.19 521 GLY A CA 1
ATOM 3954 C C . GLY A 1 521 ? 30.167 -2.160 -3.772 1.00 81.19 521 GLY A C 1
ATOM 3955 O O . GLY A 1 521 ? 28.950 -2.313 -3.717 1.00 81.19 521 GLY A O 1
ATOM 3956 N N . THR A 1 522 ? 30.809 -1.893 -4.913 1.00 86.50 522 THR A N 1
ATOM 3957 C CA . THR A 1 522 ? 30.207 -1.993 -6.249 1.00 86.50 522 THR A CA 1
ATOM 3958 C C . THR A 1 522 ? 30.679 -3.249 -6.974 1.00 86.50 522 THR A C 1
ATOM 3960 O O . THR A 1 522 ? 31.562 -3.960 -6.493 1.00 86.50 522 THR A O 1
ATOM 3963 N N . PHE A 1 523 ? 30.120 -3.504 -8.155 1.00 95.38 523 PHE A N 1
ATOM 3964 C CA . PHE A 1 523 ? 30.413 -4.695 -8.941 1.00 95.38 523 PHE A CA 1
ATOM 3965 C C . PHE A 1 523 ? 30.826 -4.311 -10.356 1.00 95.38 523 PHE A C 1
ATOM 3967 O O . PHE A 1 523 ? 30.300 -3.367 -10.944 1.00 95.38 523 PHE A O 1
ATOM 3974 N N . THR A 1 524 ? 31.793 -5.043 -10.900 1.00 94.50 524 THR A N 1
ATOM 3975 C CA . THR A 1 524 ? 32.180 -4.960 -12.307 1.00 94.50 524 THR A CA 1
ATOM 3976 C C . THR A 1 524 ? 31.710 -6.214 -13.026 1.00 94.50 524 THR A C 1
ATOM 3978 O O . THR A 1 524 ? 31.976 -7.330 -12.578 1.00 94.50 524 THR A O 1
ATOM 3981 N N . TYR A 1 525 ? 31.073 -6.029 -14.178 1.00 97.44 525 TYR A N 1
ATOM 3982 C CA . TYR A 1 525 ? 30.498 -7.111 -14.967 1.00 97.44 525 TYR A CA 1
ATOM 3983 C C . TYR A 1 525 ? 31.186 -7.255 -16.315 1.00 97.44 525 TYR A C 1
ATOM 3985 O O . TYR A 1 525 ? 31.589 -6.273 -16.943 1.00 97.44 525 TYR A O 1
ATOM 3993 N N . LYS A 1 526 ? 31.279 -8.494 -16.793 1.00 97.50 526 LYS A N 1
ATOM 3994 C CA . LYS A 1 526 ? 31.701 -8.786 -18.160 1.00 97.50 526 LYS A CA 1
ATOM 3995 C C . LYS A 1 526 ? 30.769 -9.816 -18.782 1.00 97.50 526 LYS A C 1
ATOM 3997 O O . LYS A 1 526 ? 30.710 -10.953 -18.313 1.00 97.50 526 LYS A O 1
ATOM 4002 N N . ALA A 1 527 ? 30.147 -9.408 -19.885 1.00 97.88 527 ALA A N 1
ATOM 4003 C CA . ALA A 1 527 ? 29.235 -10.239 -20.650 1.00 97.88 527 ALA A CA 1
ATOM 4004 C C . ALA A 1 527 ? 29.913 -11.523 -21.171 1.00 97.88 527 ALA A C 1
ATOM 4006 O O . ALA A 1 527 ? 31.112 -11.511 -21.499 1.00 97.88 527 ALA A O 1
ATOM 4007 N N . PRO A 1 528 ? 29.155 -12.627 -21.270 1.00 97.50 528 PRO A N 1
ATOM 4008 C CA . PRO A 1 528 ? 29.638 -13.894 -21.799 1.00 97.50 528 PRO A CA 1
ATOM 4009 C C . PRO A 1 528 ? 29.787 -13.861 -23.330 1.00 97.50 528 PRO A C 1
ATOM 4011 O O . PRO A 1 528 ? 29.377 -12.921 -24.011 1.00 97.50 528 PRO A O 1
ATOM 4014 N N . ASP A 1 529 ? 30.363 -14.926 -23.892 1.00 95.31 529 ASP A N 1
ATOM 4015 C CA . ASP A 1 529 ? 30.308 -15.169 -25.337 1.00 95.31 529 ASP A CA 1
ATOM 4016 C C . ASP A 1 529 ? 28.887 -15.589 -25.751 1.00 95.31 529 ASP A C 1
ATOM 4018 O O . ASP A 1 529 ? 28.362 -16.596 -25.275 1.00 95.31 529 ASP A O 1
ATOM 4022 N N . LEU A 1 530 ? 28.281 -14.845 -26.680 1.00 97.94 530 LEU A N 1
ATOM 4023 C CA . LEU A 1 530 ? 26.917 -15.089 -27.161 1.00 97.94 530 LEU A CA 1
ATOM 4024 C C . LEU A 1 530 ? 26.855 -16.060 -28.359 1.00 97.94 530 LEU A C 1
ATOM 4026 O O . LEU A 1 530 ? 25.819 -16.223 -29.012 1.00 97.94 530 LEU A O 1
ATOM 4030 N N . ALA A 1 531 ? 27.947 -16.768 -28.672 1.00 95.38 531 ALA A N 1
ATOM 4031 C CA . ALA A 1 531 ? 28.009 -17.727 -29.777 1.00 95.38 531 ALA A CA 1
ATOM 4032 C C . ALA A 1 531 ? 26.975 -18.870 -29.705 1.00 95.38 531 ALA A C 1
ATOM 4034 O O . ALA A 1 531 ? 26.689 -19.476 -30.741 1.00 95.38 531 ALA A O 1
ATOM 4035 N N . LYS A 1 532 ? 26.373 -19.146 -28.545 1.00 95.88 532 LYS A N 1
ATOM 4036 C CA . LYS A 1 532 ? 25.311 -20.157 -28.379 1.00 95.88 532 LYS A CA 1
ATOM 4037 C C . LYS A 1 532 ? 23.991 -19.604 -27.841 1.00 95.88 532 LYS A C 1
ATOM 4039 O O . LYS A 1 532 ? 23.082 -20.391 -27.646 1.00 95.88 532 LYS A O 1
ATOM 4044 N N . VAL A 1 533 ? 23.911 -18.300 -27.589 1.00 98.50 533 VAL A N 1
ATOM 4045 C CA . VAL A 1 533 ? 22.730 -17.660 -27.000 1.00 98.50 533 VAL A CA 1
ATOM 4046 C C . VAL A 1 533 ? 21.662 -17.465 -28.072 1.00 98.50 533 VAL A C 1
ATOM 4048 O O . VAL A 1 533 ? 21.971 -16.993 -29.169 1.00 98.50 533 VAL A O 1
ATOM 4051 N N . ASP A 1 534 ? 20.429 -17.843 -27.739 1.00 98.44 534 ASP A N 1
ATOM 4052 C CA . ASP A 1 534 ? 19.254 -17.741 -28.606 1.00 98.44 534 ASP A CA 1
ATOM 4053 C C . ASP A 1 534 ? 18.439 -16.472 -28.329 1.00 98.44 534 ASP A C 1
ATOM 4055 O O . ASP A 1 534 ? 17.798 -15.950 -29.237 1.00 98.44 534 ASP A O 1
ATOM 4059 N N . MET A 1 535 ? 18.464 -15.965 -27.092 1.00 98.19 535 MET A N 1
ATOM 4060 C CA . MET A 1 535 ? 17.776 -14.734 -26.693 1.00 98.19 535 MET A CA 1
ATOM 4061 C C . MET A 1 535 ? 18.393 -14.097 -25.449 1.00 98.19 535 MET A C 1
ATOM 4063 O O . MET A 1 535 ? 19.060 -14.766 -24.655 1.00 98.19 535 MET A O 1
ATOM 4067 N N . VAL A 1 536 ? 18.131 -12.805 -25.270 1.00 98.81 536 VAL A N 1
ATOM 4068 C CA . VAL A 1 536 ? 18.509 -12.043 -24.082 1.00 98.81 536 VAL A CA 1
ATOM 4069 C C . VAL A 1 536 ? 17.254 -11.586 -23.350 1.00 98.81 536 VAL A C 1
ATOM 4071 O O . VAL A 1 536 ? 16.397 -10.936 -23.949 1.00 98.81 536 VAL A O 1
ATOM 4074 N N . LEU A 1 537 ? 17.176 -11.880 -22.052 1.00 98.81 537 LEU A N 1
ATOM 4075 C CA . LEU A 1 537 ? 16.184 -11.288 -21.153 1.00 98.81 537 LEU A CA 1
ATOM 4076 C C . LEU A 1 537 ? 16.908 -10.349 -20.191 1.00 98.81 537 LEU A C 1
ATOM 4078 O O . LEU A 1 537 ? 17.857 -10.758 -19.526 1.00 98.81 537 LEU A O 1
ATOM 4082 N N . VAL A 1 538 ? 16.467 -9.097 -20.113 1.00 98.75 538 VAL A N 1
ATOM 4083 C CA . VAL A 1 538 ? 17.021 -8.113 -19.178 1.00 98.75 538 VAL A CA 1
ATOM 4084 C C . VAL A 1 538 ? 15.907 -7.610 -18.279 1.00 98.75 538 VAL A C 1
ATOM 4086 O O . VAL A 1 538 ? 14.942 -7.017 -18.764 1.00 98.75 538 VAL A O 1
ATOM 4089 N N . GLY A 1 539 ? 16.044 -7.835 -16.975 1.00 98.31 539 GLY A N 1
ATOM 4090 C CA . GLY A 1 539 ? 15.119 -7.277 -15.999 1.00 98.31 539 GLY A CA 1
ATOM 4091 C C . GLY A 1 539 ? 15.518 -5.866 -15.578 1.00 98.31 539 GLY A C 1
ATOM 4092 O O . GLY A 1 539 ? 16.689 -5.595 -15.324 1.00 98.31 539 GLY A O 1
ATOM 4093 N N . LEU A 1 540 ? 14.541 -4.971 -15.488 1.00 98.50 540 LEU A N 1
ATOM 4094 C CA . LEU A 1 540 ? 14.706 -3.610 -14.977 1.00 98.50 540 LEU A CA 1
ATOM 4095 C C . LEU A 1 540 ? 13.711 -3.407 -13.837 1.00 98.50 540 LEU A C 1
ATOM 4097 O O . LEU A 1 540 ? 12.562 -3.822 -13.955 1.00 98.50 540 LEU A O 1
ATOM 4101 N N . ASN A 1 541 ? 14.105 -2.723 -12.767 1.00 98.06 541 ASN A N 1
ATOM 4102 C CA . ASN A 1 541 ? 13.152 -2.152 -11.815 1.00 98.06 541 ASN A CA 1
ATOM 4103 C C . ASN A 1 541 ? 12.959 -0.668 -12.129 1.00 98.06 541 ASN A C 1
ATOM 4105 O O . ASN A 1 541 ? 13.881 -0.028 -12.635 1.00 98.06 541 ASN A O 1
ATOM 4109 N N . SER A 1 542 ? 11.802 -0.079 -11.816 1.00 97.56 542 SER A N 1
ATOM 4110 C CA . SER A 1 542 ? 11.650 1.385 -11.871 1.00 97.56 542 SER A CA 1
ATOM 4111 C C . SER A 1 542 ? 12.766 2.083 -11.070 1.00 97.56 542 SER A C 1
ATOM 4113 O O . SER A 1 542 ? 13.185 1.532 -10.048 1.00 97.56 542 SER A O 1
ATOM 4115 N N . PRO A 1 543 ? 13.247 3.276 -11.477 1.00 98.25 543 PRO A N 1
ATOM 4116 C CA . PRO A 1 543 ? 14.314 3.976 -10.763 1.00 98.25 543 PRO A CA 1
ATOM 4117 C C . PRO A 1 543 ? 14.030 4.111 -9.261 1.00 98.25 543 PRO A C 1
ATOM 4119 O O . PRO A 1 543 ? 13.036 4.704 -8.834 1.00 98.25 543 PRO A O 1
ATOM 4122 N N . ASN A 1 544 ? 14.909 3.530 -8.448 1.00 97.75 544 ASN A N 1
ATOM 4123 C CA . ASN A 1 544 ? 14.720 3.391 -7.014 1.00 97.75 544 ASN A CA 1
ATOM 4124 C C . ASN A 1 544 ? 15.169 4.666 -6.293 1.00 97.75 544 ASN A C 1
ATOM 4126 O O . ASN A 1 544 ? 16.353 4.884 -6.017 1.00 97.75 544 ASN A O 1
ATOM 4130 N N . ASN A 1 545 ? 14.184 5.503 -5.978 1.00 97.31 545 ASN A N 1
ATOM 4131 C CA . ASN A 1 545 ? 14.335 6.733 -5.203 1.00 97.31 545 ASN A CA 1
ATOM 4132 C C . ASN A 1 545 ? 14.229 6.495 -3.679 1.00 97.31 545 ASN A C 1
ATOM 4134 O O . ASN A 1 545 ? 14.379 7.434 -2.898 1.00 97.31 545 ASN A O 1
ATOM 4138 N N . GLY A 1 546 ? 13.962 5.258 -3.252 1.00 95.62 546 GLY A N 1
ATOM 4139 C CA . GLY A 1 546 ? 13.696 4.866 -1.873 1.00 95.62 546 GLY A CA 1
ATOM 4140 C C . GLY A 1 546 ? 12.243 4.444 -1.642 1.00 95.62 546 GLY A C 1
ATOM 4141 O O . GLY A 1 546 ? 11.534 4.081 -2.573 1.00 95.62 546 GLY A O 1
ATOM 4142 N N . ASN A 1 547 ? 11.802 4.472 -0.384 1.00 93.50 547 ASN A N 1
ATOM 4143 C CA . ASN A 1 547 ? 10.452 4.089 0.037 1.00 93.50 547 ASN A CA 1
ATOM 4144 C C . ASN A 1 547 ? 9.874 5.122 1.022 1.00 93.50 547 ASN A C 1
ATOM 4146 O O . ASN A 1 547 ? 10.525 6.122 1.331 1.00 93.50 547 ASN A O 1
ATOM 4150 N N . ALA A 1 548 ? 8.671 4.874 1.546 1.00 93.19 548 ALA A N 1
ATOM 4151 C CA . ALA A 1 548 ? 7.986 5.790 2.463 1.00 93.19 548 ALA A CA 1
ATOM 4152 C C . ALA A 1 548 ? 8.846 6.265 3.653 1.00 93.19 548 ALA A C 1
ATOM 4154 O O . ALA A 1 548 ? 8.721 7.392 4.115 1.00 93.19 548 ALA A O 1
ATOM 4155 N N . PHE A 1 549 ? 9.813 5.463 4.103 1.00 93.81 549 PHE A N 1
ATOM 4156 C CA . PHE A 1 549 ? 10.628 5.760 5.278 1.00 93.81 549 PHE A CA 1
ATOM 4157 C C . PHE A 1 549 ? 12.083 6.154 4.970 1.00 93.81 549 PHE A C 1
ATOM 4159 O O . PHE A 1 549 ? 12.885 6.249 5.903 1.00 93.81 549 PHE A O 1
ATOM 4166 N N . THR A 1 550 ? 12.456 6.417 3.709 1.00 93.38 550 THR A N 1
ATOM 4167 C CA . THR A 1 550 ? 13.853 6.734 3.314 1.00 93.38 550 THR A CA 1
ATOM 4168 C C . THR A 1 550 ? 14.190 8.224 3.281 1.00 93.38 550 THR A C 1
ATOM 4170 O O . THR A 1 550 ? 15.319 8.595 2.959 1.00 93.38 550 THR A O 1
ATOM 4173 N N . LYS A 1 551 ? 13.244 9.111 3.627 1.00 93.88 551 LYS A N 1
ATOM 4174 C CA . LYS A 1 551 ? 13.426 10.580 3.566 1.00 93.88 551 LYS A CA 1
ATOM 4175 C C . LYS A 1 551 ? 13.909 11.054 2.184 1.00 93.88 551 LYS A C 1
ATOM 4177 O O . LYS A 1 551 ? 14.699 11.998 2.084 1.00 93.88 551 LYS A O 1
ATOM 4182 N N . ALA A 1 552 ? 13.468 10.368 1.129 1.00 96.00 552 ALA A N 1
ATOM 4183 C CA . ALA A 1 552 ? 13.877 10.642 -0.240 1.00 96.00 552 ALA A CA 1
ATOM 4184 C C . ALA A 1 552 ? 13.651 12.117 -0.612 1.00 96.00 552 ALA A C 1
ATOM 4186 O O . ALA A 1 552 ? 12.710 12.763 -0.148 1.00 96.00 552 ALA A O 1
ATOM 4187 N N . GLY A 1 553 ? 14.544 12.662 -1.435 1.00 96.81 553 GLY A N 1
ATOM 4188 C CA . GLY A 1 553 ? 14.513 14.058 -1.880 1.00 96.81 553 GLY A CA 1
ATOM 4189 C C . GLY A 1 553 ? 15.101 15.070 -0.887 1.00 96.81 553 GLY A C 1
ATOM 4190 O O . GLY A 1 553 ? 15.221 16.247 -1.226 1.00 96.81 553 GLY A O 1
ATOM 4191 N N . TRP A 1 554 ? 15.516 14.647 0.315 1.00 96.38 554 TRP A N 1
ATOM 4192 C CA . TRP A 1 554 ? 16.108 15.521 1.334 1.00 96.38 554 TRP A CA 1
ATOM 4193 C C . TRP A 1 554 ? 17.508 15.067 1.765 1.00 96.38 554 TRP A C 1
ATOM 4195 O O . TRP A 1 554 ? 17.726 13.925 2.169 1.00 96.38 554 TRP A O 1
ATOM 4205 N N . ASN A 1 555 ? 18.480 15.976 1.722 1.00 94.06 555 ASN A N 1
ATOM 4206 C CA . ASN A 1 555 ? 19.795 15.789 2.324 1.00 94.06 555 ASN A CA 1
ATOM 4207 C C . ASN A 1 555 ? 19.817 16.444 3.709 1.00 94.06 555 ASN A C 1
ATOM 4209 O O . ASN A 1 555 ? 20.002 17.651 3.858 1.00 94.06 555 ASN A O 1
ATOM 4213 N N . GLN A 1 556 ? 19.650 15.623 4.745 1.00 88.75 556 GLN A N 1
ATOM 4214 C CA . GLN A 1 556 ? 19.542 16.113 6.120 1.00 88.75 556 GLN A CA 1
ATOM 4215 C C . GLN A 1 556 ? 20.815 16.806 6.625 1.00 88.75 556 GLN A C 1
ATOM 4217 O O . GLN A 1 556 ? 20.736 17.668 7.495 1.00 88.75 556 GLN A O 1
ATOM 4222 N N . LYS A 1 557 ? 21.994 16.423 6.114 1.00 89.19 557 LYS A N 1
ATOM 4223 C CA . LYS A 1 557 ? 23.284 16.881 6.653 1.00 89.19 557 LYS A CA 1
ATOM 4224 C C . LYS A 1 557 ? 23.505 18.377 6.439 1.00 89.19 557 LYS A C 1
ATOM 4226 O O . LYS A 1 557 ? 24.074 19.039 7.302 1.00 89.19 557 LYS A O 1
ATOM 4231 N N . ASP A 1 558 ? 23.102 18.882 5.282 1.00 92.88 558 ASP A N 1
ATOM 4232 C CA . ASP A 1 558 ? 23.236 20.288 4.891 1.00 92.88 558 ASP A CA 1
ATOM 4233 C C . ASP A 1 558 ? 21.880 20.983 4.699 1.00 92.88 558 ASP A C 1
ATOM 4235 O O . ASP A 1 558 ? 21.839 22.167 4.371 1.00 92.88 558 ASP A O 1
ATOM 4239 N N . ASN A 1 559 ? 20.785 20.265 4.965 1.00 92.44 559 ASN A N 1
ATOM 4240 C CA . ASN A 1 559 ? 19.410 20.715 4.800 1.00 92.44 559 ASN A CA 1
ATOM 4241 C C . ASN A 1 559 ? 19.104 21.209 3.373 1.00 92.44 559 ASN A C 1
ATOM 4243 O O . ASN A 1 559 ? 18.487 22.259 3.184 1.00 92.44 559 ASN A O 1
ATOM 4247 N N . THR A 1 560 ? 19.561 20.455 2.369 1.00 96.12 560 THR A N 1
ATOM 4248 C CA . THR A 1 560 ? 19.311 20.721 0.943 1.00 96.12 560 THR A CA 1
ATOM 4249 C C . THR A 1 560 ? 18.361 19.696 0.326 1.00 96.12 560 THR A C 1
ATOM 4251 O O . THR A 1 560 ? 18.127 18.627 0.890 1.00 96.12 560 THR A O 1
ATOM 4254 N N . TRP A 1 561 ? 17.807 20.017 -0.843 1.00 97.88 561 TRP A N 1
ATOM 4255 C CA . TRP A 1 561 ? 16.803 19.203 -1.530 1.00 97.88 561 TRP A CA 1
ATOM 4256 C C . TRP A 1 561 ? 17.325 18.741 -2.891 1.00 97.88 561 TRP A C 1
ATOM 4258 O O . TRP A 1 561 ? 18.085 19.459 -3.542 1.00 97.88 561 TRP A O 1
ATOM 4268 N N . TYR A 1 562 ? 16.930 17.542 -3.314 1.00 98.19 562 TYR A N 1
ATOM 4269 C CA . TYR A 1 562 ? 17.271 16.977 -4.622 1.00 98.19 562 TYR A CA 1
ATOM 4270 C C . TYR A 1 562 ? 16.023 16.376 -5.287 1.00 98.19 562 TYR A C 1
ATOM 4272 O O . TYR A 1 562 ? 15.119 15.941 -4.572 1.00 98.19 562 TYR A O 1
ATOM 4280 N N . PRO A 1 563 ? 15.945 16.360 -6.630 1.00 98.31 563 PRO A N 1
ATOM 4281 C CA . PRO A 1 563 ? 14.781 15.823 -7.326 1.00 98.31 563 PRO A CA 1
ATOM 4282 C C . PRO A 1 563 ? 14.717 14.298 -7.200 1.00 98.31 563 PRO A C 1
ATOM 4284 O O . PRO A 1 563 ? 15.739 13.617 -7.342 1.00 98.31 563 PRO A O 1
ATOM 4287 N N . LEU A 1 564 ? 13.507 13.770 -7.008 1.00 98.56 564 LEU A N 1
ATOM 4288 C CA . LEU A 1 564 ? 13.209 12.380 -7.352 1.00 98.56 564 LEU A CA 1
ATOM 4289 C C . LEU A 1 564 ? 13.098 12.264 -8.876 1.00 98.56 564 LEU A C 1
ATOM 4291 O O . LEU A 1 564 ? 12.712 13.224 -9.548 1.00 98.56 564 LEU A O 1
ATOM 4295 N N . THR A 1 565 ? 13.460 11.115 -9.440 1.00 98.38 565 THR A N 1
ATOM 4296 C CA . THR A 1 565 ? 13.551 10.947 -10.896 1.00 98.38 565 THR A CA 1
ATOM 4297 C C . THR A 1 565 ? 12.930 9.649 -11.392 1.00 98.38 565 THR A C 1
ATOM 4299 O O . THR A 1 565 ? 12.940 8.643 -10.693 1.00 98.38 565 THR A O 1
ATOM 4302 N N . LEU A 1 566 ? 12.414 9.682 -12.621 1.00 98.62 566 LEU A N 1
ATOM 4303 C CA . LEU A 1 566 ? 11.845 8.532 -13.327 1.00 98.62 566 LEU A CA 1
ATOM 4304 C C . LEU A 1 566 ? 12.778 8.001 -14.430 1.00 98.62 566 LEU A C 1
ATOM 4306 O O . LEU A 1 566 ? 12.389 7.114 -15.183 1.00 98.62 566 LEU A O 1
ATOM 4310 N N . GLN A 1 567 ? 14.005 8.525 -14.523 1.00 97.75 567 GLN A N 1
ATOM 4311 C CA . GLN A 1 567 ? 15.080 8.017 -15.387 1.00 97.75 567 GLN A CA 1
ATOM 4312 C C . GLN A 1 567 ? 16.212 7.399 -14.555 1.00 97.75 567 GLN A C 1
ATOM 4314 O O . GLN A 1 567 ? 16.409 7.757 -13.393 1.00 97.75 567 GLN A O 1
ATOM 4319 N N . TYR A 1 568 ? 16.970 6.490 -15.163 1.00 98.62 568 TYR A N 1
ATOM 4320 C CA . TYR A 1 568 ? 18.110 5.813 -14.553 1.00 98.62 568 TYR A CA 1
ATOM 4321 C C . TYR A 1 568 ? 19.364 6.691 -14.537 1.00 98.62 568 TYR A C 1
ATOM 4323 O O . TYR A 1 568 ? 20.080 6.753 -13.534 1.00 98.62 568 TYR A O 1
ATOM 4331 N N . LYS A 1 569 ? 19.651 7.398 -15.638 1.00 97.81 569 LYS A N 1
ATOM 4332 C CA . LYS A 1 569 ? 20.787 8.325 -15.690 1.00 97.81 569 LYS A CA 1
ATOM 4333 C C . LYS A 1 569 ? 20.519 9.550 -14.816 1.00 97.81 569 LYS A C 1
ATOM 4335 O O . LYS A 1 569 ? 19.371 9.987 -14.712 1.00 97.81 569 LYS A O 1
ATOM 4340 N N . PRO A 1 570 ? 21.567 10.167 -14.236 1.00 97.38 570 PRO A N 1
ATOM 4341 C CA . PRO A 1 570 ? 21.410 11.366 -13.422 1.00 97.38 570 PRO A CA 1
ATOM 4342 C C . PRO A 1 570 ? 20.652 12.475 -14.159 1.00 97.38 570 PRO A C 1
ATOM 4344 O O . PRO A 1 570 ? 20.978 12.817 -15.296 1.00 97.38 570 PRO A O 1
ATOM 4347 N N . TYR A 1 571 ? 19.673 13.061 -13.478 1.00 98.06 571 TYR A N 1
ATOM 4348 C CA . TYR A 1 571 ? 18.876 14.180 -13.963 1.00 98.06 571 TYR A CA 1
ATOM 4349 C C . TYR A 1 571 ? 19.206 15.434 -13.156 1.00 98.06 571 TYR A C 1
ATOM 4351 O O . TYR A 1 571 ? 19.110 15.423 -11.929 1.00 98.06 571 TYR A O 1
ATOM 4359 N N . THR A 1 572 ? 19.582 16.521 -13.828 1.00 98.44 572 THR A N 1
ATOM 4360 C CA . THR A 1 572 ? 19.779 17.832 -13.199 1.00 98.44 572 THR A CA 1
ATOM 4361 C C . THR A 1 572 ? 18.528 18.683 -13.392 1.00 98.44 572 THR A C 1
ATOM 4363 O O . THR A 1 572 ? 18.107 18.923 -14.517 1.00 98.44 572 THR A O 1
ATOM 4366 N N . ALA A 1 573 ? 17.947 19.164 -12.293 1.00 98.31 573 ALA A N 1
ATOM 4367 C CA . ALA A 1 573 ? 16.713 19.940 -12.300 1.00 98.31 573 ALA A CA 1
ATOM 4368 C C . ALA A 1 573 ? 16.966 21.429 -12.590 1.00 98.31 573 ALA A C 1
ATOM 4370 O O . ALA A 1 573 ? 16.803 22.285 -11.720 1.00 98.31 573 ALA A O 1
ATOM 4371 N N . ASP A 1 574 ? 17.387 21.755 -13.809 1.00 97.50 574 ASP A N 1
ATOM 4372 C CA . ASP A 1 574 ? 17.665 23.126 -14.267 1.00 97.50 574 ASP A CA 1
ATOM 4373 C C . ASP A 1 574 ? 16.739 23.612 -15.401 1.00 97.50 574 ASP A C 1
ATOM 4375 O O . ASP A 1 574 ? 16.878 24.743 -15.884 1.00 97.50 574 ASP A O 1
ATOM 4379 N N . GLY A 1 575 ? 15.762 22.781 -15.779 1.00 96.56 575 GLY A N 1
ATOM 4380 C CA . GLY A 1 575 ? 14.755 23.064 -16.797 1.00 96.56 575 GLY A CA 1
ATOM 4381 C C . GLY A 1 575 ? 13.802 24.210 -16.439 1.00 96.56 575 GLY A C 1
ATOM 4382 O O . GLY A 1 575 ? 13.715 24.672 -15.299 1.00 96.56 575 GLY A O 1
ATOM 4383 N N . ALA A 1 576 ? 13.054 24.680 -17.440 1.00 96.81 576 ALA A N 1
ATOM 4384 C CA . ALA A 1 576 ? 12.151 25.825 -17.293 1.00 96.81 576 ALA A CA 1
ATOM 4385 C C . ALA A 1 576 ? 10.944 25.539 -16.382 1.00 96.81 576 ALA A C 1
ATOM 4387 O O . ALA A 1 576 ? 10.422 26.471 -15.770 1.00 96.81 576 ALA A O 1
ATOM 4388 N N . ASN A 1 577 ? 10.530 24.273 -16.285 1.00 97.81 577 ASN A N 1
ATOM 4389 C CA . ASN A 1 577 ? 9.395 23.841 -15.470 1.00 97.81 577 ASN A CA 1
ATOM 4390 C C . ASN A 1 577 ? 9.768 23.579 -14.001 1.00 97.81 577 ASN A C 1
ATOM 4392 O O . ASN A 1 577 ? 8.893 23.492 -13.145 1.00 97.81 577 ASN A O 1
ATOM 4396 N N . VAL A 1 578 ? 11.062 23.539 -13.669 1.00 98.31 578 VAL A N 1
ATOM 4397 C CA . VAL A 1 578 ? 11.511 23.324 -12.291 1.00 98.31 578 VAL A CA 1
ATOM 4398 C C . VAL A 1 578 ? 11.229 24.566 -11.446 1.00 98.31 578 VAL A C 1
ATOM 4400 O O . VAL A 1 578 ? 11.770 25.656 -11.678 1.00 98.31 578 VAL A O 1
ATOM 4403 N N . ARG A 1 579 ? 10.415 24.406 -10.399 1.00 97.38 579 ARG A N 1
ATOM 4404 C CA . ARG A 1 579 ? 10.088 25.498 -9.476 1.00 97.38 579 ARG A CA 1
ATOM 4405 C C . ARG A 1 579 ? 11.326 25.940 -8.700 1.00 97.38 579 ARG A C 1
ATOM 4407 O O . ARG A 1 579 ? 11.919 25.159 -7.965 1.00 97.38 579 ARG A O 1
ATOM 4414 N N . LYS A 1 580 ? 11.680 27.227 -8.792 1.00 97.62 580 LYS A N 1
ATOM 4415 C CA . LYS A 1 580 ? 12.754 27.866 -7.991 1.00 97.62 580 LYS A CA 1
ATOM 4416 C C . LYS A 1 580 ? 12.348 28.150 -6.546 1.00 97.62 580 LYS A C 1
ATOM 4418 O O . LYS A 1 580 ? 13.198 28.411 -5.694 1.00 97.62 580 LYS A O 1
ATOM 4423 N N . THR A 1 581 ? 11.048 28.135 -6.284 1.00 97.00 581 THR A N 1
ATOM 4424 C CA . THR A 1 581 ? 10.454 28.304 -4.963 1.00 97.00 581 THR A CA 1
ATOM 4425 C C . THR A 1 581 ? 9.410 27.216 -4.794 1.00 97.00 581 THR A C 1
ATOM 4427 O O . THR A 1 581 ? 8.537 27.090 -5.649 1.00 97.00 581 THR A O 1
ATOM 4430 N N . SER A 1 582 ? 9.542 26.409 -3.745 1.00 97.38 582 SER A N 1
ATOM 4431 C CA . SER A 1 582 ? 8.537 25.411 -3.380 1.00 97.38 582 SER A CA 1
ATOM 4432 C C . SER A 1 582 ? 7.224 26.077 -2.967 1.00 97.38 582 SER A C 1
ATOM 4434 O O . SER A 1 582 ? 7.216 27.204 -2.468 1.00 97.38 582 SER A O 1
ATOM 4436 N N . ILE A 1 583 ? 6.124 25.359 -3.163 1.00 97.44 583 ILE A N 1
ATOM 4437 C CA . ILE A 1 583 ? 4.812 25.684 -2.604 1.00 97.44 583 ILE A CA 1
ATOM 4438 C C . ILE A 1 583 ? 4.815 25.327 -1.112 1.00 97.44 583 ILE A C 1
ATOM 4440 O O . ILE A 1 583 ? 4.400 26.122 -0.267 1.00 97.44 583 ILE A O 1
ATOM 4444 N N . GLY A 1 584 ? 5.331 24.138 -0.787 1.00 95.75 584 GLY A N 1
ATOM 4445 C CA . GLY A 1 584 ? 5.485 23.655 0.579 1.00 95.75 584 GLY A CA 1
ATOM 4446 C C . GLY A 1 584 ? 6.661 24.303 1.306 1.00 95.75 584 GLY A C 1
ATOM 4447 O O . GLY A 1 584 ? 7.637 24.744 0.698 1.00 95.75 584 GLY A O 1
ATOM 4448 N N . GLY A 1 585 ? 6.595 24.339 2.635 1.00 95.00 585 GLY A N 1
ATOM 4449 C CA . GLY A 1 585 ? 7.673 24.869 3.465 1.00 95.00 585 GLY A CA 1
ATOM 4450 C C . GLY A 1 585 ? 7.200 25.371 4.822 1.00 95.00 585 GLY A C 1
ATOM 4451 O O . GLY A 1 585 ? 6.143 25.999 4.950 1.00 95.00 585 GLY A O 1
ATOM 4452 N N . ASP A 1 586 ? 8.014 25.124 5.846 1.00 93.06 586 ASP A N 1
ATOM 4453 C CA . ASP A 1 586 ? 7.747 25.632 7.187 1.00 93.06 586 ASP A CA 1
ATOM 4454 C C . ASP A 1 586 ? 7.795 27.164 7.222 1.00 93.06 586 ASP A C 1
ATOM 4456 O O . ASP A 1 586 ? 8.630 27.805 6.576 1.00 93.06 586 ASP A O 1
ATOM 4460 N N . THR A 1 587 ? 6.903 27.770 8.006 1.00 90.38 587 THR A N 1
ATOM 4461 C CA . THR A 1 587 ? 7.005 29.196 8.335 1.00 90.38 587 THR A CA 1
ATOM 4462 C C . THR A 1 587 ? 8.094 29.374 9.392 1.00 90.38 587 THR A C 1
ATOM 4464 O O . THR A 1 587 ? 7.985 28.839 10.495 1.00 90.38 587 THR A O 1
ATOM 4467 N N . LYS A 1 588 ? 9.139 30.135 9.067 1.00 89.50 588 LYS A N 1
ATOM 4468 C CA . LYS A 1 588 ? 10.254 30.440 9.972 1.00 89.50 588 LYS A CA 1
ATOM 4469 C C . LYS A 1 588 ? 9.862 31.502 11.001 1.00 89.50 588 LYS A C 1
ATOM 4471 O O . LYS A 1 588 ? 8.850 32.186 10.858 1.00 89.50 588 LYS A O 1
ATOM 4476 N N . GLU A 1 589 ? 10.692 31.677 12.030 1.00 89.25 589 GLU A N 1
ATOM 4477 C CA . GLU A 1 589 ? 10.461 32.662 13.102 1.00 89.25 589 GLU A CA 1
ATOM 4478 C C . GLU A 1 589 ? 10.335 34.106 12.593 1.00 89.25 589 GLU A C 1
ATOM 4480 O O . GLU A 1 589 ? 9.601 34.904 13.170 1.00 89.25 589 GLU A O 1
ATOM 4485 N N . ASP A 1 590 ? 11.017 34.439 11.494 1.00 91.69 590 ASP A N 1
ATOM 4486 C CA . ASP A 1 590 ? 10.961 35.754 10.847 1.00 91.69 590 ASP A CA 1
ATOM 4487 C C . ASP A 1 590 ? 9.738 35.941 9.925 1.00 91.69 590 ASP A C 1
ATOM 4489 O O . ASP A 1 590 ? 9.590 36.989 9.295 1.00 91.69 590 ASP A O 1
ATOM 4493 N N . GLY A 1 591 ? 8.859 34.937 9.840 1.00 88.25 591 GLY A N 1
ATOM 4494 C CA . GLY A 1 591 ? 7.669 34.925 8.992 1.00 88.25 591 GLY A CA 1
ATOM 4495 C C . GLY A 1 591 ? 7.928 34.539 7.534 1.00 88.25 591 GLY A C 1
ATOM 4496 O O . GLY A 1 591 ? 6.970 34.404 6.772 1.00 88.25 591 GLY A O 1
ATOM 4497 N N . SER A 1 592 ? 9.185 34.336 7.126 1.00 91.44 592 SER A N 1
ATOM 4498 C CA . SER A 1 592 ? 9.504 33.836 5.788 1.00 91.44 592 SER A CA 1
ATOM 4499 C C . SER A 1 592 ? 9.186 32.343 5.654 1.00 91.44 592 SER A C 1
ATOM 4501 O O . SER A 1 592 ? 9.175 31.593 6.633 1.00 91.44 592 SER A O 1
ATOM 4503 N N . LYS A 1 593 ? 8.924 31.895 4.424 1.00 92.31 593 LYS A N 1
ATOM 4504 C CA . LYS A 1 593 ? 8.716 30.477 4.112 1.00 92.31 593 LYS A CA 1
ATOM 4505 C C . LYS A 1 593 ? 10.045 29.785 3.821 1.00 92.31 593 LYS A C 1
ATOM 4507 O O . LYS A 1 593 ? 10.923 30.338 3.154 1.00 92.31 593 LYS A O 1
ATOM 4512 N N . GLU A 1 594 ? 10.215 28.574 4.341 1.00 94.94 594 GLU A N 1
ATOM 4513 C CA . GLU A 1 594 ? 11.257 27.657 3.889 1.00 94.94 594 GLU A CA 1
ATOM 4514 C C . GLU A 1 594 ? 11.090 27.379 2.393 1.00 94.94 594 GLU A C 1
ATOM 4516 O O . GLU A 1 594 ? 9.996 27.078 1.936 1.00 94.94 594 GLU A O 1
ATOM 4521 N N . ASN A 1 595 ? 12.186 27.474 1.640 1.00 96.12 595 ASN A N 1
ATOM 4522 C CA . ASN A 1 595 ? 12.204 27.061 0.247 1.00 96.12 595 ASN A CA 1
ATOM 4523 C C . ASN A 1 595 ? 12.796 25.654 0.161 1.00 96.12 595 ASN A C 1
ATOM 4525 O O . ASN A 1 595 ? 13.985 25.465 0.419 1.00 96.12 595 ASN A O 1
ATOM 4529 N N . ARG A 1 596 ? 11.955 24.693 -0.207 1.00 97.31 596 ARG A N 1
ATOM 4530 C CA . ARG A 1 596 ? 12.283 23.285 -0.423 1.00 97.31 596 ARG A CA 1
ATOM 4531 C C . ARG A 1 596 ? 12.544 22.932 -1.889 1.00 97.31 596 ARG A C 1
ATOM 4533 O O . ARG A 1 596 ? 12.593 21.757 -2.237 1.00 97.31 596 ARG A O 1
ATOM 4540 N N . SER A 1 597 ? 12.688 23.938 -2.751 1.00 97.94 597 SER A N 1
ATOM 4541 C CA . SER A 1 597 ? 13.071 23.749 -4.149 1.00 97.94 597 SER A CA 1
ATOM 4542 C C . SER A 1 597 ? 14.410 23.018 -4.267 1.00 97.94 597 SER A C 1
ATOM 4544 O O . SER A 1 597 ? 15.358 23.292 -3.529 1.00 97.94 597 SER A O 1
ATOM 4546 N N . TYR A 1 598 ? 14.489 22.138 -5.260 1.00 98.19 598 TYR A N 1
ATOM 4547 C CA . TYR A 1 598 ? 15.699 21.436 -5.679 1.00 98.19 598 TYR A CA 1
ATOM 4548 C C . TYR A 1 598 ? 16.280 21.996 -6.992 1.00 98.19 598 TYR A C 1
ATOM 4550 O O . TYR A 1 598 ? 17.042 21.311 -7.671 1.00 98.19 598 TYR A O 1
ATOM 4558 N N . PHE A 1 599 ? 15.927 23.230 -7.384 1.00 98.38 599 PHE A N 1
ATOM 4559 C CA . PHE A 1 599 ? 16.424 23.842 -8.622 1.00 98.38 599 PHE A CA 1
ATOM 4560 C C . PHE A 1 599 ? 17.962 23.832 -8.684 1.00 98.38 599 PHE A C 1
ATOM 4562 O O . PHE A 1 599 ? 18.643 24.333 -7.787 1.00 98.38 599 PHE A O 1
ATOM 4569 N N . GLY A 1 600 ? 18.507 23.280 -9.768 1.00 98.25 600 GLY A N 1
ATOM 4570 C CA . GLY A 1 600 ? 19.937 23.099 -10.017 1.00 98.25 600 GLY A CA 1
ATOM 4571 C C . GLY A 1 600 ? 20.570 21.884 -9.326 1.00 98.25 600 GLY A C 1
ATOM 4572 O O . GLY A 1 600 ? 21.747 21.609 -9.557 1.00 98.25 600 GLY A O 1
ATOM 4573 N N . ALA A 1 601 ? 19.830 21.148 -8.493 1.00 98.44 601 ALA A N 1
ATOM 4574 C CA . ALA A 1 601 ? 20.306 19.904 -7.898 1.00 98.44 601 ALA A CA 1
ATOM 4575 C C . ALA A 1 601 ? 20.187 18.734 -8.886 1.00 98.44 601 ALA A C 1
ATOM 4577 O O . ALA A 1 601 ? 19.458 18.794 -9.874 1.00 98.44 601 ALA A O 1
ATOM 4578 N N . THR A 1 602 ? 20.923 17.657 -8.616 1.00 98.31 602 THR A N 1
ATOM 4579 C CA . THR A 1 602 ? 20.908 16.431 -9.427 1.00 98.31 602 THR A CA 1
ATOM 4580 C C . THR A 1 602 ? 20.296 15.281 -8.639 1.00 98.31 602 THR A C 1
ATOM 4582 O O . THR A 1 602 ? 20.551 15.156 -7.436 1.00 98.31 602 THR A O 1
ATOM 4585 N N . SER A 1 603 ? 19.482 14.472 -9.315 1.00 97.81 603 SER A N 1
ATOM 4586 C CA . SER A 1 603 ? 18.807 13.301 -8.761 1.00 97.81 603 SER A CA 1
ATOM 4587 C C . SER A 1 603 ? 19.787 12.221 -8.310 1.00 97.81 603 SER A C 1
ATOM 4589 O O . SER A 1 603 ? 20.979 12.232 -8.638 1.00 97.81 603 SER A O 1
ATOM 4591 N N . LYS A 1 604 ? 19.269 11.276 -7.524 1.00 94.81 604 LYS A N 1
ATOM 4592 C CA . LYS A 1 604 ? 19.996 10.103 -7.041 1.00 94.81 604 LYS A CA 1
ATOM 4593 C C . LYS A 1 604 ? 19.044 8.918 -7.017 1.00 94.81 604 LYS A C 1
ATOM 4595 O O . LYS A 1 604 ? 17.937 9.056 -6.509 1.00 94.81 604 LYS A O 1
ATOM 4600 N N . ILE A 1 605 ? 19.511 7.777 -7.504 1.00 97.62 605 ILE A N 1
ATOM 4601 C CA . ILE A 1 605 ? 18.826 6.487 -7.407 1.00 97.62 605 ILE A CA 1
ATOM 4602 C C . ILE A 1 605 ? 19.826 5.420 -6.972 1.00 97.62 605 ILE A C 1
ATOM 4604 O O . ILE A 1 605 ? 21.037 5.606 -7.128 1.00 97.62 605 ILE A O 1
ATOM 4608 N N . SER A 1 606 ? 19.334 4.315 -6.427 1.00 97.19 606 SER A N 1
ATOM 4609 C CA . SER A 1 606 ? 20.187 3.241 -5.911 1.00 97.19 606 SER A CA 1
ATOM 4610 C C . SER A 1 606 ? 20.447 2.108 -6.915 1.00 97.19 606 SER A C 1
ATOM 4612 O O . SER A 1 606 ? 21.435 1.392 -6.749 1.00 97.19 606 SER A O 1
ATOM 4614 N N . ASN A 1 607 ? 19.648 2.004 -7.985 1.00 97.56 607 ASN A N 1
ATOM 4615 C CA . ASN A 1 607 ? 19.674 0.921 -8.983 1.00 97.56 607 ASN A CA 1
ATOM 4616 C C . ASN A 1 607 ? 20.050 1.379 -10.410 1.00 97.56 607 ASN A C 1
ATOM 4618 O O . ASN A 1 607 ? 19.556 0.832 -11.393 1.00 97.56 607 ASN A O 1
ATOM 4622 N N . ALA A 1 608 ? 20.932 2.374 -10.567 1.00 97.38 608 ALA A N 1
ATOM 4623 C CA . ALA A 1 608 ? 21.408 2.784 -11.901 1.00 97.38 608 ALA A CA 1
ATOM 4624 C C . ALA A 1 608 ? 22.034 1.620 -12.706 1.00 97.38 608 ALA A C 1
ATOM 4626 O O . ALA A 1 608 ? 22.003 1.633 -13.937 1.00 97.38 608 ALA A O 1
ATOM 4627 N N . ALA A 1 609 ? 22.534 0.594 -12.006 1.00 97.38 609 ALA A N 1
ATOM 4628 C CA . ALA A 1 609 ? 23.080 -0.624 -12.593 1.00 97.38 609 ALA A CA 1
ATOM 4629 C C . ALA A 1 609 ? 22.063 -1.421 -13.430 1.00 97.38 609 ALA A C 1
ATOM 4631 O O . ALA A 1 609 ? 22.486 -2.160 -14.315 1.00 97.38 609 ALA A O 1
ATOM 4632 N N . ASP A 1 610 ? 20.750 -1.236 -13.231 1.00 98.38 610 ASP A N 1
ATOM 4633 C CA . ASP A 1 610 ? 19.721 -1.890 -14.052 1.00 98.38 610 ASP A CA 1
ATOM 4634 C C . ASP A 1 610 ? 19.823 -1.443 -15.521 1.00 98.38 610 ASP A C 1
ATOM 4636 O O . ASP A 1 610 ? 19.792 -2.268 -16.438 1.00 98.38 610 ASP A O 1
ATOM 4640 N N . LEU A 1 611 ? 20.035 -0.142 -15.764 1.00 98.62 611 LEU A N 1
ATOM 4641 C CA . LEU A 1 611 ? 20.277 0.363 -17.117 1.00 98.62 611 LEU A CA 1
ATOM 4642 C C . LEU A 1 611 ? 21.660 -0.060 -17.633 1.00 98.62 611 LEU A C 1
ATOM 4644 O O . LEU A 1 611 ? 21.789 -0.413 -18.801 1.00 98.62 611 LEU A O 1
ATOM 4648 N N . GLU A 1 612 ? 22.687 -0.079 -16.781 1.00 98.31 612 GLU A N 1
ATOM 4649 C CA . GLU A 1 612 ? 24.031 -0.535 -17.175 1.00 98.31 612 GLU A CA 1
ATOM 4650 C C . GLU A 1 612 ? 24.037 -2.023 -17.578 1.00 98.31 612 GLU A C 1
ATOM 4652 O O . GLU A 1 612 ? 24.762 -2.426 -18.492 1.00 98.31 612 GLU A O 1
ATOM 4657 N N . ALA A 1 613 ? 23.216 -2.853 -16.927 1.00 98.62 613 ALA A N 1
ATOM 4658 C CA . ALA A 1 613 ? 22.973 -4.247 -17.288 1.00 98.62 613 ALA A CA 1
ATOM 4659 C C . ALA A 1 613 ? 22.318 -4.371 -18.668 1.00 98.62 613 ALA A C 1
ATOM 4661 O O . ALA A 1 613 ? 22.773 -5.167 -19.496 1.00 98.62 613 ALA A O 1
ATOM 4662 N N . PHE A 1 614 ? 21.314 -3.536 -18.947 1.00 98.81 614 PHE A N 1
ATOM 4663 C CA . PHE A 1 614 ? 20.686 -3.449 -20.263 1.00 98.81 614 PHE A CA 1
ATOM 4664 C C . PHE A 1 614 ? 21.669 -3.013 -21.356 1.00 98.81 614 PHE A C 1
ATOM 4666 O O . PHE A 1 614 ? 21.828 -3.713 -22.358 1.00 98.81 614 PHE A O 1
ATOM 4673 N N . GLU A 1 615 ? 22.377 -1.900 -21.154 1.00 98.75 615 GLU A N 1
ATOM 4674 C CA . GLU A 1 615 ? 23.347 -1.363 -22.114 1.00 98.75 615 GLU A CA 1
ATOM 4675 C C . GLU A 1 615 ? 24.452 -2.386 -22.415 1.00 98.75 615 GLU A C 1
ATOM 4677 O O . GLU A 1 615 ? 24.753 -2.653 -23.581 1.00 98.75 615 GLU A O 1
ATOM 4682 N N . ARG A 1 616 ? 24.988 -3.050 -21.381 1.00 98.50 616 ARG A N 1
ATOM 4683 C CA . ARG A 1 616 ? 25.983 -4.120 -21.533 1.00 98.50 616 ARG A CA 1
ATOM 4684 C C . ARG A 1 616 ? 25.454 -5.286 -22.364 1.00 98.50 616 ARG A C 1
ATOM 4686 O O . ARG A 1 616 ? 26.191 -5.839 -23.183 1.00 98.50 616 ARG A O 1
ATOM 4693 N N . ALA A 1 617 ? 24.198 -5.679 -22.168 1.00 98.69 617 ALA A N 1
ATOM 4694 C CA . ALA A 1 617 ? 23.613 -6.779 -22.918 1.00 98.69 617 ALA A CA 1
ATOM 4695 C C . ALA A 1 617 ? 23.408 -6.431 -24.400 1.00 98.69 617 ALA A C 1
ATOM 4697 O O . ALA A 1 617 ? 23.786 -7.219 -25.272 1.00 98.69 617 ALA A O 1
ATOM 4698 N N . VAL A 1 618 ? 22.921 -5.223 -24.693 1.00 98.69 618 VAL A N 1
ATOM 4699 C CA . VAL A 1 618 ? 22.799 -4.693 -26.061 1.00 98.69 618 VAL A CA 1
ATOM 4700 C C . VAL A 1 618 ? 24.168 -4.620 -26.749 1.00 98.69 618 VAL A C 1
ATOM 4702 O O . VAL A 1 618 ? 24.318 -5.025 -27.907 1.00 98.69 618 VAL A O 1
ATOM 4705 N N . GLU A 1 619 ? 25.200 -4.151 -26.044 1.00 98.50 619 GLU A N 1
ATOM 4706 C CA . GLU A 1 619 ? 26.568 -4.110 -26.564 1.00 98.50 619 GLU A CA 1
ATOM 4707 C C . GLU A 1 619 ? 27.122 -5.507 -26.864 1.00 98.50 619 GLU A C 1
ATOM 4709 O O . GLU A 1 619 ? 27.748 -5.704 -27.911 1.00 98.50 619 GLU A O 1
ATOM 4714 N N . ALA A 1 620 ? 26.860 -6.489 -25.998 1.00 98.38 620 ALA A N 1
ATOM 4715 C CA . ALA A 1 620 ? 27.276 -7.872 -26.203 1.00 98.38 620 ALA A CA 1
ATOM 4716 C C . ALA A 1 620 ? 26.598 -8.500 -27.434 1.00 98.38 620 ALA A C 1
ATOM 4718 O O . ALA A 1 620 ? 27.275 -9.132 -28.252 1.00 98.38 620 ALA A O 1
ATOM 4719 N N . VAL A 1 621 ? 25.291 -8.270 -27.624 1.00 98.50 621 VAL A N 1
ATOM 4720 C CA . VAL A 1 621 ? 24.556 -8.706 -28.826 1.00 98.50 621 VAL A CA 1
ATOM 4721 C C . VAL A 1 621 ? 25.178 -8.093 -30.075 1.00 98.50 621 VAL A C 1
ATOM 4723 O O . VAL A 1 621 ? 25.562 -8.822 -30.994 1.00 98.50 621 VAL A O 1
ATOM 4726 N N . LYS A 1 622 ? 25.401 -6.776 -30.082 1.00 97.75 622 LYS A N 1
ATOM 4727 C CA . LYS A 1 622 ? 26.044 -6.080 -31.203 1.00 97.75 622 LYS A CA 1
ATOM 4728 C C . LYS A 1 622 ? 27.446 -6.620 -31.501 1.00 97.75 622 LYS A C 1
ATOM 4730 O O . LYS A 1 622 ? 27.792 -6.812 -32.667 1.00 97.75 622 LYS A O 1
ATOM 4735 N N . ALA A 1 623 ? 28.253 -6.876 -30.471 1.00 97.44 623 ALA A N 1
ATOM 4736 C CA . ALA A 1 623 ? 29.608 -7.407 -30.613 1.00 97.44 623 ALA A CA 1
ATOM 4737 C C . ALA A 1 623 ? 29.630 -8.847 -31.154 1.00 97.44 623 ALA A C 1
ATOM 4739 O O . ALA A 1 623 ? 30.578 -9.223 -31.843 1.00 97.44 623 ALA A O 1
ATOM 4740 N N . SER A 1 624 ? 28.583 -9.635 -30.888 1.00 97.19 624 SER A N 1
ATOM 4741 C CA . SER A 1 624 ? 28.449 -10.998 -31.413 1.00 97.19 624 SER A CA 1
ATOM 4742 C C . SER A 1 624 ? 28.226 -11.048 -32.932 1.00 97.19 624 SER A C 1
ATOM 4744 O O . SER A 1 624 ? 28.498 -12.071 -33.561 1.00 97.19 624 SER A O 1
ATOM 4746 N N . GLY A 1 625 ? 27.727 -9.955 -33.529 1.00 95.81 625 GLY A N 1
ATOM 4747 C CA . GLY A 1 625 ? 27.362 -9.881 -34.948 1.00 95.81 625 GLY A CA 1
ATOM 4748 C C . GLY A 1 625 ? 26.150 -10.736 -35.334 1.00 95.81 625 GLY A C 1
ATOM 4749 O O . GLY A 1 625 ? 25.901 -10.930 -36.525 1.00 95.81 625 GLY A O 1
ATOM 4750 N N . LYS A 1 626 ? 25.423 -11.270 -34.349 1.00 95.56 626 LYS A N 1
ATOM 4751 C CA . LYS A 1 626 ? 24.208 -12.061 -34.535 1.00 95.56 626 LYS A CA 1
ATOM 4752 C C . LYS A 1 626 ? 22.958 -11.221 -34.309 1.00 95.56 626 LYS A C 1
ATOM 4754 O O . LYS A 1 626 ? 22.988 -10.218 -33.606 1.00 95.56 626 LYS A O 1
ATOM 4759 N N . ASP A 1 627 ? 21.862 -11.705 -34.872 1.00 95.75 627 ASP A N 1
ATOM 4760 C CA . ASP A 1 627 ? 20.514 -11.203 -34.634 1.00 95.75 627 ASP A CA 1
ATOM 4761 C C . ASP A 1 627 ? 19.912 -11.966 -33.441 1.00 95.75 627 ASP A C 1
ATOM 4763 O O . ASP A 1 627 ? 19.282 -13.008 -33.618 1.00 95.75 627 ASP A O 1
ATOM 4767 N N . ILE A 1 628 ? 20.251 -11.535 -32.220 1.00 98.44 628 ILE A N 1
ATOM 4768 C CA . ILE A 1 628 ? 19.737 -12.117 -30.969 1.00 98.44 628 ILE A CA 1
ATOM 4769 C C . ILE A 1 628 ? 18.721 -11.126 -30.393 1.00 98.44 628 ILE A C 1
ATOM 4771 O O . ILE A 1 628 ? 19.115 -9.991 -30.124 1.00 98.44 628 ILE A O 1
ATOM 4775 N N . PRO A 1 629 ? 17.458 -11.528 -30.169 1.00 98.31 629 PRO A N 1
ATOM 4776 C CA . PRO A 1 629 ? 16.447 -10.624 -29.642 1.00 98.31 629 PRO A CA 1
ATOM 4777 C C . PRO A 1 629 ? 16.748 -10.206 -28.198 1.00 98.31 629 PRO A C 1
ATOM 4779 O O . PRO A 1 629 ? 17.135 -11.041 -27.372 1.00 98.31 629 PRO A O 1
ATOM 4782 N N . VAL A 1 630 ? 16.510 -8.929 -27.892 1.00 98.75 630 VAL A N 1
ATOM 4783 C CA . VAL A 1 630 ? 16.620 -8.340 -26.550 1.00 98.75 630 VAL A CA 1
ATOM 4784 C C . VAL A 1 630 ? 15.229 -7.995 -26.023 1.00 98.75 630 VAL A C 1
ATOM 4786 O O . VAL A 1 630 ? 14.577 -7.070 -26.510 1.00 98.75 630 VAL A O 1
ATOM 4789 N N . LEU A 1 631 ? 14.774 -8.732 -25.008 1.00 98.81 631 LEU A N 1
ATOM 4790 C CA . LEU A 1 631 ? 13.490 -8.500 -24.351 1.00 98.81 631 LEU A CA 1
ATOM 4791 C C . LEU A 1 631 ? 13.715 -7.844 -22.985 1.00 98.81 631 LEU A C 1
ATOM 4793 O O . LEU A 1 631 ? 14.468 -8.351 -22.149 1.00 98.81 631 LEU A O 1
ATOM 4797 N N . THR A 1 632 ? 13.038 -6.722 -22.754 1.00 98.88 632 THR A N 1
ATOM 4798 C CA . THR A 1 632 ? 13.059 -5.990 -21.484 1.00 98.88 632 THR A CA 1
ATOM 4799 C C . THR A 1 632 ? 11.872 -6.408 -20.622 1.00 98.88 632 THR A C 1
ATOM 4801 O O . THR A 1 632 ? 10.723 -6.269 -21.043 1.00 98.88 632 THR A O 1
ATOM 4804 N N . LEU A 1 633 ? 12.149 -6.893 -19.412 1.00 98.81 633 LEU A N 1
ATOM 4805 C CA . LEU A 1 633 ? 11.157 -7.258 -18.400 1.00 98.81 633 LEU A CA 1
ATOM 4806 C C . LEU A 1 633 ? 11.189 -6.193 -17.296 1.00 98.81 633 LEU A C 1
ATOM 4808 O O . LEU A 1 633 ? 12.069 -6.201 -16.440 1.00 98.81 633 LEU A O 1
ATOM 4812 N N . LEU A 1 634 ? 10.265 -5.236 -17.340 1.00 98.75 634 LEU A N 1
ATOM 4813 C CA . LEU A 1 634 ? 10.225 -4.110 -16.409 1.00 98.75 634 LEU A CA 1
ATOM 4814 C C . LEU A 1 634 ? 9.296 -4.403 -15.222 1.00 98.75 634 LEU A C 1
ATOM 4816 O O . LEU A 1 634 ? 8.096 -4.601 -15.398 1.00 98.75 634 LEU A O 1
ATOM 4820 N N . ARG A 1 635 ? 9.831 -4.342 -14.004 1.00 98.31 635 ARG A N 1
ATOM 4821 C CA . ARG A 1 635 ? 9.069 -4.315 -12.750 1.00 98.31 635 ARG A CA 1
ATOM 4822 C C . ARG A 1 635 ? 8.857 -2.868 -12.337 1.00 98.31 635 ARG A C 1
ATOM 4824 O O . ARG A 1 635 ? 9.796 -2.184 -11.926 1.00 98.31 635 ARG A O 1
ATOM 4831 N N . ALA A 1 636 ? 7.634 -2.382 -12.482 1.00 97.06 636 ALA A N 1
ATOM 4832 C CA . ALA A 1 636 ? 7.313 -0.983 -12.259 1.00 97.06 636 ALA A CA 1
ATOM 4833 C C . ALA A 1 636 ? 6.534 -0.794 -10.951 1.00 97.06 636 ALA A C 1
ATOM 4835 O O . ALA A 1 636 ? 5.432 -1.311 -10.793 1.00 97.06 636 ALA A O 1
ATOM 4836 N N . ASN A 1 637 ? 7.092 0.005 -10.038 1.00 94.38 637 ASN A N 1
ATOM 4837 C CA . ASN A 1 637 ? 6.355 0.580 -8.902 1.00 94.38 637 ASN A CA 1
ATOM 4838 C C . ASN A 1 637 ? 5.887 2.016 -9.198 1.00 94.38 637 ASN A C 1
ATOM 4840 O O . ASN A 1 637 ? 4.902 2.499 -8.641 1.00 94.38 637 ASN A O 1
ATOM 4844 N N . ASN A 1 638 ? 6.593 2.669 -10.118 1.00 95.81 638 ASN A N 1
ATOM 4845 C CA . ASN A 1 638 ? 6.348 4.000 -10.651 1.00 95.81 638 ASN A CA 1
ATOM 4846 C C . ASN A 1 638 ? 6.490 3.947 -12.180 1.00 95.81 638 ASN A C 1
ATOM 4848 O O . ASN A 1 638 ? 7.143 3.030 -12.697 1.00 95.81 638 ASN A O 1
ATOM 4852 N N . PRO A 1 639 ? 5.926 4.919 -12.917 1.00 97.56 639 PRO A N 1
ATOM 4853 C CA . PRO A 1 639 ? 6.244 5.059 -14.330 1.00 97.56 639 PRO A CA 1
ATOM 4854 C C . PRO A 1 639 ? 7.743 5.331 -14.530 1.00 97.56 639 PRO A C 1
ATOM 4856 O O . PRO A 1 639 ? 8.420 5.842 -13.641 1.00 97.56 639 PRO A O 1
ATOM 4859 N N . VAL A 1 640 ? 8.271 4.995 -15.705 1.00 98.31 640 VAL A N 1
ATOM 4860 C CA . VAL A 1 640 ? 9.684 5.227 -16.062 1.00 98.31 640 VAL A CA 1
ATOM 4861 C C . VAL A 1 640 ? 9.781 6.087 -17.314 1.00 98.31 640 VAL A C 1
ATOM 4863 O O . VAL A 1 640 ? 8.828 6.149 -18.086 1.00 98.31 640 VAL A O 1
ATOM 4866 N N . ILE A 1 641 ? 10.934 6.714 -17.544 1.00 98.62 641 ILE A N 1
ATOM 4867 C CA . ILE A 1 641 ? 11.270 7.386 -18.804 1.00 98.62 641 ILE A CA 1
ATOM 4868 C C . ILE A 1 641 ? 11.823 6.331 -19.772 1.00 98.62 641 ILE A C 1
ATOM 4870 O O . ILE A 1 641 ? 12.978 5.922 -19.644 1.00 98.62 641 ILE A O 1
ATOM 4874 N N . PRO A 1 642 ? 11.045 5.876 -20.772 1.00 98.50 642 PRO A N 1
ATOM 4875 C CA . PRO A 1 642 ? 11.436 4.726 -21.591 1.00 98.50 642 PRO A CA 1
ATOM 4876 C C . PRO A 1 642 ? 12.556 5.045 -22.584 1.00 98.50 642 PRO A C 1
ATOM 4878 O O . PRO A 1 642 ? 13.191 4.137 -23.117 1.00 98.50 642 PRO A O 1
ATOM 4881 N N . ALA A 1 643 ? 12.808 6.334 -22.833 1.00 98.25 643 ALA A N 1
ATOM 4882 C CA . ALA A 1 643 ? 13.763 6.824 -23.822 1.00 98.25 643 ALA A CA 1
ATOM 4883 C C . ALA A 1 643 ? 15.192 6.277 -23.645 1.00 98.25 643 ALA A C 1
ATOM 4885 O O . ALA A 1 643 ? 15.969 6.292 -24.598 1.00 98.25 643 ALA A O 1
ATOM 4886 N N . GLU A 1 644 ? 15.548 5.815 -22.445 1.00 97.88 644 GLU A N 1
ATOM 4887 C CA . GLU A 1 644 ? 16.878 5.286 -22.143 1.00 97.88 644 GLU A CA 1
ATOM 4888 C C . GLU A 1 644 ? 17.111 3.861 -22.661 1.00 97.88 644 GLU A C 1
ATOM 4890 O O . GLU A 1 644 ? 18.266 3.488 -22.859 1.00 97.88 644 GLU A O 1
ATOM 4895 N N . PHE A 1 645 ? 16.050 3.088 -22.916 1.00 98.44 645 PHE A N 1
ATOM 4896 C CA . PHE A 1 645 ? 16.164 1.680 -23.310 1.00 98.44 645 PHE A CA 1
ATOM 4897 C C . PHE A 1 645 ? 15.272 1.275 -24.493 1.00 98.44 645 PHE A C 1
ATOM 4899 O O . PHE A 1 645 ? 15.669 0.407 -25.269 1.00 98.44 645 PHE A O 1
ATOM 4906 N N . GLU A 1 646 ? 14.118 1.923 -24.706 1.00 98.56 646 GLU A N 1
ATOM 4907 C CA . GLU A 1 646 ? 13.085 1.445 -25.641 1.00 98.56 646 GLU A CA 1
ATOM 4908 C C . GLU A 1 646 ? 13.601 1.173 -27.055 1.00 98.56 646 GLU A C 1
ATOM 4910 O O . GLU A 1 646 ? 13.277 0.141 -27.646 1.00 98.56 646 GLU A O 1
ATOM 4915 N N . ALA A 1 647 ? 14.410 2.080 -27.604 1.00 97.56 647 ALA A N 1
ATOM 4916 C CA . ALA A 1 647 ? 14.873 1.981 -28.984 1.00 97.56 647 ALA A CA 1
ATOM 4917 C C . ALA A 1 647 ? 15.758 0.745 -29.230 1.00 97.56 647 ALA A C 1
ATOM 4919 O O . ALA A 1 647 ? 15.856 0.289 -30.368 1.00 97.56 647 ALA A O 1
ATOM 4920 N N . ALA A 1 648 ? 16.398 0.218 -28.181 1.00 98.06 648 ALA A N 1
ATOM 4921 C CA . ALA A 1 648 ? 17.253 -0.964 -28.239 1.00 98.06 648 ALA A CA 1
ATOM 4922 C C . ALA A 1 648 ? 16.553 -2.253 -27.767 1.00 98.06 648 ALA A C 1
ATOM 4924 O O . ALA A 1 648 ? 17.142 -3.325 -27.876 1.00 98.06 648 ALA A O 1
ATOM 4925 N N . SER A 1 649 ? 15.317 -2.164 -27.266 1.00 98.56 649 SER A N 1
ATOM 4926 C CA . SER A 1 649 ? 14.488 -3.323 -26.928 1.00 98.56 649 SER A CA 1
ATOM 4927 C C . SER A 1 649 ? 13.702 -3.797 -28.152 1.00 98.56 649 SER A C 1
ATOM 4929 O O . SER A 1 649 ? 13.026 -2.997 -28.809 1.00 98.56 649 SER A O 1
ATOM 4931 N N . ASP A 1 650 ? 13.713 -5.101 -28.424 1.00 98.31 650 ASP A N 1
ATOM 4932 C CA . ASP A 1 650 ? 12.851 -5.713 -29.443 1.00 98.31 650 ASP A CA 1
ATOM 4933 C C . ASP A 1 650 ? 11.438 -5.982 -28.915 1.00 98.31 650 ASP A C 1
ATOM 4935 O O . ASP A 1 650 ? 10.460 -5.935 -29.669 1.00 98.31 650 ASP A O 1
ATOM 4939 N N . ALA A 1 651 ? 11.329 -6.231 -27.610 1.00 98.50 651 ALA A N 1
ATOM 4940 C CA . ALA A 1 651 ? 10.069 -6.296 -26.889 1.00 98.50 651 ALA A CA 1
ATOM 4941 C C . ALA A 1 651 ? 10.211 -5.728 -25.472 1.00 98.50 651 ALA A C 1
ATOM 4943 O O . ALA A 1 651 ? 11.288 -5.787 -24.875 1.00 98.50 651 ALA A O 1
ATOM 4944 N N . ILE A 1 652 ? 9.120 -5.182 -24.936 1.00 98.81 652 ILE A N 1
ATOM 4945 C CA . ILE A 1 652 ? 9.044 -4.651 -23.571 1.00 98.81 652 ILE A CA 1
ATOM 4946 C C . ILE A 1 652 ? 7.762 -5.173 -22.933 1.00 98.81 652 ILE A C 1
ATOM 4948 O O . ILE A 1 652 ? 6.671 -4.870 -23.420 1.00 98.81 652 ILE A O 1
ATOM 4952 N N . VAL A 1 653 ? 7.906 -5.911 -21.836 1.00 98.69 653 VAL A N 1
ATOM 4953 C CA . VAL A 1 653 ? 6.798 -6.344 -20.975 1.00 98.69 653 VAL A CA 1
ATOM 4954 C C . VAL A 1 653 ? 6.945 -5.700 -19.601 1.00 98.69 653 VAL A C 1
ATOM 4956 O O . VAL A 1 653 ? 8.061 -5.534 -19.108 1.00 98.69 653 VAL A O 1
ATOM 4959 N N . VAL A 1 654 ? 5.828 -5.308 -18.997 1.00 98.81 654 VAL A N 1
ATOM 4960 C CA . VAL A 1 654 ? 5.788 -4.555 -17.741 1.00 98.81 654 VAL A CA 1
ATOM 4961 C C . VAL A 1 654 ? 4.860 -5.240 -16.754 1.00 98.81 654 VAL A C 1
ATOM 4963 O O . VAL A 1 654 ? 3.725 -5.568 -17.092 1.00 98.81 654 VAL A O 1
ATOM 4966 N N . GLY A 1 655 ? 5.338 -5.424 -15.530 1.00 98.31 655 GLY A N 1
ATOM 4967 C CA . GLY A 1 655 ? 4.577 -5.974 -14.415 1.00 98.31 655 GLY A CA 1
ATOM 4968 C C . GLY A 1 655 ? 4.526 -4.973 -13.273 1.00 98.31 655 GLY A C 1
ATOM 4969 O O . GLY A 1 655 ? 5.524 -4.314 -12.970 1.00 98.31 655 GLY A O 1
ATOM 4970 N N . PHE A 1 656 ? 3.364 -4.875 -12.637 1.00 98.06 656 PHE A N 1
ATOM 4971 C CA . PHE A 1 656 ? 3.134 -4.030 -11.470 1.00 98.06 656 PHE A CA 1
ATOM 4972 C C . PHE A 1 656 ? 2.846 -4.947 -10.281 1.00 98.06 656 PHE A C 1
ATOM 4974 O O . PHE A 1 656 ? 1.761 -5.511 -10.158 1.00 98.06 656 PHE A O 1
ATOM 4981 N N . GLY A 1 657 ? 3.866 -5.166 -9.452 1.00 95.94 657 GLY A N 1
ATOM 4982 C CA . GLY A 1 657 ? 3.792 -6.067 -8.303 1.00 95.94 657 GLY A CA 1
ATOM 4983 C C . GLY A 1 657 ? 3.474 -7.528 -8.638 1.00 95.94 657 GLY A C 1
ATOM 4984 O O . GLY A 1 657 ? 2.709 -8.161 -7.926 1.00 95.94 657 GLY A O 1
ATOM 4985 N N . THR A 1 658 ? 4.039 -8.062 -9.722 1.00 97.62 658 THR A N 1
ATOM 4986 C CA . THR A 1 658 ? 3.881 -9.464 -10.152 1.00 97.62 658 THR A CA 1
ATOM 4987 C C . THR A 1 658 ? 5.136 -10.286 -9.859 1.00 97.62 658 THR A C 1
ATOM 4989 O O . THR A 1 658 ? 6.224 -9.721 -9.749 1.00 97.62 658 THR A O 1
ATOM 4992 N N . ALA A 1 659 ? 5.015 -11.615 -9.843 1.00 97.56 659 ALA A N 1
ATOM 4993 C CA . ALA A 1 659 ? 6.171 -12.506 -9.873 1.00 97.56 659 ALA A CA 1
ATOM 4994 C C . ALA A 1 659 ? 6.953 -12.400 -11.200 1.00 97.56 659 ALA A C 1
ATOM 4996 O O . ALA A 1 659 ? 6.366 -12.147 -12.260 1.00 97.56 659 ALA A O 1
ATOM 4997 N N . ASP A 1 660 ? 8.259 -12.688 -11.170 1.00 97.44 660 ASP A N 1
ATOM 4998 C CA . ASP A 1 660 ? 9.094 -12.767 -12.386 1.00 97.44 660 ASP A CA 1
ATOM 4999 C C . ASP A 1 660 ? 8.563 -13.812 -13.380 1.00 97.44 660 ASP A C 1
ATOM 5001 O O . ASP A 1 660 ? 8.632 -13.618 -14.595 1.00 97.44 660 ASP A O 1
ATOM 5005 N N . GLU A 1 661 ? 7.987 -14.910 -12.884 1.00 98.31 661 GLU A N 1
ATOM 5006 C CA . GLU A 1 661 ? 7.410 -15.960 -13.724 1.00 98.31 661 GLU A CA 1
ATOM 5007 C C . GLU A 1 661 ? 6.264 -15.463 -14.619 1.00 98.31 661 GLU A C 1
ATOM 5009 O O . GLU A 1 661 ? 6.160 -15.912 -15.763 1.00 98.31 661 GLU A O 1
ATOM 5014 N N . ALA A 1 662 ? 5.456 -14.497 -14.165 1.00 98.50 662 ALA A N 1
ATOM 5015 C CA . ALA A 1 662 ? 4.415 -13.889 -14.997 1.00 98.50 662 ALA A CA 1
ATOM 5016 C C . ALA A 1 662 ? 5.027 -13.136 -16.189 1.00 98.50 662 ALA A C 1
ATOM 5018 O O . ALA A 1 662 ? 4.619 -13.340 -17.334 1.00 98.50 662 ALA A O 1
ATOM 5019 N N . LEU A 1 663 ? 6.063 -12.330 -15.934 1.00 98.56 663 LEU A N 1
ATOM 5020 C CA . LEU A 1 663 ? 6.783 -11.582 -16.968 1.00 98.56 663 LEU A CA 1
ATOM 5021 C C . LEU A 1 663 ? 7.448 -12.514 -17.982 1.00 98.56 663 LEU A C 1
ATOM 5023 O O . LEU A 1 663 ? 7.334 -12.294 -19.187 1.00 98.56 663 LEU A O 1
ATOM 5027 N N . VAL A 1 664 ? 8.109 -13.573 -17.505 1.00 98.69 664 VAL A N 1
ATOM 5028 C CA . VAL A 1 664 ? 8.776 -14.558 -18.367 1.00 98.69 664 VAL A CA 1
ATOM 5029 C C . VAL A 1 664 ? 7.763 -15.283 -19.251 1.00 98.69 664 VAL A C 1
ATOM 5031 O O . VAL A 1 664 ? 7.984 -15.386 -20.454 1.00 98.69 664 VAL A O 1
ATOM 5034 N N . ARG A 1 665 ? 6.625 -15.739 -18.713 1.00 98.50 665 ARG A N 1
ATOM 5035 C CA . ARG A 1 665 ? 5.608 -16.436 -19.522 1.00 98.50 665 ARG A CA 1
ATOM 5036 C C . ARG A 1 665 ? 5.051 -15.561 -20.645 1.00 98.50 665 ARG A C 1
ATOM 5038 O O . ARG A 1 665 ? 4.887 -16.060 -21.758 1.00 98.50 665 ARG A O 1
ATOM 5045 N N . ILE A 1 666 ? 4.822 -14.275 -20.387 1.00 98.50 666 ILE A N 1
ATOM 5046 C CA . ILE A 1 666 ? 4.358 -13.325 -21.410 1.00 98.50 666 ILE A CA 1
ATOM 5047 C C . ILE A 1 666 ? 5.471 -13.029 -22.423 1.00 98.50 666 ILE A C 1
ATOM 5049 O O . ILE A 1 666 ? 5.232 -13.092 -23.627 1.00 98.50 666 ILE A O 1
ATOM 5053 N N . ALA A 1 667 ? 6.708 -12.802 -21.969 1.00 98.38 667 ALA A N 1
ATOM 5054 C CA . ALA A 1 667 ? 7.861 -12.568 -22.845 1.00 98.38 667 ALA A CA 1
ATOM 5055 C C . ALA A 1 667 ? 8.157 -13.754 -23.785 1.00 98.38 667 ALA A C 1
ATOM 5057 O O . ALA A 1 667 ? 8.633 -13.560 -24.903 1.00 98.38 667 ALA A O 1
ATOM 5058 N N . LEU A 1 668 ? 7.850 -14.980 -23.355 1.00 98.38 668 LEU A N 1
ATOM 5059 C CA . LEU A 1 668 ? 7.983 -16.194 -24.164 1.00 98.38 668 LEU A CA 1
ATOM 5060 C C . LEU A 1 668 ? 6.757 -16.496 -25.036 1.00 98.38 668 LEU A C 1
ATOM 5062 O O . LEU A 1 668 ? 6.804 -17.433 -25.830 1.00 98.38 668 LEU A O 1
ATOM 5066 N N . GLY A 1 669 ? 5.674 -15.722 -24.912 1.00 98.00 669 GLY A N 1
ATOM 5067 C CA . GLY A 1 669 ? 4.426 -15.965 -25.635 1.00 98.00 669 GLY A CA 1
ATOM 5068 C C . GLY A 1 669 ? 3.685 -17.224 -25.176 1.00 98.00 669 GLY A C 1
ATOM 5069 O O . GLY A 1 669 ? 2.888 -17.774 -25.931 1.00 98.00 669 GLY A O 1
ATOM 5070 N N . LEU A 1 670 ? 3.932 -17.686 -23.945 1.00 98.19 670 LEU A N 1
ATOM 5071 C CA . LEU A 1 670 ? 3.252 -18.838 -23.335 1.00 98.19 670 LEU A CA 1
ATOM 5072 C C . LEU A 1 670 ? 1.878 -18.476 -22.752 1.00 98.19 670 LEU A C 1
ATOM 5074 O O . LEU A 1 670 ? 1.167 -19.346 -22.251 1.00 98.19 670 LEU A O 1
ATOM 5078 N N . HIS A 1 671 ? 1.542 -17.189 -22.754 1.00 97.69 671 HIS A N 1
ATOM 5079 C CA . HIS A 1 671 ? 0.253 -16.634 -22.375 1.00 97.69 671 HIS A CA 1
ATOM 5080 C C . HIS A 1 671 ? 0.042 -15.319 -23.140 1.00 97.69 671 HIS A C 1
ATOM 5082 O O . HIS A 1 671 ? 1.015 -14.644 -23.483 1.00 97.69 671 HIS A O 1
ATOM 5088 N N . GLU A 1 672 ? -1.209 -14.958 -23.419 1.00 95.88 672 GLU A N 1
ATOM 5089 C CA . GLU A 1 672 ? -1.539 -13.685 -24.068 1.00 95.88 672 GLU A CA 1
ATOM 5090 C C . GLU A 1 672 ? -1.397 -12.514 -23.084 1.00 95.88 672 GLU A C 1
ATOM 5092 O O . GLU A 1 672 ? -1.662 -12.653 -21.888 1.00 95.88 672 GLU A O 1
ATOM 5097 N N . SER A 1 673 ? -0.984 -11.351 -23.582 1.00 93.56 673 SER A N 1
ATOM 5098 C CA . SER A 1 673 ? -0.948 -10.120 -22.795 1.00 93.56 673 SER A CA 1
ATOM 5099 C C . SER A 1 673 ? -2.302 -9.422 -22.890 1.00 93.56 673 SER A C 1
ATOM 5101 O O . SER A 1 673 ? -2.768 -9.081 -23.978 1.00 93.56 673 SER A O 1
ATOM 5103 N N . ASN A 1 674 ? -2.925 -9.215 -21.729 1.00 94.94 674 ASN A N 1
ATOM 5104 C CA . ASN A 1 674 ? -4.206 -8.516 -21.592 1.00 94.94 674 ASN A CA 1
ATOM 5105 C C . ASN A 1 674 ? -4.093 -7.229 -20.758 1.00 94.94 674 ASN A C 1
ATOM 5107 O O . ASN A 1 674 ? -5.055 -6.462 -20.680 1.00 94.94 674 ASN A O 1
ATOM 5111 N N . GLY A 1 675 ? -2.931 -6.991 -20.142 1.00 98.00 675 GLY A N 1
ATOM 5112 C CA . GLY A 1 675 ? -2.705 -5.853 -19.266 1.00 98.00 675 GLY A CA 1
ATOM 5113 C C . GLY A 1 675 ? -2.629 -4.534 -20.027 1.00 98.00 675 GLY A C 1
ATOM 5114 O O . GLY A 1 675 ? -2.158 -4.462 -21.165 1.00 98.00 675 GLY A O 1
ATOM 5115 N N . ARG A 1 676 ? -3.050 -3.463 -19.360 1.00 98.44 676 ARG A N 1
ATOM 5116 C CA . ARG A 1 676 ? -3.009 -2.082 -19.850 1.00 98.44 676 ARG A CA 1
ATOM 5117 C C . ARG A 1 676 ? -2.356 -1.181 -18.812 1.00 98.44 676 ARG A C 1
ATOM 5119 O O . ARG A 1 676 ? -2.469 -1.423 -17.616 1.00 98.44 676 ARG A O 1
ATOM 5126 N N . LEU A 1 677 ? -1.684 -0.124 -19.257 1.00 98.75 677 LEU A N 1
ATOM 5127 C CA . LEU A 1 677 ? -1.007 0.817 -18.369 1.00 98.75 677 LEU A CA 1
ATOM 5128 C C . LEU A 1 677 ? -1.995 1.493 -17.399 1.00 98.75 677 LEU A C 1
ATOM 5130 O O . LEU A 1 677 ? -2.875 2.225 -17.853 1.00 98.75 677 LEU A O 1
ATOM 5134 N N . PRO A 1 678 ? -1.833 1.329 -16.072 1.00 98.25 678 PRO A N 1
ATOM 5135 C CA . PRO A 1 678 ? -2.648 2.034 -15.083 1.00 98.25 678 PRO A CA 1
ATOM 5136 C C . PRO A 1 678 ? -2.170 3.480 -14.839 1.00 98.25 678 PRO A C 1
ATOM 5138 O O . PRO A 1 678 ? -2.824 4.222 -14.105 1.00 98.25 678 PRO A O 1
ATOM 5141 N N . MET A 1 679 ? -1.036 3.872 -15.438 1.00 98.19 679 MET A N 1
ATOM 5142 C CA . MET A 1 679 ? -0.442 5.213 -15.398 1.00 98.19 679 MET A CA 1
ATOM 5143 C C . MET A 1 679 ? 0.312 5.522 -16.700 1.00 98.19 679 MET A C 1
ATOM 5145 O O . MET A 1 679 ? 0.916 4.627 -17.294 1.00 98.19 679 MET A O 1
ATOM 5149 N N . GLN A 1 680 ? 0.354 6.791 -17.096 1.00 98.62 680 GLN A N 1
ATOM 5150 C CA . GLN A 1 680 ? 1.169 7.301 -18.194 1.00 98.62 680 GLN A CA 1
ATOM 5151 C C . GLN A 1 680 ? 2.664 7.077 -17.951 1.00 98.62 680 GLN A C 1
ATOM 5153 O O . GLN A 1 680 ? 3.194 7.384 -16.882 1.00 98.62 680 GLN A O 1
ATOM 5158 N N . PHE A 1 681 ? 3.380 6.615 -18.978 1.00 98.75 681 PHE A N 1
ATOM 5159 C CA . PHE A 1 681 ? 4.844 6.623 -18.968 1.00 98.75 681 PHE A CA 1
ATOM 5160 C C . PHE A 1 681 ? 5.338 7.915 -19.632 1.00 98.75 681 PHE A C 1
ATOM 5162 O O . PHE A 1 681 ? 5.087 8.121 -20.825 1.00 98.75 681 PHE A O 1
ATOM 5169 N N . PRO A 1 682 ? 6.015 8.811 -18.892 1.00 98.62 682 PRO A N 1
ATOM 5170 C CA . PRO A 1 682 ? 6.354 10.140 -19.376 1.00 98.62 682 PRO A CA 1
ATOM 5171 C C . PRO A 1 682 ? 7.447 10.105 -20.440 1.00 98.62 682 PRO A C 1
ATOM 5173 O O . PRO A 1 682 ? 8.347 9.264 -20.440 1.00 98.62 682 PRO A O 1
ATOM 5176 N N . LYS A 1 683 ? 7.404 11.093 -21.330 1.00 98.56 683 LYS A N 1
ATOM 5177 C CA . LYS A 1 683 ? 8.410 11.283 -22.372 1.00 98.56 683 LYS A CA 1
ATOM 5178 C C . LYS A 1 683 ? 9.805 11.596 -21.811 1.00 98.56 683 LYS A C 1
ATOM 5180 O O . LYS A 1 683 ? 10.794 11.092 -22.340 1.00 98.56 683 LYS A O 1
ATOM 5185 N N . ASP A 1 684 ? 9.881 12.476 -20.817 1.00 98.44 684 ASP A N 1
ATOM 5186 C CA . ASP A 1 684 ? 11.116 13.010 -20.238 1.00 98.44 684 ASP A CA 1
ATOM 5187 C C . ASP A 1 684 ? 10.846 13.619 -18.846 1.00 98.44 684 ASP A C 1
ATOM 5189 O O . ASP A 1 684 ? 9.697 13.755 -18.428 1.00 98.44 684 ASP A O 1
ATOM 5193 N N . MET A 1 685 ? 11.899 13.985 -18.105 1.00 98.44 685 MET A N 1
ATOM 5194 C CA . MET A 1 685 ? 11.727 14.638 -16.800 1.00 98.44 685 MET A CA 1
ATOM 5195 C C . MET A 1 685 ? 11.130 16.046 -16.915 1.00 98.44 685 MET A C 1
ATOM 5197 O O . MET A 1 685 ? 10.522 16.506 -15.959 1.00 98.44 685 MET A O 1
ATOM 5201 N N . ASP A 1 686 ? 11.250 16.740 -18.052 1.00 98.12 686 ASP A N 1
ATOM 5202 C CA . ASP A 1 686 ? 10.717 18.105 -18.181 1.00 98.12 686 ASP A CA 1
ATOM 5203 C C . ASP A 1 686 ? 9.185 18.116 -18.112 1.00 98.12 686 ASP A C 1
ATOM 5205 O O . ASP A 1 686 ? 8.609 18.947 -17.411 1.00 98.12 686 ASP A O 1
ATOM 5209 N N . THR A 1 687 ? 8.519 17.142 -18.746 1.00 98.31 687 THR A N 1
ATOM 5210 C CA . THR A 1 687 ? 7.069 16.989 -18.566 1.00 98.31 687 THR A CA 1
ATOM 5211 C C . THR A 1 687 ? 6.680 16.549 -17.154 1.00 98.31 687 THR A C 1
ATOM 5213 O O . THR A 1 687 ? 5.579 16.875 -16.725 1.00 98.31 687 THR A O 1
ATOM 5216 N N . VAL A 1 688 ? 7.554 15.840 -16.432 1.00 98.56 688 VAL A N 1
ATOM 5217 C CA . VAL A 1 688 ? 7.328 15.448 -15.029 1.00 98.56 688 VAL A CA 1
ATOM 5218 C C . VAL A 1 688 ? 7.450 16.655 -14.100 1.00 98.56 688 VAL A C 1
ATOM 5220 O O . VAL A 1 688 ? 6.706 16.767 -13.140 1.00 98.56 688 VAL A O 1
ATOM 5223 N N . GLU A 1 689 ? 8.348 17.598 -14.382 1.00 98.56 689 GLU A N 1
ATOM 5224 C CA . GLU A 1 689 ? 8.427 18.853 -13.621 1.00 98.56 689 GLU A CA 1
ATOM 5225 C C . GLU A 1 689 ? 7.272 19.808 -13.935 1.00 98.56 689 GLU A C 1
ATOM 5227 O O . GLU A 1 689 ? 6.925 20.647 -13.108 1.00 98.56 689 GLU A O 1
ATOM 5232 N N . ALA A 1 690 ? 6.699 19.708 -15.138 1.00 98.19 690 ALA A N 1
ATOM 5233 C CA . ALA A 1 690 ? 5.530 20.486 -15.539 1.00 98.19 690 ALA A CA 1
ATOM 5234 C C . ALA A 1 690 ? 4.220 19.964 -14.928 1.00 98.19 690 ALA A C 1
ATOM 5236 O O . ALA A 1 690 ? 3.264 20.740 -14.840 1.00 98.19 690 ALA A O 1
ATOM 5237 N N . ASN A 1 691 ? 4.187 18.686 -14.525 1.00 98.06 691 ASN A N 1
ATOM 5238 C CA . ASN A 1 691 ? 3.047 18.064 -13.860 1.00 98.06 691 ASN A CA 1
ATOM 5239 C C . ASN A 1 691 ? 2.634 18.888 -12.639 1.00 98.06 691 ASN A C 1
ATOM 5241 O O . ASN A 1 691 ? 3.456 19.318 -11.823 1.00 98.06 691 ASN A O 1
ATOM 5245 N N . LYS A 1 692 ? 1.332 19.108 -12.519 1.00 98.38 692 LYS A N 1
ATOM 5246 C CA . LYS A 1 692 ? 0.732 19.586 -11.281 1.00 98.38 692 LYS A CA 1
ATOM 5247 C C . LYS A 1 692 ? 0.480 18.384 -10.391 1.00 98.38 692 LYS A C 1
ATOM 5249 O O . LYS A 1 692 ? -0.272 17.499 -10.781 1.00 98.38 692 LYS A O 1
ATOM 5254 N N . GLU A 1 693 ? 1.045 18.402 -9.188 1.00 98.25 693 GLU A N 1
ATOM 5255 C CA . GLU A 1 693 ? 1.044 17.249 -8.280 1.00 98.25 693 GLU A CA 1
ATOM 5256 C C . GLU A 1 693 ? -0.344 16.643 -8.015 1.00 98.25 693 GLU A C 1
ATOM 5258 O O . GLU A 1 693 ? -0.461 15.448 -7.763 1.00 98.25 693 GLU A O 1
ATOM 5263 N N . ASP A 1 694 ? -1.404 17.452 -8.067 1.00 98.31 694 ASP A N 1
ATOM 5264 C CA . ASP A 1 694 ? -2.788 17.045 -7.827 1.00 98.31 694 ASP A CA 1
ATOM 5265 C C . ASP A 1 694 ? -3.583 16.675 -9.091 1.00 98.31 694 ASP A C 1
ATOM 5267 O O . ASP A 1 694 ? -4.756 16.304 -8.985 1.00 98.31 694 ASP A O 1
ATOM 5271 N N . VAL A 1 695 ? -2.991 16.779 -10.282 1.00 98.38 695 VAL A N 1
ATOM 5272 C CA . VAL A 1 695 ? -3.673 16.530 -11.558 1.00 98.38 695 VAL A CA 1
ATOM 5273 C C . VAL A 1 695 ? -3.184 15.208 -12.160 1.00 98.38 695 VAL A C 1
ATOM 5275 O O . VAL A 1 695 ? -2.034 15.122 -12.587 1.00 98.38 695 VAL A O 1
ATOM 5278 N N . PRO A 1 696 ? -4.036 14.169 -12.215 1.00 97.12 696 PRO A N 1
ATOM 5279 C CA . PRO A 1 696 ? -3.676 12.914 -12.866 1.00 97.12 696 PRO A CA 1
ATOM 5280 C C . PRO A 1 696 ? -3.560 13.081 -14.384 1.00 97.12 696 PRO A C 1
ATOM 5282 O O . PRO A 1 696 ? -4.197 13.966 -14.963 1.00 97.12 696 PRO A O 1
ATOM 5285 N N . LYS A 1 697 ? -2.829 12.179 -15.055 1.00 97.19 697 LYS A N 1
ATOM 5286 C CA . LYS A 1 697 ? -2.686 12.175 -16.524 1.00 97.19 697 LYS A CA 1
ATOM 5287 C C . LYS A 1 697 ? -2.157 13.496 -17.105 1.00 97.19 697 LYS A C 1
ATOM 5289 O O . LYS A 1 697 ? -2.512 13.888 -18.220 1.00 97.19 697 LYS A O 1
ATOM 5294 N N . ASP A 1 698 ? -1.334 14.202 -16.333 1.00 97.75 698 ASP A N 1
ATOM 5295 C CA . ASP A 1 698 ? -0.805 15.534 -16.657 1.00 97.75 698 ASP A CA 1
ATOM 5296 C C . ASP A 1 698 ? 0.671 15.477 -17.081 1.00 97.75 698 ASP A C 1
ATOM 5298 O O . ASP A 1 698 ? 1.454 16.389 -16.818 1.00 97.75 698 ASP A O 1
ATOM 5302 N N . VAL A 1 699 ? 1.075 14.388 -17.742 1.00 98.38 699 VAL A N 1
ATOM 5303 C CA . VAL A 1 699 ? 2.366 14.303 -18.432 1.00 98.38 699 VAL A CA 1
ATOM 5304 C C . VAL A 1 699 ? 2.161 14.080 -19.926 1.00 98.38 699 VAL A C 1
ATOM 5306 O O . VAL A 1 699 ? 1.138 13.581 -20.381 1.00 98.38 699 VAL A O 1
ATOM 5309 N N . THR A 1 700 ? 3.155 14.451 -20.729 1.00 98.62 700 THR A N 1
ATOM 5310 C CA . THR A 1 700 ? 3.222 14.053 -22.136 1.00 98.62 700 THR A CA 1
ATOM 5311 C C . THR A 1 700 ? 3.720 12.609 -22.201 1.00 98.62 700 THR A C 1
ATOM 5313 O O . THR A 1 700 ? 4.878 12.375 -21.834 1.00 98.62 700 THR A O 1
ATOM 5316 N N . PRO A 1 701 ? 2.918 11.644 -22.688 1.00 98.62 701 PRO A N 1
ATOM 5317 C CA . PRO A 1 701 ? 3.354 10.256 -22.741 1.00 98.62 701 PRO A CA 1
ATOM 5318 C C . PRO A 1 701 ? 4.485 10.044 -23.752 1.00 98.62 701 PRO A C 1
ATOM 5320 O O . PRO A 1 701 ? 4.592 10.746 -24.766 1.00 98.62 701 PRO A O 1
ATOM 5323 N N . TYR A 1 702 ? 5.332 9.051 -23.494 1.00 98.75 702 TYR A N 1
ATOM 5324 C CA . TYR A 1 702 ? 6.384 8.646 -24.417 1.00 98.75 702 TYR A CA 1
ATOM 5325 C C . TYR A 1 702 ? 5.789 8.032 -25.691 1.00 98.75 702 TYR A C 1
ATOM 5327 O O . TYR A 1 702 ? 4.825 7.265 -25.641 1.00 98.75 702 TYR A O 1
ATOM 5335 N N . LYS A 1 703 ? 6.385 8.361 -26.842 1.00 98.56 703 LYS A N 1
ATOM 5336 C CA . LYS A 1 703 ? 6.063 7.747 -28.131 1.00 98.56 703 LYS A CA 1
ATOM 5337 C C . LYS A 1 703 ? 7.251 6.925 -28.610 1.00 98.56 703 LYS A C 1
ATOM 5339 O O . LYS A 1 703 ? 8.325 7.487 -28.817 1.00 98.56 703 LYS A O 1
ATOM 5344 N N . ASP A 1 704 ? 7.028 5.631 -28.784 1.00 97.88 704 ASP A N 1
ATOM 5345 C CA . ASP A 1 704 ? 8.067 4.660 -29.105 1.00 97.88 704 ASP A CA 1
ATOM 5346 C C . ASP A 1 704 ? 8.484 4.693 -30.587 1.00 97.88 704 ASP A C 1
ATOM 5348 O O . ASP A 1 704 ? 7.909 5.402 -31.427 1.00 97.88 704 ASP A O 1
ATOM 5352 N N . SER A 1 705 ? 9.506 3.903 -30.916 1.00 96.06 705 SER A N 1
ATOM 5353 C CA . SER A 1 7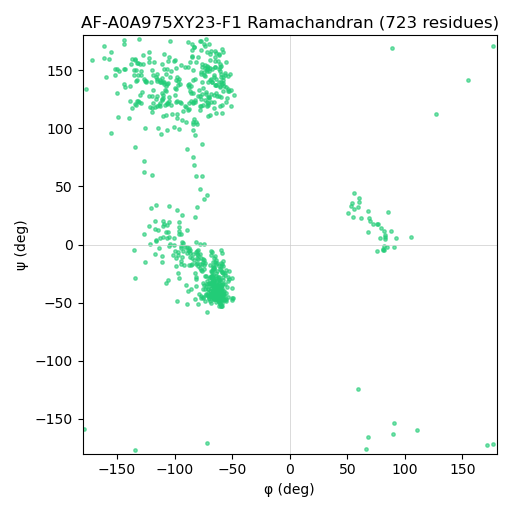05 ? 10.027 3.773 -32.280 1.00 96.06 705 SER A CA 1
ATOM 5354 C C . SER A 1 705 ? 9.061 3.109 -33.278 1.00 96.06 705 SER A C 1
ATOM 5356 O O . SER A 1 705 ? 9.205 3.315 -34.487 1.00 96.06 705 SER A O 1
ATOM 5358 N N . ALA A 1 706 ? 8.059 2.364 -32.800 1.00 93.69 706 ALA A N 1
ATOM 5359 C CA . ALA A 1 706 ? 7.001 1.745 -33.603 1.00 93.69 706 ALA A CA 1
ATOM 5360 C C . ALA A 1 706 ? 5.780 2.669 -33.804 1.00 93.69 706 ALA A C 1
ATOM 5362 O O . ALA A 1 706 ? 4.897 2.380 -34.614 1.00 93.69 706 ALA A O 1
ATOM 5363 N N . GLY A 1 707 ? 5.753 3.819 -33.128 1.00 95.31 707 GLY A N 1
ATOM 5364 C CA . GLY A 1 707 ? 4.684 4.806 -33.191 1.00 95.31 707 GLY A CA 1
ATOM 5365 C C . GLY A 1 707 ? 3.591 4.634 -32.137 1.00 95.31 707 GLY A C 1
ATOM 5366 O O . GLY A 1 707 ? 2.622 5.398 -32.185 1.00 95.31 707 GLY A O 1
ATOM 5367 N N . ASN A 1 708 ? 3.750 3.703 -31.196 1.00 97.00 708 ASN A N 1
ATOM 5368 C CA . ASN A 1 708 ? 2.873 3.530 -30.046 1.00 97.00 708 ASN A CA 1
ATOM 5369 C C . ASN A 1 708 ? 3.072 4.661 -29.036 1.00 97.00 708 ASN A C 1
ATOM 5371 O O . ASN A 1 708 ? 4.158 5.225 -28.918 1.00 97.00 708 ASN A O 1
ATOM 5375 N N . THR A 1 709 ? 2.025 4.998 -28.290 1.00 98.12 709 THR A N 1
ATOM 5376 C CA . THR A 1 709 ? 2.073 6.015 -27.235 1.00 98.12 709 THR A CA 1
ATOM 5377 C C . THR A 1 709 ? 1.740 5.354 -25.909 1.00 98.12 709 THR A C 1
ATOM 5379 O O . THR A 1 709 ? 0.669 4.769 -25.781 1.00 98.12 709 THR A O 1
ATOM 5382 N N . TYR A 1 710 ? 2.652 5.437 -24.941 1.00 98.44 710 TYR A N 1
ATOM 5383 C CA . TYR A 1 710 ? 2.529 4.779 -23.635 1.00 98.44 710 TYR A CA 1
ATOM 5384 C C . TYR A 1 710 ? 1.648 5.605 -22.684 1.00 98.44 710 TYR A C 1
ATOM 5386 O O . TYR A 1 710 ? 2.091 6.091 -21.643 1.00 98.44 710 TYR A O 1
ATOM 5394 N N . ASP A 1 711 ? 0.410 5.826 -23.119 1.00 98.44 711 ASP A N 1
ATOM 5395 C CA . ASP A 1 711 ? -0.632 6.551 -22.396 1.00 98.44 711 ASP A CA 1
ATOM 5396 C C . ASP A 1 711 ? -1.385 5.622 -21.426 1.00 98.44 711 ASP A C 1
ATOM 5398 O O . ASP A 1 711 ? -1.281 4.396 -21.513 1.00 98.44 711 ASP A O 1
ATOM 5402 N N . TYR A 1 712 ? -2.179 6.199 -20.525 1.00 98.31 712 TYR A N 1
ATOM 5403 C CA . TYR A 1 712 ? -3.105 5.445 -19.682 1.00 98.31 712 TYR A CA 1
ATOM 5404 C C . TYR A 1 712 ? -4.006 4.538 -20.538 1.00 98.31 712 TYR A C 1
ATOM 5406 O O . TYR A 1 712 ? -4.601 4.975 -21.526 1.00 98.31 712 TYR A O 1
ATOM 5414 N N . GLY A 1 713 ? -4.126 3.270 -20.149 1.00 98.06 713 GLY A N 1
ATOM 5415 C CA . GLY A 1 713 ? -4.917 2.265 -20.860 1.00 98.06 713 GLY A CA 1
ATOM 5416 C C . GLY A 1 713 ? -4.215 1.619 -22.056 1.00 98.06 713 GLY A C 1
ATOM 5417 O O . GLY A 1 713 ? -4.799 0.738 -22.684 1.00 98.06 713 GLY A O 1
ATOM 5418 N N . PHE A 1 714 ? -2.978 2.007 -22.379 1.00 98.56 714 PHE A N 1
ATOM 5419 C CA . PHE A 1 714 ? -2.236 1.401 -23.481 1.00 98.56 714 PHE A CA 1
ATOM 5420 C C . PHE A 1 714 ? -1.673 0.017 -23.118 1.00 98.56 714 PHE A C 1
ATOM 5422 O O . PHE A 1 714 ? -1.149 -0.191 -22.027 1.00 98.56 714 PHE A O 1
ATOM 5429 N N . GLY A 1 715 ? -1.733 -0.911 -24.069 1.00 98.44 715 GLY A N 1
ATOM 5430 C CA . GLY A 1 715 ? -1.119 -2.237 -24.027 1.00 98.44 715 GLY A CA 1
ATOM 5431 C C . GLY A 1 715 ? -1.264 -2.908 -25.393 1.00 98.44 715 GLY A C 1
ATOM 5432 O O . GLY A 1 715 ? -2.115 -2.505 -26.192 1.00 98.44 715 GLY A O 1
ATOM 5433 N N . LEU A 1 716 ? -0.428 -3.902 -25.684 1.00 98.38 716 LEU A N 1
ATOM 5434 C CA . LEU A 1 716 ? -0.444 -4.665 -26.932 1.00 98.38 716 LEU A CA 1
ATOM 5435 C C . LEU A 1 716 ? -0.782 -6.135 -26.669 1.00 98.38 716 LEU A C 1
ATOM 5437 O O . LEU A 1 716 ? -0.294 -6.718 -25.705 1.00 98.38 716 LEU A O 1
ATOM 5441 N N . HIS A 1 717 ? -1.520 -6.753 -27.588 1.00 96.12 717 HIS A N 1
ATOM 5442 C CA . HIS A 1 717 ? -1.525 -8.209 -27.716 1.00 96.12 717 HIS A CA 1
ATOM 5443 C C . HIS A 1 717 ? -0.194 -8.704 -28.303 1.00 96.12 717 HIS A C 1
ATOM 5445 O O . HIS A 1 717 ? 0.567 -7.945 -28.917 1.00 96.12 717 HIS A O 1
ATOM 5451 N N . ALA A 1 718 ? 0.068 -10.007 -28.203 1.00 92.75 718 ALA A N 1
ATOM 5452 C CA . ALA A 1 718 ? 1.245 -10.653 -28.774 1.00 92.75 718 ALA A CA 1
ATOM 5453 C C . ALA A 1 718 ? 1.351 -10.470 -30.300 1.00 92.75 718 ALA A C 1
ATOM 5455 O O . ALA A 1 718 ? 2.450 -10.502 -30.846 1.00 92.75 718 ALA A O 1
ATOM 5456 N N . ASP A 1 719 ? 0.245 -10.225 -31.010 1.00 92.50 719 ASP A N 1
ATOM 5457 C CA . ASP A 1 719 ? 0.268 -9.916 -32.447 1.00 92.50 719 ASP A CA 1
ATOM 5458 C C . ASP A 1 719 ? 0.672 -8.461 -32.778 1.00 92.50 719 ASP A C 1
ATOM 5460 O O . ASP A 1 719 ? 0.733 -8.086 -33.953 1.00 92.50 719 ASP A O 1
ATOM 5464 N N . GLY A 1 720 ? 0.968 -7.653 -31.754 1.00 92.00 720 GLY A N 1
ATOM 5465 C CA . GLY A 1 720 ? 1.407 -6.264 -31.860 1.00 92.00 720 GLY A CA 1
ATOM 5466 C C . GLY A 1 720 ? 0.272 -5.256 -32.042 1.00 92.00 720 GLY A C 1
ATOM 5467 O O . GLY A 1 720 ? 0.548 -4.072 -32.243 1.00 92.00 720 GLY A O 1
ATOM 5468 N N . LYS A 1 721 ? -0.998 -5.679 -31.998 1.00 93.62 721 LYS A N 1
ATOM 5469 C CA . LYS A 1 721 ? -2.130 -4.748 -32.043 1.00 93.62 721 LYS A CA 1
ATOM 5470 C C . LYS A 1 721 ? -2.421 -4.162 -30.661 1.00 93.62 721 LYS A C 1
ATOM 5472 O O . LYS A 1 721 ? -2.371 -4.900 -29.678 1.00 93.62 721 LYS A O 1
ATOM 5477 N N . PRO A 1 722 ? -2.795 -2.872 -30.584 1.00 95.81 722 PRO A N 1
ATOM 5478 C CA . PRO A 1 722 ? -3.302 -2.288 -29.353 1.00 95.81 722 PRO A CA 1
ATOM 5479 C C . PRO A 1 722 ? -4.544 -3.017 -28.851 1.00 95.81 722 PRO A C 1
ATOM 5481 O O . PRO A 1 722 ? -5.448 -3.328 -29.631 1.00 95.81 722 PRO A O 1
ATOM 5484 N N . ILE A 1 723 ? -4.592 -3.230 -27.543 1.00 95.94 723 ILE A N 1
ATOM 5485 C CA . ILE A 1 723 ? -5.770 -3.727 -26.844 1.00 95.94 723 ILE A CA 1
ATOM 5486 C C . ILE A 1 723 ? -6.806 -2.586 -26.808 1.00 95.94 723 ILE A C 1
ATOM 5488 O O . ILE A 1 723 ? -6.460 -1.448 -26.490 1.00 95.94 723 ILE A O 1
ATOM 5492 N N . THR A 1 724 ? -8.064 -2.851 -27.179 1.00 87.00 724 THR A N 1
ATOM 5493 C CA . THR A 1 724 ? -9.092 -1.793 -27.357 1.00 87.00 724 THR A CA 1
ATOM 5494 C C . THR A 1 724 ? -10.462 -2.110 -26.758 1.00 87.00 724 THR A C 1
ATOM 5496 O O . THR A 1 724 ? -11.350 -1.260 -26.821 1.00 87.00 724 THR A O 1
ATOM 5499 N N . ASP A 1 725 ? -10.645 -3.314 -26.224 1.00 70.56 725 ASP A N 1
ATOM 5500 C CA . ASP A 1 725 ? -11.932 -3.902 -25.846 1.00 70.56 725 ASP A CA 1
ATOM 5501 C C . ASP A 1 725 ? -12.333 -3.751 -24.371 1.00 70.56 725 ASP A C 1
ATOM 5503 O O . ASP A 1 725 ? -11.456 -3.646 -23.480 1.00 70.56 725 ASP A O 1
#

Nearest PDB structures (foldseek):
  7qg4-assembly1_A  TM=7.411E-01  e=1.129E-42  synthetic construct
  7qe1-assembly1_A  TM=7.323E-01  e=7.082E-43  unidentified
  7qee-assembly1_A  TM=7.299E-01  e=1.698E-42  synthetic construct
  7qe2-assembly2_B  TM=7.358E-01  e=8.193E-42  unidentified
  7qee-assembly2_B  TM=7.156E-01  e=5.945E-41  synthetic construct

Radius of gyration: 26.71 Å; Cα contacts (8 Å, |Δi|>4): 1841; chains: 1; bounding box: 78×64×71 Å

Solvent-accessible surface area (backbone atoms only — not comparable to full-atom values): 35708 Å² total; per-residue (Å²): 123,54,77,32,77,50,76,60,90,93,44,78,48,80,33,62,24,46,38,56,78,83,57,86,50,64,51,47,39,82,88,52,56,34,63,60,20,13,62,53,43,28,74,66,45,47,73,60,46,33,36,3,56,23,25,23,34,50,78,41,59,58,40,76,74,40,70,45,71,72,56,51,46,29,46,66,76,16,32,41,25,36,40,30,49,61,38,76,86,49,48,70,32,28,32,50,20,48,38,48,46,39,57,52,46,57,71,69,34,32,75,86,35,58,53,68,56,66,43,28,24,28,65,89,81,34,62,17,55,90,34,42,55,80,70,56,72,66,37,66,35,34,26,32,19,45,26,10,49,33,8,43,77,39,41,65,60,34,24,52,48,18,41,52,50,17,46,32,32,47,42,48,56,29,33,31,38,63,28,55,44,51,24,37,36,22,19,65,59,25,64,60,36,37,47,10,32,20,30,48,50,68,60,25,12,46,33,43,27,24,31,38,49,14,15,32,28,20,61,49,100,86,69,48,72,74,42,67,32,90,45,12,16,32,22,22,39,26,28,47,70,41,61,29,15,13,57,78,15,21,36,35,78,24,87,59,8,32,30,23,34,24,64,59,72,32,63,67,53,38,37,46,19,52,63,57,31,56,85,29,43,26,36,29,32,31,48,32,28,51,24,28,58,83,47,45,48,64,51,102,42,52,74,24,11,39,62,68,16,45,57,66,36,35,46,47,43,64,74,64,61,45,76,51,33,30,28,42,44,70,33,44,69,32,34,56,85,79,39,92,84,49,77,64,39,37,20,44,74,46,61,90,47,52,63,35,55,44,49,39,48,26,47,71,34,64,43,40,33,38,28,52,36,60,67,29,63,51,54,55,53,20,39,56,52,37,36,57,34,25,78,70,66,77,40,98,58,47,36,71,59,54,40,26,58,33,26,23,30,51,39,21,45,40,45,41,29,36,35,75,86,61,64,68,69,56,65,69,60,21,52,59,52,25,11,27,60,70,46,30,52,50,18,49,51,50,27,38,34,14,27,18,25,79,44,50,78,67,76,32,49,73,36,73,78,70,80,42,58,88,35,27,36,36,34,36,48,32,42,32,48,50,50,50,38,68,90,46,71,45,56,71,46,74,46,60,36,53,52,63,73,48,47,61,76,43,31,60,40,83,44,49,44,51,77,41,84,43,99,85,80,47,75,48,77,42,75,61,84,57,90,70,46,60,34,35,49,36,28,32,66,38,49,38,50,54,46,56,52,33,40,33,46,47,41,78,92,81,72,46,36,30,44,59,55,42,47,61,67,82,47,65,37,68,55,93,48,44,49,81,58,41,52,51,57,59,72,44,97,89,68,48,67,42,69,60,32,25,54,69,25,56,32,67,59,34,36,46,38,30,56,53,27,44,52,49,50,55,49,47,37,62,73,61,74,54,96,51,54,36,34,38,40,35,42,36,51,38,52,40,34,49,79,83,52,52,85,75,38,43,26,32,38,37,31,26,27,33,25,47,40,40,53,50,37,41,64,62,7,47,43,72,36,61,5,22,31,36,50,48,24,32,47,45,68,64,39,59,46,58,34,35,29,34,33,43,84,48,52,55,47,26,68,51,92,88,70,50,58,41,33,64,56,35,20,22,32,50,89,51,46,72,60,86,130

Secondary structure (DSSP, 8-state):
-EEEEEEETTEEEEEEESSSSSS--GGG-TTS-HHHHHHHHTTTS-HHHHHHHTEEPPPB--GGG-S-HHHHHHHHHS---EEEB-S---HHHHHHHHHHHHHHHHHT-BTTB---PPEEEES---B-TT-SSPP-TTS---B--HHHHHHTT-HHHHHHHHHHHHHHHHHTTEEEE---B-----STT-TTGGGS--S-HHHHHHHHHHHHHHHH-EE-TTS-EEESSTT--EEEEEEET--TTBGGG--TTSTTS-EEEETT--HHHHHHHHHHTTT-SEEEEP--EEEETTSSBSSTT-SSBGGG-HHHHHIIIIIS---SEEEEPTTTT--TTS-TT-S----TT-TTS-HHHHHHHHHHTT--BEET---SHHHHHHHHHHHHHHHTTSSSS-HHHHHHHHHHHHHHHHHHTTTTT-----HHHHHHHTT-HHHHHHHHHHHHHHPEEEEESS-----TT---TT-EEE--EEEE----BTTB----EEEESS-HHHHHHH-SEEE-PEEEE-TTS-EEEEPPP-TT--EEEEEEEPP----TTS-TTEETTTTEE----SSSS--B--STTS-SS-S--PBPTTSPBP----TT-B---S-THHHHHHHHHHHHHHHHTS---EEEEEE-SS---GGGTGGG-SEEEEESS--HHHHHHHHTTSS------SS--BS-HHHHHHS-TT-TT-S-B-B-TTS-B--TT--B-TTSPBP--